Protein 7B4O (pdb70)

Secondary structure (P-SEA, 3-state):
ccccbbbbbbbbcccccccbbbbbbbccccbbbbbbbccccccbbbbbbcccccccccccccccccccccccccccccccccccccccbbbbccccbbbbbbbbcccccccccccccbbbbbbccccccccccccccccccbbbbbbbcc/ccccbbbbbbbbcccccccbbbbbbbccccbbbbbbbccccccbbbbbccccccccccccccccccccccccccccccccccccccccbbbbccccbbbbbbbbcccccccccccccbbbbbbccccccccccccccccccbbbbbbbcc/ccccbbbbbbbbcccccccbbbbbbbccccbbbbbbbccccccbbbbbccccccccccccccccccccccccccccccccccccccccbbbbccccbbbbbbbbcccccccccccccbbbbbbccccccccccccccccccbbbbbbbcc/ccccbbbbbbbbcccccccbbbbbbbccccbbbbbbbccccccbbbbbbcccccccccccccccccccccccccccccccccccccccbbbbccccbbbbbbbbcccccccccccccbbbbbbccccccccccccccccccbbbbbbbcc

Structure (mmCIF, N/CA/C/O backbone):
data_7B4O
#
_entry.id   7B4O
#
_cell.length_a   96.469
_cell.length_b   96.637
_cell.length_c   136.118
_cell.angle_alpha   90.000
_cell.angle_beta   90.000
_cell.angle_gamma   90.000
#
_symmetry.space_group_name_H-M   'C 2 2 21'
#
loop_
_entity.id
_entity.type
_entity.pdbx_description
1 polymer 'Superoxide dismutase [Cu-Zn]'
2 non-polymer 'ZINC ION'
3 water water
#
loop_
_atom_site.group_PDB
_atom_site.id
_atom_site.type_symbol
_atom_site.label_atom_id
_atom_site.label_alt_id
_atom_site.label_comp_id
_atom_site.label_asym_id
_atom_site.label_entity_id
_atom_site.label_seq_id
_atom_site.pdbx_PDB_ins_code
_atom_site.Cartn_x
_atom_site.Cartn_y
_atom_site.Cartn_z
_atom_site.occupancy
_atom_site.B_iso_or_equiv
_atom_site.auth_seq_id
_atom_site.auth_comp_id
_atom_site.auth_asym_id
_atom_site.auth_atom_id
_atom_site.pdbx_PDB_model_num
ATOM 1 N N . GLY A 1 4 ? 4.539 26.932 17.891 1.000 49.676 4 GLY AAA N 1
ATOM 2 C CA . GLY A 1 4 ? 4.108 28.289 17.448 1.000 45.037 4 GLY AAA CA 1
ATOM 3 C C . GLY A 1 4 ? 3.915 28.346 15.943 1.000 45.208 4 GLY AAA C 1
ATOM 4 O O . GLY A 1 4 ? 4.624 27.606 15.229 1.000 54.349 4 GLY AAA O 1
ATOM 8 N N . LYS A 1 5 ? 2.995 29.194 15.472 1.000 33.875 5 LYS AAA N 1
ATOM 9 C CA . LYS A 1 5 ? 2.678 29.351 14.028 1.000 32.122 5 LYS AAA CA 1
ATOM 10 C C . LYS A 1 5 ? 3.848 30.039 13.318 1.000 28.054 5 LYS AAA C 1
ATOM 11 O O . LYS A 1 5 ? 4.393 31.008 13.851 1.000 30.408 5 LYS AAA O 1
ATOM 30 N N . THR A 1 6 ? 4.204 29.544 12.146 1.000 23.140 6 THR AAA N 1
ATOM 31 C CA . THR A 1 6 ? 5.241 30.154 11.273 1.000 21.744 6 THR AAA CA 1
ATOM 32 C C . THR A 1 6 ? 4.850 31.607 10.971 1.000 21.786 6 THR AAA C 1
ATOM 33 O O . THR A 1 6 ? 3.713 31.827 10.489 1.000 23.098 6 THR AAA O 1
ATOM 44 N N . GLN A 1 7 ? 5.742 32.554 11.276 1.000 22.831 7 GLN AAA N 1
ATOM 45 C CA . GLN A 1 7 ? 5.560 34.011 11.055 1.000 24.042 7 GLN AAA CA 1
ATOM 46 C C . GLN A 1 7 ? 6.487 34.490 9.939 1.000 20.466 7 GLN AAA C 1
ATOM 47 O O . GLN A 1 7 ? 6.309 35.621 9.466 1.000 19.143 7 GLN AAA O 1
ATOM 61 N N . LYS A 1 8 ? 7.476 33.679 9.567 1.000 18.230 8 LYS AAA N 1
ATOM 62 C CA . LYS A 1 8 ? 8.541 34.100 8.634 1.000 15.943 8 LYS AAA CA 1
ATOM 63 C C . LYS A 1 8 ? 8.961 32.905 7.785 1.000 14.713 8 LYS AAA C 1
ATOM 64 O O . LYS A 1 8 ? 9.101 31.791 8.317 1.000 16.709 8 LYS AAA O 1
ATOM 83 N N . ALA A 1 9 ? 9.163 33.146 6.496 1.000 13.555 9 ALA AAA N 1
ATOM 84 C CA . ALA A 1 9 ? 9.737 32.147 5.578 1.000 11.612 9 ALA AAA CA 1
ATOM 85 C C . ALA A 1 9 ? 10.931 32.785 4.889 1.000 10.881 9 ALA AAA C 1
ATOM 86 O O . ALA A 1 9 ? 10.948 34.010 4.708 1.000 11.238 9 ALA AAA O 1
ATOM 93 N N . VAL A 1 10 ? 11.903 31.953 4.557 1.000 10.792 10 VAL AAA N 1
ATOM 94 C CA . VAL A 1 10 ? 13.177 32.420 3.966 1.000 10.940 10 VAL AAA CA 1
ATOM 95 C C . VAL A 1 10 ? 13.469 31.547 2.755 1.000 10.717 10 VAL AAA C 1
ATOM 96 O O . VAL A 1 10 ? 13.321 30.328 2.838 1.000 11.533 10 VAL AAA O 1
ATOM 109 N N . CYS A 1 11 ? 13.953 32.171 1.692 1.000 10.520 11 CYS AAA N 1
ATOM 110 C CA . CYS A 1 11 ? 14.341 31.462 0.458 1.000 10.822 11 CYS AAA CA 1
ATOM 111 C C . CYS A 1 11 ? 15.663 32.025 -0.034 1.000 10.322 11 CYS AAA C 1
ATOM 112 O O . CYS A 1 11 ? 15.730 33.227 -0.363 1.000 11.783 11 CYS AAA O 1
ATOM 120 N N . VAL A 1 12 ? 16.678 31.176 -0.048 1.000 9.962 12 VAL AAA N 1
ATOM 121 C CA . VAL A 1 12 ? 17.979 31.531 -0.666 1.000 10.325 12 VAL AAA CA 1
ATOM 122 C C . VAL A 1 12 ? 17.944 30.990 -2.087 1.000 10.521 12 VAL AAA C 1
ATOM 123 O O . VAL A 1 12 ? 17.666 29.788 -2.274 1.000 12.348 12 VAL AAA O 1
ATOM 136 N N . ILE A 1 13 ? 18.164 31.861 -3.062 1.000 11.426 13 ILE AAA N 1
ATOM 137 C CA . ILE A 1 13 ? 18.125 31.383 -4.470 1.000 12.464 13 ILE AAA CA 1
ATOM 138 C C . ILE A 1 13 ? 19.542 31.218 -4.990 1.000 12.108 13 ILE AAA C 1
ATOM 139 O O . ILE A 1 13 ? 20.473 31.974 -4.601 1.000 12.962 13 ILE AAA O 1
ATOM 155 N N . TYR A 1 14 ? 19.672 30.188 -5.809 1.000 11.175 14 TYR AAA N 1
ATOM 156 C CA . TYR A 1 14 ? 20.940 29.781 -6.443 1.000 11.701 14 TYR AAA CA 1
ATOM 157 C C . TYR A 1 14 ? 20.707 29.750 -7.936 1.000 11.729 14 TYR AAA C 1
ATOM 158 O O . TYR A 1 14 ? 19.612 29.467 -8.417 1.000 12.371 14 TYR AAA O 1
ATOM 176 N N . PRO A 1 15 ? 21.747 30.039 -8.730 1.000 11.332 15 PRO AAA N 1
ATOM 177 C CA . PRO A 1 15 ? 21.566 30.104 -10.162 1.000 11.469 15 PRO AAA CA 1
ATOM 178 C C . PRO A 1 15 ? 21.295 28.714 -10.754 1.000 10.926 15 PRO AAA C 1
ATOM 179 O O . PRO A 1 15 ? 21.827 27.707 -10.278 1.000 12.499 15 PRO AAA O 1
ATOM 190 N N . THR A 1 16 ? 20.536 28.684 -11.840 1.000 11.158 16 THR AAA N 1
ATOM 191 C CA . THR A 1 16 ? 20.554 27.526 -12.761 1.000 11.250 16 THR AAA CA 1
ATOM 192 C C . THR A 1 16 ? 21.883 27.554 -13.533 1.000 12.642 16 THR AAA C 1
ATOM 193 O O . THR A 1 16 ? 22.624 28.564 -13.440 1.000 13.106 16 THR AAA O 1
ATOM 204 N N . GLN A 1 17 ? 22.200 26.474 -14.224 1.000 13.146 17 GLN AAA N 1
ATOM 205 C CA . GLN A 1 17 ? 23.611 26.210 -14.619 1.000 17.610 17 GLN AAA CA 1
ATOM 206 C C . GLN A 1 17 ? 24.252 27.351 -15.408 1.000 21.391 17 GLN AAA C 1
ATOM 207 O O . GLN A 1 17 ? 25.455 27.562 -15.189 1.000 30.414 17 GLN AAA O 1
ATOM 221 N N . ASP A 1 18 ? 23.535 28.023 -16.305 1.000 19.565 18 ASP AAA N 1
ATOM 222 C CA . ASP A 1 18 ? 24.172 28.973 -17.257 1.000 18.023 18 ASP AAA CA 1
ATOM 223 C C . ASP A 1 18 ? 24.171 30.404 -16.707 1.000 15.947 18 ASP AAA C 1
ATOM 224 O O . ASP A 1 18 ? 24.427 31.350 -17.491 1.000 17.538 18 ASP AAA O 1
ATOM 233 N N . TYR A 1 19 ? 23.779 30.600 -15.442 1.000 13.749 19 TYR AAA N 1
ATOM 234 C CA . TYR A 1 19 ? 23.540 31.941 -14.865 1.000 13.615 19 TYR AAA CA 1
ATOM 235 C C . TYR A 1 19 ? 24.344 32.119 -13.573 1.000 13.854 19 TYR AAA C 1
ATOM 236 O O . TYR A 1 19 ? 24.963 31.159 -13.106 1.000 14.230 19 TYR AAA O 1
ATOM 254 N N . LYS A 1 20 ? 24.305 33.329 -13.009 1.000 14.276 20 LYS AAA N 1
ATOM 255 C CA . LYS A 1 20 ? 25.076 33.709 -11.794 1.000 14.328 20 LYS AAA CA 1
ATOM 256 C C . LYS A 1 20 ? 24.159 34.395 -10.776 1.000 14.350 20 LYS AAA C 1
ATOM 257 O O . LYS A 1 20 ? 24.661 34.996 -9.825 1.000 18.009 20 LYS AAA O 1
ATOM 276 N N . VAL A 1 21 ? 22.846 34.304 -10.970 1.000 13.334 21 VAL AAA N 1
ATOM 277 C CA . VAL A 1 21 ? 21.843 35.010 -10.119 1.000 12.244 21 VAL AAA CA 1
ATOM 278 C C . VAL A 1 21 ? 21.821 34.370 -8.726 1.000 11.417 21 VAL AAA C 1
ATOM 279 O O . VAL A 1 21 ? 21.674 33.156 -8.630 1.000 12.129 21 VAL AAA O 1
ATOM 292 N N . THR A 1 22 ? 21.938 35.199 -7.688 1.000 11.851 22 THR AAA N 1
ATOM 293 C CA . THR A 1 22 ? 21.924 34.781 -6.272 1.000 12.727 22 THR AAA CA 1
ATOM 294 C C . THR A 1 22 ? 21.051 35.751 -5.476 1.000 12.333 22 THR AAA C 1
ATOM 295 O O . THR A 1 22 ? 20.737 36.841 -5.983 1.000 14.420 22 THR AAA O 1
ATOM 306 N N . GLY A 1 23 ? 20.679 35.378 -4.258 1.000 12.109 23 GLY AAA N 1
ATOM 307 C CA . GLY A 1 23 ? 20.036 36.341 -3.363 1.000 12.782 23 GLY AAA CA 1
ATOM 308 C C . GLY A 1 23 ? 19.182 35.675 -2.323 1.000 11.500 23 GLY AAA C 1
ATOM 309 O O . GLY A 1 23 ? 19.171 34.423 -2.228 1.000 12.465 23 GLY AAA O 1
ATOM 313 N N . VAL A 1 24 ? 18.498 36.512 -1.569 1.000 10.031 24 VAL AAA N 1
ATOM 314 C CA . VAL A 1 24 ? 17.658 36.071 -0.428 1.000 11.447 24 VAL AAA CA 1
ATOM 315 C C . VAL A 1 24 ? 16.300 36.747 -0.555 1.000 11.021 24 VAL AAA C 1
ATOM 316 O O . VAL A 1 24 ? 16.236 37.969 -0.826 1.000 12.228 24 VAL AAA O 1
ATOM 329 N N . ILE A 1 25 ? 15.264 35.952 -0.334 1.000 12.071 25 ILE AAA N 1
ATOM 330 C CA . ILE A 1 25 ? 13.860 36.424 -0.290 1.000 11.950 25 ILE AAA CA 1
ATOM 331 C C . ILE A 1 25 ? 13.303 36.062 1.084 1.000 11.344 25 ILE AAA C 1
ATOM 332 O O . ILE A 1 25 ? 13.484 34.920 1.508 1.000 11.875 25 ILE AAA O 1
ATOM 348 N N . THR A 1 26 ? 12.682 37.021 1.749 1.000 12.670 26 THR AAA N 1
ATOM 349 C CA . THR A 1 26 ? 11.990 36.772 3.029 1.000 13.057 26 THR AAA CA 1
ATOM 350 C C . THR A 1 26 ? 10.511 37.092 2.867 1.000 12.988 26 THR AAA C 1
ATOM 351 O O . THR A 1 26 ? 10.145 38.004 2.103 1.000 14.368 26 THR AAA O 1
ATOM 362 N N . PHE A 1 27 ? 9.713 36.342 3.609 1.000 12.477 27 PHE AAA N 1
ATOM 363 C CA . PHE A 1 27 ? 8.249 36.491 3.692 1.000 13.031 27 PHE AAA CA 1
ATOM 364 C C . PHE A 1 27 ? 7.933 36.668 5.169 1.000 12.341 27 PHE AAA C 1
ATOM 365 O O . PHE A 1 27 ? 8.240 35.749 5.930 1.000 14.362 27 PHE AAA O 1
ATOM 382 N N . THR A 1 28 ? 7.339 37.793 5.555 1.000 13.233 28 THR AAA N 1
ATOM 383 C CA . THR A 1 28 ? 7.056 38.086 6.981 1.000 14.247 28 THR AAA CA 1
ATOM 384 C C . THR A 1 28 ? 5.568 38.415 7.122 1.000 14.987 28 THR AAA C 1
ATOM 385 O O . THR A 1 28 ? 5.089 39.292 6.384 1.000 15.324 28 THR AAA O 1
ATOM 396 N N . LYS A 1 29 ? 4.879 37.728 8.032 1.000 18.261 29 LYS AAA N 1
ATOM 397 C CA . LYS A 1 29 ? 3.468 38.043 8.344 1.000 22.275 29 LYS AAA CA 1
ATOM 398 C C . LYS A 1 29 ? 3.424 39.499 8.804 1.000 23.550 29 LYS AAA C 1
ATOM 399 O O . LYS A 1 29 ? 4.257 39.869 9.635 1.000 28.499 29 LYS AAA O 1
ATOM 418 N N . SER A 1 30 ? 2.512 40.291 8.233 1.000 26.837 30 SER AAA N 1
ATOM 419 C CA . SER A 1 30 ? 2.197 41.681 8.653 1.000 30.538 30 SER AAA CA 1
ATOM 420 C C . SER A 1 30 ? 0.699 41.767 8.945 1.000 35.620 30 SER AAA C 1
ATOM 421 O O . SER A 1 30 ? -0.025 40.800 8.631 1.000 32.721 30 SER AAA O 1
ATOM 429 N N . ASP A 1 31 ? 0.256 42.893 9.510 1.000 40.549 31 ASP AAA N 1
ATOM 430 C CA . ASP A 1 31 ? -1.178 43.157 9.810 1.000 43.372 31 ASP AAA CA 1
ATOM 431 C C . ASP A 1 31 ? -1.991 43.014 8.519 1.000 40.994 31 ASP AAA C 1
ATOM 432 O O . ASP A 1 31 ? -3.097 42.457 8.579 1.000 45.340 31 ASP AAA O 1
ATOM 441 N N . ASP A 1 32 ? -1.443 43.489 7.400 1.000 35.842 32 ASP AAA N 1
ATOM 442 C CA . ASP A 1 32 ? -2.152 43.676 6.106 1.000 36.517 32 ASP AAA CA 1
ATOM 443 C C . ASP A 1 32 ? -1.889 42.508 5.144 1.000 29.287 32 ASP AAA C 1
ATOM 444 O O . ASP A 1 32 ? -2.409 42.575 4.016 1.000 34.332 32 ASP AAA O 1
ATOM 453 N N . GLY A 1 33 ? -1.119 41.490 5.543 1.000 23.871 33 GLY AAA N 1
ATOM 454 C CA . GLY A 1 33 ? -0.841 40.313 4.694 1.000 22.333 33 GLY AAA CA 1
ATOM 455 C C . GLY A 1 33 ? 0.545 39.750 4.944 1.000 19.155 33 GLY AAA C 1
ATOM 456 O O . GLY A 1 33 ? 0.915 39.572 6.104 1.000 24.110 33 GLY AAA O 1
ATOM 460 N N . VAL A 1 34 ? 1.290 39.473 3.881 1.000 16.009 34 VAL AAA N 1
ATOM 461 C CA . VAL A 1 34 ? 2.685 38.958 3.979 1.000 14.509 34 VAL AAA CA 1
ATOM 462 C C . VAL A 1 34 ? 3.606 39.924 3.233 1.000 13.733 34 VAL AAA C 1
ATOM 463 O O . VAL A 1 34 ? 3.384 40.172 2.044 1.000 14.672 34 VAL AAA O 1
ATOM 476 N N . LYS A 1 35 ? 4.590 40.462 3.941 1.000 12.818 35 LYS AAA N 1
ATOM 477 C CA . LYS A 1 35 ? 5.614 41.343 3.345 1.000 13.748 35 LYS AAA CA 1
ATOM 478 C C . LYS A 1 35 ? 6.649 40.471 2.635 1.000 13.417 35 LYS AAA C 1
ATOM 479 O O . LYS A 1 35 ? 7.327 39.649 3.303 1.000 13.399 35 LYS AAA O 1
ATOM 498 N N . VAL A 1 36 ? 6.761 40.661 1.331 1.000 13.373 36 VAL AAA N 1
ATOM 499 C CA . VAL A 1 36 ? 7.775 39.982 0.477 1.000 13.183 36 VAL AAA CA 1
ATOM 500 C C . VAL A 1 36 ? 8.930 40.956 0.308 1.000 12.666 36 VAL AAA C 1
ATOM 501 O O . VAL A 1 36 ? 8.678 42.089 -0.120 1.000 14.158 36 VAL AAA O 1
ATOM 514 N N . VAL A 1 37 ? 10.131 40.535 0.690 1.000 12.976 37 VAL AAA N 1
ATOM 515 C CA . VAL A 1 37 ? 11.364 41.344 0.507 1.000 12.433 37 VAL AAA CA 1
ATOM 516 C C . VAL A 1 37 ? 12.382 40.483 -0.228 1.000 12.116 37 VAL AAA C 1
ATOM 517 O O . VAL A 1 37 ? 12.778 39.438 0.305 1.000 14.633 37 VAL AAA O 1
ATOM 530 N N . ALA A 1 38 ? 12.818 40.937 -1.395 1.000 11.787 38 ALA AAA N 1
ATOM 531 C CA . ALA A 1 38 ? 13.797 40.216 -2.228 1.000 11.526 38 ALA AAA CA 1
ATOM 532 C C . ALA A 1 38 ? 15.005 41.116 -2.436 1.000 11.302 38 ALA AAA C 1
ATOM 533 O O . ALA A 1 38 ? 14.837 42.306 -2.749 1.000 12.817 38 ALA AAA O 1
ATOM 540 N N . ASP A 1 39 ? 16.189 40.533 -2.261 1.000 12.761 39 ASP AAA N 1
ATOM 541 C CA . ASP A 1 39 ? 17.478 41.205 -2.527 1.000 11.665 39 ASP AAA CA 1
ATOM 542 C C . ASP A 1 39 ? 18.323 40.234 -3.336 1.000 11.406 39 ASP AAA C 1
ATOM 543 O O . ASP A 1 39 ? 18.834 39.262 -2.744 1.000 12.415 39 ASP AAA O 1
ATOM 552 N N . LEU A 1 40 ? 18.414 40.474 -4.644 1.000 11.389 40 LEU AAA N 1
ATOM 553 C CA . LEU A 1 40 ? 19.115 39.568 -5.585 1.000 11.149 40 LEU AAA CA 1
ATOM 554 C C . LEU A 1 40 ? 20.256 40.320 -6.263 1.000 11.654 40 LEU AAA C 1
ATOM 555 O O . LEU A 1 40 ? 20.252 41.564 -6.308 1.000 12.776 40 LEU AAA O 1
ATOM 571 N N . ASN A 1 41 ? 21.203 39.557 -6.786 1.000 13.077 41 ASN AAA N 1
ATOM 572 C CA . ASN A 1 41 ? 22.342 40.089 -7.566 1.000 13.843 41 ASN AAA CA 1
ATOM 573 C C . ASN A 1 41 ? 22.589 39.189 -8.776 1.000 12.872 41 ASN AAA C 1
ATOM 574 O O . ASN A 1 41 ? 22.083 38.056 -8.817 1.000 13.692 41 ASN AAA O 1
ATOM 585 N N . GLY A 1 42 ? 23.360 39.696 -9.731 1.000 13.860 42 GLY AAA N 1
ATOM 586 C CA . GLY A 1 42 ? 23.810 38.916 -10.896 1.000 14.120 42 GLY AAA CA 1
ATOM 587 C C . GLY A 1 42 ? 22.765 38.842 -11.993 1.000 14.043 42 GLY AAA C 1
ATOM 588 O O . GLY A 1 42 ? 22.951 38.026 -12.911 1.000 16.186 42 GLY AAA O 1
ATOM 592 N N . LEU A 1 43 ? 21.716 39.668 -11.928 1.000 13.174 43 LEU AAA N 1
ATOM 593 C CA . LEU A 1 43 ? 20.640 39.685 -12.950 1.000 14.291 43 LEU AAA CA 1
ATOM 594 C C . LEU A 1 43 ? 20.996 40.624 -14.100 1.000 14.426 43 LEU AAA C 1
ATOM 595 O O . LEU A 1 43 ? 21.590 41.670 -13.865 1.000 17.974 43 LEU AAA O 1
ATOM 611 N N . SER A 1 44 ? 20.559 40.280 -15.307 1.000 15.764 44 SER AAA N 1
ATOM 612 C CA . SER A 1 44 ? 20.595 41.231 -16.441 1.000 17.466 44 SER AAA CA 1
ATOM 613 C C . SER A 1 44 ? 19.705 42.410 -16.066 1.000 15.996 44 SER AAA C 1
ATOM 614 O O . SER A 1 44 ? 18.645 42.236 -15.456 1.000 15.705 44 SER AAA O 1
ATOM 622 N N . PRO A 1 45 ? 20.110 43.660 -16.357 1.000 16.792 45 PRO AAA N 1
ATOM 623 C CA . PRO A 1 45 ? 19.270 44.812 -16.047 1.000 16.354 45 PRO AAA CA 1
ATOM 624 C C . PRO A 1 45 ? 17.880 44.669 -16.680 1.000 17.274 45 PRO AAA C 1
ATOM 625 O O . PRO A 1 45 ? 17.778 44.165 -17.789 1.000 18.569 45 PRO AAA O 1
ATOM 636 N N . GLY A 1 46 ? 16.860 45.111 -15.951 1.000 16.931 46 GLY AAA N 1
ATOM 637 C CA . GLY A 1 46 ? 15.460 45.131 -16.410 1.000 16.855 46 GLY AAA CA 1
ATOM 638 C C . GLY A 1 46 ? 14.578 44.186 -15.611 1.000 14.519 46 GLY AAA C 1
ATOM 639 O O . GLY A 1 46 ? 14.968 43.770 -14.491 1.000 14.175 46 GLY AAA O 1
ATOM 643 N N . LYS A 1 47 ? 13.417 43.861 -16.163 1.000 14.349 47 LYS AAA N 1
ATOM 644 C CA . LYS A 1 47 ? 12.344 43.166 -15.415 1.000 16.111 47 LYS AAA CA 1
ATOM 645 C C . LYS A 1 47 ? 12.468 41.656 -15.607 1.000 14.023 47 LYS AAA C 1
ATOM 646 O O . LYS A 1 47 ? 12.642 41.195 -16.744 1.000 14.861 47 LYS AAA O 1
ATOM 665 N N . HIS A 1 48 ? 12.308 40.920 -14.520 1.000 12.263 48 HIS AAA N 1
ATOM 666 C CA . HIS A 1 48 ? 12.407 39.444 -14.479 1.000 11.232 48 HIS AAA CA 1
ATOM 667 C C . HIS A 1 48 ? 11.186 38.863 -13.781 1.000 11.605 48 HIS AAA C 1
ATOM 668 O O . HIS A 1 48 ? 10.905 39.272 -12.645 1.000 11.947 48 HIS AAA O 1
ATOM 683 N N . GLY A 1 49 ? 10.511 37.922 -14.441 1.000 11.635 49 GLY AAA N 1
ATOM 684 C CA . GLY A 1 49 ? 9.467 37.121 -13.794 1.000 11.521 49 GLY AAA CA 1
ATOM 685 C C . GLY A 1 49 ? 9.938 36.573 -12.465 1.000 11.258 49 GLY AAA C 1
ATOM 686 O O . GLY A 1 49 ? 11.070 36.079 -12.359 1.000 11.989 49 GLY AAA O 1
ATOM 690 N N . PHE A 1 50 ? 9.057 36.634 -11.476 1.000 11.574 50 PHE AAA N 1
ATOM 691 C CA . PHE A 1 50 ? 9.375 36.361 -10.056 1.000 11.905 50 PHE AAA CA 1
ATOM 692 C C . PHE A 1 50 ? 8.211 35.547 -9.499 1.000 11.109 50 PHE AAA C 1
ATOM 693 O O . PHE A 1 50 ? 7.144 36.134 -9.238 1.000 12.687 50 PHE AAA O 1
ATOM 710 N N . HIS A 1 51 ? 8.372 34.234 -9.382 1.000 10.872 51 HIS AAA N 1
ATOM 711 C CA . HIS A 1 51 ? 7.229 33.321 -9.148 1.000 11.182 51 HIS AAA CA 1
ATOM 712 C C . HIS A 1 51 ? 7.516 32.285 -8.079 1.000 10.826 51 HIS AAA C 1
ATOM 713 O O . HIS A 1 51 ? 8.666 31.829 -7.945 1.000 12.203 51 HIS AAA O 1
ATOM 728 N N . ILE A 1 52 ? 6.450 31.866 -7.401 1.000 10.675 52 ILE AAA N 1
ATOM 729 C CA . ILE A 1 52 ? 6.475 30.629 -6.590 1.000 10.606 52 ILE AAA CA 1
ATOM 730 C C . ILE A 1 52 ? 6.036 29.502 -7.507 1.000 9.783 52 ILE AAA C 1
ATOM 731 O O . ILE A 1 52 ? 4.905 29.591 -8.095 1.000 11.077 52 ILE AAA O 1
ATOM 747 N N . HIS A 1 53 ? 6.879 28.493 -7.674 1.000 10.863 53 HIS AAA N 1
ATOM 748 C CA . HIS A 1 53 ? 6.561 27.294 -8.472 1.000 10.491 53 HIS AAA CA 1
ATOM 749 C C . HIS A 1 53 ? 6.180 26.149 -7.531 1.000 11.233 53 HIS AAA C 1
ATOM 750 O O . HIS A 1 53 ? 6.427 26.241 -6.317 1.000 11.990 53 HIS AAA O 1
ATOM 765 N N . GLU A 1 54 ? 5.555 25.114 -8.080 1.000 11.296 54 GLU AAA N 1
ATOM 766 C CA . GLU A 1 54 ? 4.768 24.143 -7.284 1.000 11.991 54 GLU AAA CA 1
ATOM 767 C C . GLU A 1 54 ? 5.682 23.131 -6.575 1.000 12.574 54 GLU AAA C 1
ATOM 768 O O . GLU A 1 54 ? 5.250 22.586 -5.564 1.000 14.165 54 GLU AAA O 1
ATOM 780 N N . CYS A 1 55 ? 6.866 22.826 -7.103 1.000 12.652 55 CYS AAA N 1
ATOM 781 C CA . CYS A 1 55 ? 7.774 21.838 -6.472 1.000 12.213 55 CYS AAA CA 1
ATOM 782 C C . CYS A 1 55 ? 8.999 22.538 -5.879 1.000 11.829 55 CYS AAA C 1
ATOM 783 O O . CYS A 1 55 ? 9.647 23.320 -6.600 1.000 13.256 55 CYS AAA O 1
ATOM 791 N N . GLY A 1 56 ? 9.314 22.239 -4.630 1.000 11.700 56 GLY AAA N 1
ATOM 792 C CA . GLY A 1 56 ? 10.560 22.691 -3.994 1.000 12.172 56 GLY AAA CA 1
ATOM 793 C C . GLY A 1 56 ? 11.711 21.791 -4.399 1.000 12.333 56 GLY AAA C 1
ATOM 794 O O . GLY A 1 56 ? 12.347 21.175 -3.521 1.000 12.786 56 GLY AAA O 1
ATOM 798 N N . ASP A 1 57 ? 11.965 21.704 -5.696 1.000 13.119 57 ASP AAA N 1
ATOM 799 C CA . ASP A 1 57 ? 12.944 20.764 -6.288 1.000 12.128 57 ASP AAA CA 1
ATOM 800 C C . ASP A 1 57 ? 13.813 21.571 -7.250 1.000 11.543 57 ASP AAA C 1
ATOM 801 O O . ASP A 1 57 ? 13.371 21.837 -8.387 1.000 12.260 57 ASP AAA O 1
ATOM 810 N N . CYS A 1 58 ? 14.994 21.978 -6.787 1.000 12.557 58 CYS AAA N 1
ATOM 811 C CA . CYS A 1 58 ? 15.948 22.788 -7.580 1.000 12.959 58 CYS AAA CA 1
ATOM 812 C C . CYS A 1 58 ? 17.069 21.898 -8.128 1.000 12.810 58 CYS AAA C 1
ATOM 813 O O . CYS A 1 58 ? 18.133 22.441 -8.475 1.000 15.220 58 CYS AAA O 1
ATOM 820 N N . SER A 1 59 ? 16.831 20.592 -8.267 1.000 12.463 59 SER AAA N 1
ATOM 821 C CA . SER A 1 59 ? 17.875 19.622 -8.685 1.000 13.240 59 SER AAA CA 1
ATOM 822 C C . SER A 1 59 ? 18.197 19.734 -10.185 1.000 13.082 59 SER AAA C 1
ATOM 823 O O . SER A 1 59 ? 19.310 19.386 -10.559 1.000 16.086 59 SER AAA O 1
ATOM 831 N N . ALA A 1 60 ? 17.265 20.161 -11.036 1.000 13.565 60 ALA AAA N 1
ATOM 832 C CA . ALA A 1 60 ? 17.498 20.178 -12.503 1.000 13.674 60 ALA AAA CA 1
ATOM 833 C C . ALA A 1 60 ? 18.481 21.285 -12.892 1.000 13.270 60 ALA AAA C 1
ATOM 834 O O . ALA A 1 60 ? 18.418 22.381 -12.308 1.000 16.200 60 ALA AAA O 1
ATOM 841 N N . SER A 1 61 ? 19.312 21.010 -13.908 1.000 14.073 61 SER AAA N 1
ATOM 842 C CA . SER A 1 61 ? 20.297 21.961 -14.479 1.000 14.155 61 SER AAA CA 1
ATOM 843 C C . SER A 1 61 ? 19.632 23.286 -14.889 1.000 14.095 61 SER AAA C 1
ATOM 844 O O . SER A 1 61 ? 20.283 24.342 -14.845 1.000 15.059 61 SER AAA O 1
ATOM 852 N N . ASP A 1 62 ? 18.370 23.223 -15.318 1.000 13.157 62 ASP AAA N 1
ATOM 853 C CA . ASP A 1 62 ? 17.650 24.365 -15.944 1.000 13.928 62 ASP AAA CA 1
ATOM 854 C C . ASP A 1 62 ? 16.451 24.788 -15.090 1.000 12.607 62 ASP AAA C 1
ATOM 855 O O . ASP A 1 62 ? 15.608 25.545 -15.612 1.000 13.487 62 ASP AAA O 1
ATOM 864 N N . GLY A 1 63 ? 16.324 24.270 -13.872 1.000 11.829 63 GLY AAA N 1
ATOM 865 C CA . GLY A 1 63 ? 15.238 24.633 -12.935 1.000 12.172 63 GLY AAA CA 1
ATOM 866 C C . GLY A 1 63 ? 13.886 24.042 -13.309 1.000 11.550 63 GLY AAA C 1
ATOM 867 O O . GLY A 1 63 ? 12.905 24.367 -12.641 1.000 12.268 63 GLY AAA O 1
ATOM 871 N N . THR A 1 64 ? 13.811 23.159 -14.299 1.000 12.047 64 THR AAA N 1
ATOM 872 C CA . THR A 1 64 ? 12.513 22.603 -14.760 1.000 13.586 64 THR AAA CA 1
ATOM 873 C C . THR A 1 64 ? 11.918 21.677 -13.691 1.000 12.845 64 THR AAA C 1
ATOM 874 O O . THR A 1 64 ? 10.701 21.477 -13.704 1.000 15.240 64 THR AAA O 1
ATOM 885 N N . SER A 1 65 ? 12.736 21.134 -12.791 1.000 12.449 65 SER AAA N 1
ATOM 886 C CA . SER A 1 65 ? 12.292 20.282 -11.659 1.000 12.818 65 SER AAA CA 1
ATOM 887 C C . SER A 1 65 ? 11.316 21.039 -10.743 1.000 12.212 65 SER AAA C 1
ATOM 888 O O . SER A 1 65 ? 10.602 20.376 -9.975 1.000 13.405 65 SER AAA O 1
ATOM 896 N N . ALA A 1 66 ? 11.306 22.370 -10.773 1.000 11.264 66 ALA AAA N 1
ATOM 897 C CA . ALA A 1 66 ? 10.432 23.189 -9.906 1.000 12.407 66 ALA AAA CA 1
ATOM 898 C C . ALA A 1 66 ? 8.981 23.095 -10.399 1.000 11.241 66 ALA AAA C 1
ATOM 899 O O . ALA A 1 66 ? 8.066 23.527 -9.659 1.000 12.338 66 ALA AAA O 1
ATOM 906 N N . GLY A 1 67 ? 8.745 22.549 -11.589 1.000 12.234 67 GLY AAA N 1
ATOM 907 C CA . GLY A 1 67 ? 7.391 22.403 -12.150 1.000 12.591 67 GLY AAA CA 1
ATOM 908 C C . GLY A 1 67 ? 6.785 23.744 -12.524 1.000 12.903 67 GLY AAA C 1
ATOM 909 O O . GLY A 1 67 ? 7.529 24.698 -12.774 1.000 12.850 67 GLY AAA O 1
ATOM 913 N N . GLY A 1 68 ? 5.458 23.797 -12.617 1.000 13.899 68 GLY AAA N 1
ATOM 914 C CA . GLY A 1 68 ? 4.723 24.991 -13.053 1.000 13.631 68 GLY AAA CA 1
ATOM 915 C C . GLY A 1 68 ? 4.438 25.930 -11.903 1.000 11.318 68 GLY AAA C 1
ATOM 916 O O . GLY A 1 68 ? 5.009 25.740 -10.810 1.000 13.095 68 GLY AAA O 1
ATOM 920 N N . HIS A 1 69 ? 3.601 26.933 -12.132 1.000 12.439 69 HIS AAA N 1
ATOM 921 C CA . HIS A 1 69 ? 3.268 27.943 -11.102 1.000 11.909 69 HIS AAA CA 1
ATOM 922 C C . HIS A 1 69 ? 2.527 27.270 -9.948 1.000 12.201 69 HIS AAA C 1
ATOM 923 O O . HIS A 1 69 ? 1.704 26.365 -10.193 1.000 13.903 69 HIS AAA O 1
ATOM 938 N N . PHE A 1 70 ? 2.815 27.698 -8.729 1.000 12.735 70 PHE AAA N 1
ATOM 939 C CA . PHE A 1 70 ? 2.054 27.227 -7.556 1.000 11.880 70 PHE AAA CA 1
ATOM 940 C C . PHE A 1 70 ? 0.621 27.766 -7.696 1.000 13.454 70 PHE AAA C 1
ATOM 941 O O . PHE A 1 70 ? 0.393 29.001 -7.663 1.000 13.882 70 PHE AAA O 1
ATOM 958 N N . ASN A 1 71 ? -0.324 26.847 -7.887 1.000 13.344 71 ASN AAA N 1
ATOM 959 C CA . ASN A 1 71 ? -1.692 27.197 -8.329 1.000 13.840 71 ASN AAA CA 1
ATOM 960 C C . ASN A 1 71 ? -2.697 26.268 -7.659 1.000 14.397 71 ASN AAA C 1
ATOM 961 O O . ASN A 1 71 ? -3.481 25.603 -8.333 1.000 16.534 71 ASN AAA O 1
ATOM 972 N N . PRO A 1 72 ? -2.748 26.241 -6.314 1.000 15.410 72 PRO AAA N 1
ATOM 973 C CA . PRO A 1 72 ? -3.660 25.331 -5.621 1.000 16.007 72 PRO AAA CA 1
ATOM 974 C C . PRO A 1 72 ? -5.138 25.673 -5.868 1.000 17.910 72 PRO AAA C 1
ATOM 975 O O . PRO A 1 72 ? -5.966 24.787 -5.707 1.000 21.366 72 PRO AAA O 1
ATOM 986 N N . GLU A 1 73 ? -5.449 26.916 -6.268 1.000 17.033 73 GLU AAA N 1
ATOM 987 C CA . GLU A 1 73 ? -6.856 27.334 -6.542 1.000 19.233 73 GLU AAA CA 1
ATOM 988 C C . GLU A 1 73 ? -7.252 27.014 -7.989 1.000 18.035 73 GLU AAA C 1
ATOM 989 O O . GLU A 1 73 ? -8.416 27.201 -8.309 1.000 21.529 73 GLU AAA O 1
ATOM 1001 N N . GLU A 1 74 ? -6.313 26.555 -8.831 1.000 17.563 74 GLU AAA N 1
ATOM 1002 C CA . GLU A 1 74 ? -6.588 26.180 -10.248 1.000 17.856 74 GLU AAA CA 1
ATOM 1003 C C . GLU A 1 74 ? -7.158 27.399 -10.978 1.000 16.524 74 GLU AAA C 1
ATOM 1004 O O . GLU A 1 74 ? -8.202 27.283 -11.666 1.000 20.335 74 GLU AAA O 1
ATOM 1016 N N . LYS A 1 75 ? -6.503 28.544 -10.815 1.000 17.314 75 LYS AAA N 1
ATOM 1017 C CA . LYS A 1 75 ? -6.882 29.833 -11.426 1.000 17.161 75 LYS AAA CA 1
ATOM 1018 C C . LYS A 1 75 ? -5.924 30.149 -12.578 1.000 15.129 75 LYS AAA C 1
ATOM 1019 O O . LYS A 1 75 ? -4.996 29.359 -12.839 1.000 17.410 75 LYS AAA O 1
ATOM 1038 N N . SER A 1 76 ? -6.214 31.236 -13.283 1.000 16.460 76 SER AAA N 1
ATOM 1039 C CA . SER A 1 76 ? -5.434 31.728 -14.443 1.000 16.861 76 SER AAA CA 1
ATOM 1040 C C . SER A 1 76 ? -4.215 32.496 -13.945 1.000 14.498 76 SER AAA C 1
ATOM 1041 O O . SER A 1 76 ? -4.226 32.966 -12.818 1.000 14.885 76 SER AAA O 1
ATOM 1049 N N . HIS A 1 77 ? -3.210 32.637 -14.802 1.000 14.156 77 HIS AAA N 1
ATOM 1050 C CA . HIS A 1 77 ? -1.999 33.444 -14.527 1.000 13.412 77 HIS AAA CA 1
ATOM 1051 C C . HIS A 1 77 ? -2.371 34.926 -14.551 1.000 13.477 77 HIS AAA C 1
ATOM 1052 O O . HIS A 1 77 ? -3.112 35.345 -15.464 1.000 15.005 77 HIS AAA O 1
ATOM 1067 N N . GLY A 1 78 ? -1.829 35.716 -13.632 1.000 13.063 78 GLY AAA N 1
ATOM 1068 C CA . GLY A 1 78 ? -2.016 37.174 -13.656 1.000 13.238 78 GLY AAA CA 1
ATOM 1069 C C . GLY A 1 78 ? -0.964 37.907 -12.862 1.000 13.737 78 GLY AAA C 1
ATOM 1070 O O . GLY A 1 78 ? 0.099 37.315 -12.575 1.000 15.780 78 GLY AAA O 1
ATOM 1074 N N . ALA A 1 79 ? -1.264 39.158 -12.534 1.000 13.897 79 ALA AAA N 1
ATOM 1075 C CA . ALA A 1 79 ? -0.410 40.066 -11.742 1.000 14.430 79 ALA AAA CA 1
ATOM 1076 C C . ALA A 1 79 ? -0.723 39.885 -10.265 1.000 14.472 79 ALA AAA C 1
ATOM 1077 O O . ALA A 1 79 ? -1.823 39.470 -9.905 1.000 16.187 79 ALA AAA O 1
ATOM 1084 N N . PRO A 1 80 ? 0.218 40.227 -9.362 1.000 15.711 80 PRO AAA N 1
ATOM 1085 C CA . PRO A 1 80 ? -0.022 40.139 -7.923 1.000 15.735 80 PRO AAA CA 1
ATOM 1086 C C . PRO A 1 80 ? -1.327 40.816 -7.468 1.000 16.480 80 PRO AAA C 1
ATOM 1087 O O . PRO A 1 80 ? -1.986 40.292 -6.573 1.000 16.796 80 PRO AAA O 1
ATOM 1098 N N A MET A 1 81 ? -1.682 41.945 -8.097 0.500 17.494 81 MET AAA N 1
ATOM 1099 N N B MET A 1 81 ? -1.691 41.943 -8.085 0.500 17.093 81 MET AAA N 1
ATOM 1100 C CA A MET A 1 81 ? -2.849 42.799 -7.742 0.500 19.056 81 MET AAA CA 1
ATOM 1101 C CA B MET A 1 81 ? -2.873 42.748 -7.662 0.500 18.416 81 MET AAA CA 1
ATOM 1102 C C A MET A 1 81 ? -4.147 42.221 -8.324 0.500 18.576 81 MET AAA C 1
ATOM 1103 C C B MET A 1 81 ? -4.154 42.224 -8.326 0.500 18.436 81 MET AAA C 1
ATOM 1104 O O A MET A 1 81 ? -5.220 42.734 -7.954 0.500 21.158 81 MET AAA O 1
ATOM 1105 O O B MET A 1 81 ? -5.230 42.748 -7.983 0.500 20.691 81 MET AAA O 1
ATOM 1132 N N . ASP A 1 82 ? -4.066 41.226 -9.213 1.000 17.091 82 ASP AAA N 1
ATOM 1133 C CA . ASP A 1 82 ? -5.261 40.653 -9.895 1.000 15.964 82 ASP AAA CA 1
ATOM 1134 C C . ASP A 1 82 ? -5.939 39.642 -8.966 1.000 16.535 82 ASP AAA C 1
ATOM 1135 O O . ASP A 1 82 ? -5.240 38.940 -8.217 1.000 17.553 82 ASP AAA O 1
ATOM 1144 N N . MET A 1 83 ? -7.264 39.567 -9.024 1.000 18.008 83 MET AAA N 1
ATOM 1145 C CA . MET A 1 83 ? -8.032 38.481 -8.367 1.000 18.020 83 MET AAA CA 1
ATOM 1146 C C . MET A 1 83 ? -7.801 37.187 -9.148 1.000 17.374 83 MET AAA C 1
ATOM 1147 O O . MET A 1 83 ? -7.667 36.131 -8.532 1.000 18.049 83 MET AAA O 1
ATOM 1161 N N . SER A 1 84 ? -7.731 37.285 -10.478 1.000 17.420 84 SER AAA N 1
ATOM 1162 C CA A SER A 1 84 ? -7.437 36.144 -11.376 0.500 16.932 84 SER AAA CA 1
ATOM 1163 C CA B SER A 1 84 ? -7.436 36.138 -11.375 0.500 17.157 84 SER AAA CA 1
ATOM 1164 C C . SER A 1 84 ? -5.916 35.961 -11.454 1.000 16.370 84 SER AAA C 1
ATOM 1165 O O . SER A 1 84 ? -5.292 36.506 -12.389 1.000 15.730 84 SER AAA O 1
ATOM 1179 N N . ARG A 1 85 ? -5.354 35.255 -10.475 1.000 15.267 85 ARG AAA N 1
ATOM 1180 C CA . ARG A 1 85 ? -3.902 34.981 -10.391 1.000 13.800 85 ARG AAA CA 1
ATOM 1181 C C . ARG A 1 85 ? -3.670 33.624 -9.734 1.000 14.061 85 ARG AAA C 1
ATOM 1182 O O . ARG A 1 85 ? -4.533 33.136 -8.994 1.000 15.009 85 ARG AAA O 1
ATOM 1203 N N . HIS A 1 86 ? -2.501 33.057 -9.999 1.000 13.256 86 HIS AAA N 1
ATOM 1204 C CA . HIS A 1 86 ? -1.942 31.919 -9.245 1.000 12.376 86 HIS AAA CA 1
ATOM 1205 C C . HIS A 1 86 ? -1.451 32.451 -7.898 1.000 12.254 86 HIS AAA C 1
ATOM 1206 O O . HIS A 1 86 ? -1.011 33.613 -7.845 1.000 12.622 86 HIS AAA O 1
ATOM 1221 N N . ILE A 1 87 ? -1.523 31.639 -6.850 1.000 13.051 87 ILE AAA N 1
ATOM 1222 C CA . ILE A 1 87 ? -0.883 32.004 -5.558 1.000 12.969 87 ILE AAA CA 1
ATOM 1223 C C . ILE A 1 87 ? 0.571 32.405 -5.849 1.000 12.888 87 ILE AAA C 1
ATOM 1224 O O . ILE A 1 87 ? 1.050 33.390 -5.267 1.000 13.267 87 ILE AAA O 1
ATOM 1240 N N . GLY A 1 88 ? 1.231 31.702 -6.765 1.000 12.495 88 GLY AAA N 1
ATOM 1241 C CA . GLY A 1 88 ? 2.666 31.936 -7.032 1.000 12.839 88 GLY AAA CA 1
ATOM 1242 C C . GLY A 1 88 ? 2.963 33.165 -7.879 1.000 12.488 88 GLY AAA C 1
ATOM 1243 O O . GLY A 1 88 ? 4.152 33.374 -8.203 1.000 13.921 88 GLY AAA O 1
ATOM 1247 N N . ASP A 1 89 ? 1.969 33.949 -8.295 1.000 12.048 89 ASP AAA N 1
ATOM 1248 C CA . ASP A 1 89 ? 2.183 35.082 -9.230 1.000 12.038 89 ASP AAA CA 1
ATOM 1249 C C . ASP A 1 89 ? 2.636 36.327 -8.476 1.000 13.213 89 ASP AAA C 1
ATOM 1250 O O . ASP A 1 89 ? 1.800 37.164 -8.120 1.000 14.967 89 ASP AAA O 1
ATOM 1259 N N . LEU A 1 90 ? 3.951 36.444 -8.237 1.000 12.020 90 LEU AAA N 1
ATOM 1260 C CA . LEU A 1 90 ? 4.526 37.584 -7.486 1.000 11.704 90 LEU AAA CA 1
ATOM 1261 C C . LEU A 1 90 ? 5.082 38.634 -8.463 1.000 12.606 90 LEU AAA C 1
ATOM 1262 O O . LEU A 1 90 ? 5.765 39.537 -7.995 1.000 14.276 90 LEU AAA O 1
ATOM 1278 N N . GLY A 1 91 ? 4.719 38.561 -9.748 1.000 12.917 91 GLY AAA N 1
ATOM 1279 C CA . GLY A 1 91 ? 4.973 39.620 -10.739 1.000 12.994 91 GLY AAA CA 1
ATOM 1280 C C . GLY A 1 91 ? 6.410 39.624 -11.237 1.000 13.060 91 GLY AAA C 1
ATOM 1281 O O . GLY A 1 91 ? 6.897 38.563 -11.670 1.000 13.738 91 GLY AAA O 1
ATOM 1285 N N . ASN A 1 92 ? 7.043 40.792 -11.201 1.000 12.733 92 ASN AAA N 1
ATOM 1286 C CA . ASN A 1 92 ? 8.412 40.996 -11.729 1.000 12.129 92 ASN AAA CA 1
ATOM 1287 C C . ASN A 1 92 ? 9.286 41.602 -10.640 1.000 12.707 92 ASN AAA C 1
ATOM 1288 O O . ASN A 1 92 ? 8.787 42.393 -9.811 1.000 14.357 92 ASN AAA O 1
ATOM 1299 N N . ILE A 1 93 ? 10.569 41.282 -10.714 1.000 12.856 93 ILE AAA N 1
ATOM 1300 C CA . ILE A 1 93 ? 11.611 42.013 -9.959 1.000 12.191 93 ILE AAA CA 1
ATOM 1301 C C . ILE A 1 93 ? 12.481 42.746 -10.985 1.000 12.299 93 ILE AAA C 1
ATOM 1302 O O . ILE A 1 93 ? 12.763 42.182 -12.051 1.000 15.048 93 ILE AAA O 1
ATOM 1318 N N . THR A 1 94 ? 12.851 43.977 -10.669 1.000 13.049 94 THR AAA N 1
ATOM 1319 C CA . THR A 1 94 ? 13.633 44.849 -11.567 1.000 13.962 94 THR AAA CA 1
ATOM 1320 C C . THR A 1 94 ? 15.078 44.890 -11.073 1.000 13.468 94 THR AAA C 1
ATOM 1321 O O . THR A 1 94 ? 15.305 45.252 -9.909 1.000 14.355 94 THR AAA O 1
ATOM 1332 N N . ALA A 1 95 ? 16.009 44.542 -11.958 1.000 13.895 95 ALA AAA N 1
ATOM 1333 C CA . ALA A 1 95 ? 17.461 44.669 -11.714 1.000 14.536 95 ALA AAA CA 1
ATOM 1334 C C . ALA A 1 95 ? 17.951 46.010 -12.269 1.000 13.905 95 ALA AAA C 1
ATOM 1335 O O . ALA A 1 95 ? 17.557 46.382 -13.381 1.000 16.972 95 ALA AAA O 1
ATOM 1342 N N . ASP A 1 96 ? 18.810 46.688 -11.499 1.000 14.648 96 ASP AAA N 1
ATOM 1343 C CA . ASP A 1 96 ? 19.452 47.964 -11.900 1.000 16.874 96 ASP AAA CA 1
ATOM 1344 C C . ASP A 1 96 ? 20.618 47.678 -12.860 1.000 17.475 96 ASP AAA C 1
ATOM 1345 O O . ASP A 1 96 ? 20.844 46.502 -13.237 1.000 16.736 96 ASP AAA O 1
ATOM 1354 N N . GLU A 1 97 ? 21.341 48.724 -13.242 1.000 19.228 97 GLU AAA N 1
ATOM 1355 C CA . GLU A 1 97 ? 22.411 48.627 -14.272 1.000 20.894 97 GLU AAA CA 1
ATOM 1356 C C . GLU A 1 97 ? 23.562 47.735 -13.774 1.000 20.266 97 GLU AAA C 1
ATOM 1357 O O . GLU A 1 97 ? 24.338 47.262 -14.620 1.000 22.843 97 GLU AAA O 1
ATOM 1369 N N . ASN A 1 98 ? 23.659 47.499 -12.469 1.000 18.168 98 ASN AAA N 1
ATOM 1370 C CA . ASN A 1 98 ? 24.725 46.672 -11.838 1.000 18.725 98 ASN AAA CA 1
ATOM 1371 C C . ASN A 1 98 ? 24.241 45.237 -11.590 1.000 16.825 98 ASN AAA C 1
ATOM 1372 O O . ASN A 1 98 ? 25.037 44.432 -11.084 1.000 20.091 98 ASN AAA O 1
ATOM 1383 N N . GLY A 1 99 ? 22.993 44.913 -11.953 1.000 15.908 99 GLY AAA N 1
ATOM 1384 C CA . GLY A 1 99 ? 22.423 43.566 -11.774 1.000 14.478 99 GLY AAA CA 1
ATOM 1385 C C . GLY A 1 99 ? 21.839 43.354 -10.385 1.000 13.866 99 GLY AAA C 1
ATOM 1386 O O . GLY A 1 99 ? 21.460 42.217 -10.082 1.000 15.045 99 GLY AAA O 1
ATOM 1390 N N . LYS A 1 100 ? 21.777 44.407 -9.568 1.000 13.368 100 LYS AAA N 1
ATOM 1391 C CA . LYS A 1 100 ? 21.195 44.347 -8.207 1.000 13.552 100 LYS AAA CA 1
ATOM 1392 C C . LYS A 1 100 ? 19.685 44.576 -8.315 1.000 12.826 100 LYS AAA C 1
ATOM 1393 O O . LYS A 1 100 ? 19.261 45.511 -9.003 1.000 14.460 100 LYS AAA O 1
ATOM 1412 N N . ALA A 1 101 ? 18.921 43.751 -7.621 1.000 12.902 101 ALA AAA N 1
ATOM 1413 C CA . ALA A 1 101 ? 17.450 43.773 -7.685 1.000 13.352 101 ALA AAA CA 1
ATOM 1414 C C . ALA A 1 101 ? 16.893 43.759 -6.266 1.000 13.714 101 ALA AAA C 1
ATOM 1415 O O . ALA A 1 101 ? 17.227 42.851 -5.489 1.000 14.969 101 ALA AAA O 1
ATOM 1422 N N . HIS A 1 102 ? 16.047 44.740 -5.976 1.000 13.602 102 HIS AAA N 1
ATOM 1423 C CA . HIS A 1 102 ? 15.311 44.865 -4.702 1.000 13.708 102 HIS AAA CA 1
ATOM 1424 C C . HIS A 1 102 ? 13.821 44.892 -5.018 1.000 13.175 102 HIS AAA C 1
ATOM 1425 O O . HIS A 1 102 ? 13.402 45.638 -5.928 1.000 13.835 102 HIS AAA O 1
ATOM 1440 N N . LEU A 1 103 ? 13.050 44.130 -4.265 1.000 13.199 103 LEU AAA N 1
ATOM 1441 C CA . LEU A 1 103 ? 11.570 44.178 -4.350 1.000 13.617 103 LEU AAA CA 1
ATOM 1442 C C . LEU A 1 103 ? 11.010 44.090 -2.940 1.000 13.031 103 LEU AAA C 1
ATOM 1443 O O . LEU A 1 103 ? 11.520 43.297 -2.141 1.000 13.741 103 LEU AAA O 1
ATOM 1459 N N . GLU A 1 104 ? 10.017 44.926 -2.661 1.000 13.607 104 GLU AAA N 1
ATOM 1460 C CA . GLU A 1 104 ? 9.238 44.897 -1.406 1.000 14.430 104 GLU AAA CA 1
ATOM 1461 C C . GLU A 1 104 ? 7.782 45.156 -1.767 1.000 13.992 104 GLU AAA C 1
ATOM 1462 O O . GLU A 1 104 ? 7.504 46.166 -2.410 1.000 16.234 104 GLU AAA O 1
ATOM 1474 N N . TYR A 1 105 ? 6.884 44.273 -1.360 1.000 13.810 105 TYR AAA N 1
ATOM 1475 C CA . TYR A 1 105 ? 5.431 44.537 -1.503 1.000 15.126 105 TYR AAA CA 1
ATOM 1476 C C . TYR A 1 105 ? 4.694 43.634 -0.518 1.000 14.737 105 TYR AAA C 1
ATOM 1477 O O . TYR A 1 105 ? 5.279 42.668 0.012 1.000 15.677 105 TYR AAA O 1
ATOM 1495 N N . ILE A 1 106 ? 3.431 43.971 -0.291 1.000 14.848 106 ILE AAA N 1
ATOM 1496 C CA . ILE A 1 106 ? 2.520 43.225 0.611 1.000 15.315 106 ILE AAA CA 1
ATOM 1497 C C . ILE A 1 106 ? 1.617 42.345 -0.251 1.000 14.589 106 ILE AAA C 1
ATOM 1498 O O . ILE A 1 106 ? 0.823 42.888 -1.059 1.000 16.924 106 ILE AAA O 1
ATOM 1514 N N . ASP A 1 107 ? 1.733 41.040 -0.063 1.000 14.587 107 ASP AAA N 1
ATOM 1515 C CA . ASP A 1 107 ? 0.911 40.028 -0.756 1.000 14.598 107 ASP AAA CA 1
ATOM 1516 C C . ASP A 1 107 ? -0.209 39.597 0.189 1.000 15.361 107 ASP AAA C 1
ATOM 1517 O O . ASP A 1 107 ? 0.064 39.275 1.340 1.000 16.192 107 ASP AAA O 1
ATOM 1526 N N . LYS A 1 108 ? -1.450 39.605 -0.299 1.000 14.922 108 LYS AAA N 1
ATOM 1527 C CA . LYS A 1 108 ? -2.652 39.306 0.521 1.000 15.715 108 LYS AAA CA 1
ATOM 1528 C C . LYS A 1 108 ? -3.109 37.859 0.306 1.000 16.022 108 LYS AAA C 1
ATOM 1529 O O . LYS A 1 108 ? -4.120 37.480 0.907 1.000 19.223 108 LYS AAA O 1
ATOM 1548 N N . MET A 1 109 ? -2.396 37.069 -0.495 1.000 15.774 109 MET AAA N 1
ATOM 1549 C CA . MET A 1 109 ? -2.818 35.692 -0.862 1.000 17.868 109 MET AAA CA 1
ATOM 1550 C C . MET A 1 109 ? -1.888 34.630 -0.260 1.000 16.824 109 MET AAA C 1
ATOM 1551 O O . MET A 1 109 ? -2.374 33.542 0.068 1.000 19.814 109 MET AAA O 1
ATOM 1565 N N . ILE A 1 110 ? -0.589 34.903 -0.136 1.000 17.709 110 ILE AAA N 1
ATOM 1566 C CA . ILE A 1 110 ? 0.366 33.849 0.309 1.000 19.798 110 ILE AAA CA 1
ATOM 1567 C C . ILE A 1 110 ? 0.227 33.641 1.828 1.000 17.606 110 ILE AAA C 1
ATOM 1568 O O . ILE A 1 110 ? 0.055 34.628 2.579 1.000 20.709 110 ILE AAA O 1
ATOM 1584 N N . VAL A 1 111 ? 0.257 32.379 2.255 1.000 16.726 111 VAL AAA N 1
ATOM 1585 C CA . VAL A 1 111 ? 0.178 31.976 3.692 1.000 18.090 111 VAL AAA CA 1
ATOM 1586 C C . VAL A 1 111 ? 1.240 30.909 3.971 1.000 17.068 111 VAL AAA C 1
ATOM 1587 O O . VAL A 1 111 ? 1.850 30.407 3.003 1.000 15.335 111 VAL AAA O 1
ATOM 1600 N N . PHE A 1 112 ? 1.441 30.570 5.246 1.000 17.459 112 PHE AAA N 1
ATOM 1601 C CA . PHE A 1 112 ? 2.491 29.626 5.706 1.000 18.445 112 PHE AAA CA 1
ATOM 1602 C C . PHE A 1 112 ? 1.886 28.334 6.262 1.000 18.453 112 PHE AAA C 1
ATOM 1603 O O . PHE A 1 112 ? 2.650 27.513 6.799 1.000 22.176 112 PHE AAA O 1
ATOM 1620 N N . GLU A 1 113 ? 0.571 28.146 6.160 1.000 20.734 113 GLU AAA N 1
ATOM 1621 C CA . GLU A 1 113 ? -0.093 26.925 6.696 1.000 24.171 113 GLU AAA CA 1
ATOM 1622 C C . GLU A 1 113 ? -1.258 26.551 5.780 1.000 23.643 113 GLU AAA C 1
ATOM 1623 O O . GLU A 1 113 ? -1.745 27.445 5.079 1.000 26.162 113 GLU AAA O 1
ATOM 1635 N N . GLY A 1 114 ? -1.643 25.271 5.783 1.000 29.171 114 GLY AAA N 1
ATOM 1636 C CA . GLY A 1 114 ? -2.783 24.741 5.019 1.000 32.153 114 GLY AAA CA 1
ATOM 1637 C C . GLY A 1 114 ? -2.455 24.550 3.548 1.000 35.170 114 GLY AAA C 1
ATOM 1638 O O . GLY A 1 114 ? -1.256 24.562 3.198 1.000 37.829 114 GLY AAA O 1
ATOM 1642 N N . GLU A 1 115 ? -3.498 24.410 2.720 1.000 38.627 115 GLU AAA N 1
ATOM 1643 C CA . GLU A 1 115 ? -3.422 24.012 1.284 1.000 42.071 115 GLU AAA CA 1
ATOM 1644 C C . GLU A 1 115 ? -2.671 25.061 0.454 1.000 38.085 115 GLU AAA C 1
ATOM 1645 O O . GLU A 1 115 ? -2.009 24.668 -0.520 1.000 39.127 115 GLU AAA O 1
ATOM 1657 N N . HIS A 1 116 ? -2.803 26.342 0.799 1.000 32.897 116 HIS AAA N 1
ATOM 1658 C CA . HIS A 1 116 ? -2.164 27.477 0.083 1.000 31.218 116 HIS AAA CA 1
ATOM 1659 C C . HIS A 1 116 ? -0.741 27.721 0.606 1.000 26.213 116 HIS AAA C 1
ATOM 1660 O O . HIS A 1 116 ? -0.133 28.709 0.141 1.000 29.734 116 HIS AAA O 1
ATOM 1675 N N . SER A 1 117 ? -0.243 26.929 1.570 1.000 20.447 117 SER AAA N 1
ATOM 1676 C CA . SER A 1 117 ? 1.060 27.217 2.226 1.000 16.733 117 SER AAA CA 1
ATOM 1677 C C . SER A 1 117 ? 2.152 27.239 1.165 1.000 14.248 117 SER AAA C 1
ATOM 1678 O O . SER A 1 117 ? 2.223 26.308 0.355 1.000 16.605 117 SER AAA O 1
ATOM 1686 N N . ILE A 1 118 ? 3.015 28.247 1.223 1.000 13.261 118 ILE AAA N 1
ATOM 1687 C CA . ILE A 1 118 ? 4.178 28.365 0.299 1.000 11.999 118 ILE AAA CA 1
ATOM 1688 C C . ILE A 1 118 ? 5.378 27.623 0.871 1.000 11.882 118 ILE AAA C 1
ATOM 1689 O O . ILE A 1 118 ? 6.403 27.541 0.164 1.000 11.861 118 ILE AAA O 1
ATOM 1705 N N . ILE A 1 119 ? 5.296 27.098 2.087 1.000 11.258 119 ILE AAA N 1
ATOM 1706 C CA . ILE A 1 119 ? 6.459 26.398 2.703 1.000 11.313 119 ILE AAA CA 1
ATOM 1707 C C . ILE A 1 119 ? 6.754 25.137 1.890 1.000 11.248 119 ILE AAA C 1
ATOM 1708 O O . ILE A 1 119 ? 5.849 24.331 1.647 1.000 12.414 119 ILE AAA O 1
ATOM 1724 N N . GLY A 1 120 ? 8.013 24.972 1.492 1.000 11.630 120 GLY AAA N 1
ATOM 1725 C CA . GLY A 1 120 ? 8.477 23.805 0.721 1.000 12.110 120 GLY AAA CA 1
ATOM 1726 C C . GLY A 1 120 ? 8.213 23.954 -0.766 1.000 11.101 120 GLY AAA C 1
ATOM 1727 O O . GLY A 1 120 ? 8.526 23.014 -1.512 1.000 10.980 120 GLY AAA O 1
ATOM 1731 N N . ARG A 1 121 ? 7.677 25.089 -1.201 1.000 11.406 121 ARG AAA N 1
ATOM 1732 C CA . ARG A 1 121 ? 7.556 25.389 -2.641 1.000 11.476 121 ARG AAA CA 1
ATOM 1733 C C . ARG A 1 121 ? 8.865 26.049 -3.084 1.000 10.833 121 ARG AAA C 1
ATOM 1734 O O . ARG A 1 121 ? 9.751 26.268 -2.238 1.000 11.157 121 ARG AAA O 1
ATOM 1755 N N . SER A 1 122 ? 8.997 26.363 -4.358 1.000 11.211 122 SER AAA N 1
ATOM 1756 C CA . SER A 1 122 ? 10.212 26.997 -4.901 1.000 11.115 122 SER AAA CA 1
ATOM 1757 C C . SER A 1 122 ? 9.939 28.444 -5.296 1.000 11.296 122 SER AAA C 1
ATOM 1758 O O . SER A 1 122 ? 8.836 28.779 -5.704 1.000 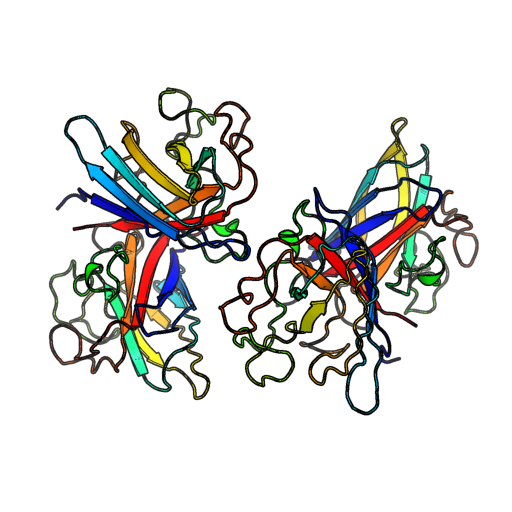11.248 122 SER AAA O 1
ATOM 1766 N N . MET A 1 123 ? 10.982 29.258 -5.237 1.000 11.433 123 MET AAA N 1
ATOM 1767 C CA . MET A 1 123 ? 11.044 30.539 -5.962 1.000 11.257 123 MET AAA CA 1
ATOM 1768 C C . MET A 1 123 ? 11.800 30.279 -7.256 1.000 10.495 123 MET AAA C 1
ATOM 1769 O O . MET A 1 123 ? 12.858 29.609 -7.220 1.000 12.583 123 MET AAA O 1
ATOM 1783 N N . ILE A 1 124 ? 11.265 30.780 -8.356 1.000 10.993 124 ILE AAA N 1
ATOM 1784 C CA . ILE A 1 124 ? 11.938 30.787 -9.676 1.000 10.608 124 ILE AAA CA 1
ATOM 1785 C C . ILE A 1 124 ? 12.031 32.237 -10.124 1.000 11.394 124 ILE AAA C 1
ATOM 1786 O O . ILE A 1 124 ? 11.036 32.950 -10.093 1.000 11.509 124 ILE AAA O 1
ATOM 1802 N N . VAL A 1 125 ? 13.234 32.643 -10.532 1.000 11.491 125 VAL AAA N 1
ATOM 1803 C CA . VAL A 1 125 ? 13.442 33.936 -11.222 1.000 10.781 125 VAL AAA CA 1
ATOM 1804 C C . VAL A 1 125 ? 13.657 33.612 -12.694 1.000 10.041 125 VAL AAA C 1
ATOM 1805 O O . VAL A 1 125 ? 14.373 32.660 -13.008 1.000 11.051 125 VAL AAA O 1
ATOM 1818 N N . HIS A 1 126 ? 13.011 34.373 -13.561 1.000 10.869 126 HIS AAA N 1
ATOM 1819 C CA . HIS A 1 126 ? 13.020 34.135 -15.020 1.000 11.721 126 HIS AAA CA 1
ATOM 1820 C C . HIS A 1 126 ? 13.964 35.095 -15.741 1.000 12.321 126 HIS AAA C 1
ATOM 1821 O O . HIS A 1 126 ? 14.296 36.164 -15.225 1.000 11.479 126 HIS AAA O 1
ATOM 1836 N N . LYS A 1 127 ? 14.364 34.690 -16.938 1.000 11.894 127 LYS AAA N 1
ATOM 1837 C CA . LYS A 1 127 ? 15.266 35.475 -17.809 1.000 13.429 127 LYS AAA CA 1
ATOM 1838 C C . LYS A 1 127 ? 14.556 36.746 -18.273 1.000 13.089 127 LYS AAA C 1
ATOM 1839 O O . LYS A 1 127 ? 15.192 37.801 -18.305 1.000 14.489 127 LYS AAA O 1
ATOM 1858 N N . ASN A 1 128 ? 13.275 36.637 -18.630 1.000 13.047 128 ASN AAA N 1
ATOM 1859 C CA . ASN A 1 128 ? 12.516 37.757 -19.227 1.000 13.830 128 ASN AAA CA 1
ATOM 1860 C C . ASN A 1 128 ? 11.386 38.196 -18.290 1.000 13.599 128 ASN AAA C 1
ATOM 1861 O O . ASN A 1 128 ? 11.143 37.571 -17.248 1.000 12.309 128 ASN AAA O 1
ATOM 1872 N N . GLU A 1 129 ? 10.750 39.285 -18.673 1.000 13.203 129 GLU AAA N 1
ATOM 1873 C CA . GLU A 1 129 ? 9.635 39.908 -17.947 1.000 14.630 129 GLU AAA CA 1
ATOM 1874 C C . GLU A 1 129 ? 8.414 38.983 -18.032 1.000 14.335 129 GLU AAA C 1
ATOM 1875 O O . GLU A 1 129 ? 8.145 38.383 -19.093 1.000 14.986 129 GLU AAA O 1
ATOM 1887 N N . ASP A 1 130 ? 7.698 38.863 -16.923 1.000 12.576 130 ASP AAA N 1
ATOM 1888 C CA . ASP A 1 130 ? 6.348 38.264 -16.885 1.000 13.228 130 ASP AAA CA 1
ATOM 1889 C C . ASP A 1 130 ? 5.387 39.310 -17.447 1.000 13.005 130 ASP AAA C 1
ATOM 1890 O O . ASP A 1 130 ? 5.298 40.393 -16.843 1.000 12.952 130 ASP AAA O 1
ATOM 1899 N N . ASP A 1 131 ? 4.699 39.004 -18.553 1.000 13.439 131 ASP AAA N 1
ATOM 1900 C CA . ASP A 1 131 ? 3.804 40.001 -19.205 1.000 14.839 131 ASP AAA CA 1
ATOM 1901 C C . ASP A 1 131 ? 2.470 40.100 -18.450 1.000 14.780 131 ASP AAA C 1
ATOM 1902 O O . ASP A 1 131 ? 1.666 40.953 -18.837 1.000 16.815 131 ASP AAA O 1
ATOM 1911 N N . LEU A 1 132 ? 2.263 39.267 -17.421 1.000 13.158 132 LEU AAA N 1
ATOM 1912 C CA . LEU A 1 132 ? 1.103 39.319 -16.484 1.000 14.330 132 LEU AAA CA 1
ATOM 1913 C C . LEU A 1 132 ? -0.210 38.930 -17.183 1.000 14.831 132 LEU AAA C 1
ATOM 1914 O O . LEU A 1 132 ? -1.267 39.058 -16.538 1.000 17.096 132 LEU AAA O 1
ATOM 1930 N N . LYS A 1 133 ? -0.161 38.425 -18.415 1.000 16.383 133 LYS AAA N 1
ATOM 1931 C CA . LYS A 1 133 ? -1.379 38.215 -19.241 1.000 17.575 133 LYS AAA CA 1
ATOM 1932 C C . LYS A 1 133 ? -1.347 36.887 -19.982 1.000 17.863 133 LYS AAA C 1
ATOM 1933 O O . LYS A 1 133 ? -2.413 36.238 -20.036 1.000 18.190 133 LYS AAA O 1
ATOM 1952 N N . THR A 1 134 ? -0.221 36.518 -20.592 1.000 17.521 134 THR AAA N 1
ATOM 1953 C CA . THR A 1 134 ? -0.125 35.295 -21.426 1.000 19.359 134 THR AAA CA 1
ATOM 1954 C C . THR A 1 134 ? -0.309 34.073 -20.521 1.000 18.372 134 THR AAA C 1
ATOM 1955 O O . THR A 1 134 ? 0.363 34.007 -19.471 1.000 20.921 134 THR AAA O 1
ATOM 1966 N N . GLN A 1 135 ? -1.189 33.154 -20.921 1.000 19.674 135 GLN AAA N 1
ATOM 1967 C CA . GLN A 1 135 ? -1.466 31.914 -20.170 1.000 19.217 135 GLN AAA CA 1
ATOM 1968 C C . GLN A 1 135 ? -0.538 30.824 -20.683 1.000 21.375 135 GLN AAA C 1
ATOM 1969 O O . GLN A 1 135 ? -0.251 30.782 -21.879 1.000 26.683 135 GLN AAA O 1
ATOM 1983 N N . PRO A 1 136 ? -0.073 29.893 -19.820 1.000 22.297 136 PRO AAA N 1
ATOM 1984 C CA . PRO A 1 136 ? -0.317 29.927 -18.375 1.000 20.661 136 PRO AAA CA 1
ATOM 1985 C C . PRO A 1 136 ? 0.808 30.492 -17.485 1.000 19.921 136 PRO AAA C 1
ATOM 1986 O O . PRO A 1 136 ? 0.687 30.399 -16.271 1.000 20.911 136 PRO AAA O 1
ATOM 1997 N N . THR A 1 137 ? 1.863 31.056 -18.074 1.000 19.050 137 THR AAA N 1
ATOM 1998 C CA . THR A 1 137 ? 3.103 31.430 -17.332 1.000 21.337 137 THR AAA CA 1
ATOM 1999 C C . THR A 1 137 ? 3.512 32.901 -17.485 1.000 15.267 137 THR AAA C 1
ATOM 2000 O O . THR A 1 137 ? 4.483 33.249 -16.810 1.000 20.368 137 THR AAA O 1
ATOM 2011 N N . GLY A 1 138 ? 2.850 33.725 -18.308 1.000 16.367 138 GLY AAA N 1
ATOM 2012 C CA . GLY A 1 138 ? 3.297 35.118 -18.535 1.000 14.581 138 GLY AAA CA 1
ATOM 2013 C C . GLY A 1 138 ? 4.485 35.237 -19.484 1.000 14.529 138 GLY AAA C 1
ATOM 2014 O O . GLY A 1 138 ? 5.018 36.361 -19.619 1.000 15.773 138 GLY AAA O 1
ATOM 2018 N N . ASN A 1 139 ? 4.889 34.139 -20.123 1.000 15.539 139 ASN AAA N 1
ATOM 2019 C CA . ASN A 1 139 ? 5.917 34.122 -21.193 1.000 17.301 139 ASN AAA CA 1
ATOM 2020 C C . ASN A 1 139 ? 7.240 34.727 -20.694 1.000 15.373 139 ASN AAA C 1
ATOM 2021 O O . ASN A 1 139 ? 7.887 35.474 -21.450 1.000 16.323 139 ASN AAA O 1
ATOM 2032 N N . ALA A 1 140 ? 7.664 34.369 -19.489 1.000 14.977 140 ALA AAA N 1
ATOM 2033 C CA . ALA A 1 140 ? 8.863 34.941 -18.845 1.000 13.645 140 ALA AAA CA 1
ATOM 2034 C C . ALA A 1 140 ? 10.124 34.181 -19.271 1.000 13.424 140 ALA AAA C 1
ATOM 2035 O O . ALA A 1 140 ? 11.221 34.569 -18.842 1.000 14.969 140 ALA AAA O 1
ATOM 2042 N N . GLY A 1 141 ? 9.995 33.129 -20.067 1.000 15.369 141 GLY AAA N 1
ATOM 2043 C CA . GLY A 1 141 ? 11.152 32.429 -20.640 1.000 15.085 141 GLY AAA CA 1
ATOM 2044 C C . GLY A 1 141 ? 11.907 31.615 -19.603 1.000 14.778 141 GLY AAA C 1
ATOM 2045 O O . GLY A 1 141 ? 11.289 31.110 -18.643 1.000 15.860 141 GLY AAA O 1
ATOM 2049 N N . ALA A 1 142 ? 13.217 31.491 -19.802 1.000 14.592 142 ALA AAA N 1
ATOM 2050 C CA . ALA A 1 142 ? 14.059 30.508 -19.091 1.000 15.273 142 ALA AAA CA 1
ATOM 2051 C C . ALA A 1 142 ? 14.115 30.829 -17.593 1.000 13.698 142 ALA AAA C 1
ATOM 2052 O O . ALA A 1 142 ? 13.811 31.976 -17.165 1.000 14.391 142 ALA AAA O 1
ATOM 2059 N N . ARG A 1 143 ? 14.511 29.827 -16.822 1.000 11.295 143 ARG AAA N 1
ATOM 2060 C CA . ARG A 1 143 ? 14.654 29.929 -15.354 1.000 11.119 143 ARG AAA CA 1
ATOM 2061 C C . ARG A 1 143 ? 16.124 30.208 -15.057 1.000 10.269 143 ARG AAA C 1
ATOM 2062 O O . ARG A 1 143 ? 16.968 29.380 -15.455 1.000 13.480 143 ARG AAA O 1
ATOM 2083 N N . VAL A 1 144 ? 16.409 31.337 -14.424 1.000 11.043 144 VAL AAA N 1
ATOM 2084 C CA . VAL A 1 144 ? 17.811 31.767 -14.172 1.000 11.281 144 VAL AAA CA 1
ATOM 2085 C C . VAL A 1 144 ? 18.212 31.433 -12.745 1.000 11.466 144 VAL AAA C 1
ATOM 2086 O O . VAL A 1 144 ? 19.419 31.444 -12.452 1.000 13.205 144 VAL AAA O 1
ATOM 2099 N N . ALA A 1 145 ? 17.258 31.180 -11.852 1.000 11.692 145 ALA AAA N 1
ATOM 2100 C CA . ALA A 1 145 ? 17.583 30.888 -10.440 1.000 11.798 145 ALA AAA CA 1
ATOM 2101 C C . ALA A 1 145 ? 16.434 30.140 -9.786 1.000 10.638 145 ALA AAA C 1
ATOM 2102 O O . ALA A 1 145 ? 15.284 30.289 -10.238 1.000 11.529 145 ALA AAA O 1
ATOM 2109 N N . CYS A 1 146 ? 16.745 29.345 -8.777 1.000 10.273 146 CYS AAA N 1
ATOM 2110 C CA . CYS A 1 146 ? 15.779 28.465 -8.087 1.000 11.185 146 CYS AAA CA 1
ATOM 2111 C C . CYS A 1 146 ? 16.160 28.453 -6.610 1.000 11.412 146 CYS AAA C 1
ATOM 2112 O O . CYS A 1 146 ? 17.364 28.369 -6.281 1.000 13.499 146 CYS AAA O 1
ATOM 2119 N N . GLY A 1 147 ? 15.167 28.478 -5.731 1.000 10.724 147 GLY AAA N 1
ATOM 2120 C CA . GLY A 1 147 ? 15.409 28.179 -4.318 1.000 11.186 147 GLY AAA CA 1
ATOM 2121 C C . GLY A 1 147 ? 14.171 27.614 -3.675 1.000 10.709 147 GLY AAA C 1
ATOM 2122 O O . GLY A 1 147 ? 13.100 27.752 -4.261 1.000 13.015 147 GLY AAA O 1
ATOM 2126 N N . VAL A 1 148 ? 14.326 27.001 -2.522 1.000 10.948 148 VAL AAA N 1
ATOM 2127 C CA . VAL A 1 148 ? 13.206 26.390 -1.771 1.000 10.635 148 VAL AAA CA 1
ATOM 2128 C C . VAL A 1 148 ? 12.862 27.283 -0.585 1.000 11.085 148 VAL AAA C 1
ATOM 2129 O O . VAL A 1 148 ? 13.750 27.779 0.102 1.000 11.940 148 VAL AAA O 1
ATOM 2142 N N . ILE A 1 149 ? 11.575 27.488 -0.370 1.000 10.585 149 ILE AAA N 1
ATOM 2143 C CA . ILE A 1 149 ? 11.049 28.361 0.709 1.000 11.040 149 ILE AAA CA 1
ATOM 2144 C C . ILE A 1 149 ? 10.987 27.563 2.010 1.000 11.240 149 ILE AAA C 1
ATOM 2145 O O . ILE A 1 149 ? 10.270 26.542 2.076 1.000 12.155 149 ILE AAA O 1
ATOM 2161 N N . GLY A 1 150 ? 11.731 28.023 3.013 1.000 10.959 150 GLY AAA N 1
ATOM 2162 C CA . GLY A 1 150 ? 11.825 27.344 4.307 1.000 11.076 150 GLY AAA CA 1
ATOM 2163 C C . GLY A 1 150 ? 11.214 28.140 5.440 1.000 11.923 150 GLY AAA C 1
ATOM 2164 O O . GLY A 1 150 ? 10.962 29.351 5.289 1.000 11.886 150 GLY AAA O 1
ATOM 2168 N N . ILE A 1 151 ? 11.057 27.461 6.572 1.000 12.665 151 ILE AAA N 1
ATOM 2169 C CA . ILE A 1 151 ? 10.514 28.055 7.822 1.000 12.574 151 ILE AAA CA 1
ATOM 2170 C C . ILE A 1 151 ? 11.617 28.874 8.493 1.000 12.844 151 ILE AAA C 1
ATOM 2171 O O . ILE A 1 151 ? 12.683 28.304 8.779 1.000 13.505 151 ILE AAA O 1
ATOM 2187 N N . GLY A 1 152 ? 11.349 30.153 8.754 1.000 13.846 152 GLY AAA N 1
ATOM 2188 C CA . GLY A 1 152 ? 12.252 31.047 9.503 1.000 16.651 152 GLY AAA CA 1
ATOM 2189 C C . GLY A 1 152 ? 11.870 31.162 10.961 1.000 19.010 152 GLY AAA C 1
ATOM 2190 O O . GLY A 1 152 ? 10.745 30.793 11.312 1.000 20.542 152 GLY AAA O 1
ATOM 2194 N N . LYS A 1 153 ? 12.818 31.631 11.771 1.000 23.367 153 LYS AAA N 1
ATOM 2195 C CA . LYS A 1 153 ? 12.653 31.857 13.228 1.000 29.961 153 LYS AAA CA 1
ATOM 2196 C C . LYS A 1 153 ? 11.929 33.192 13.401 1.000 37.670 153 LYS AAA C 1
ATOM 2197 O O . LYS A 1 153 ? 10.958 33.241 14.144 1.000 48.791 153 LYS AAA O 1
ATOM 2217 N N . GLY B 1 4 ? -2.496 15.999 -3.748 1.000 52.514 4 GLY BBB N 1
ATOM 2218 C CA . GLY B 1 4 ? -2.745 15.020 -2.652 1.000 49.834 4 GLY BBB CA 1
ATOM 2219 C C . GLY B 1 4 ? -1.648 15.068 -1.608 1.000 47.081 4 GLY BBB C 1
ATOM 2220 O O . GLY B 1 4 ? -1.002 16.128 -1.484 1.000 54.216 4 GLY BBB O 1
ATOM 2224 N N . LYS B 1 5 ? -1.438 13.969 -0.878 1.000 39.771 5 LYS BBB N 1
ATOM 2225 C CA . LYS B 1 5 ? -0.413 13.880 0.194 1.000 36.815 5 LYS BBB CA 1
ATOM 2226 C C . LYS B 1 5 ? 0.985 13.877 -0.435 1.000 32.957 5 LYS BBB C 1
ATOM 2227 O O . LYS B 1 5 ? 1.208 13.160 -1.424 1.000 33.839 5 LYS BBB O 1
ATOM 2246 N N . THR B 1 6 ? 1.896 14.660 0.128 1.000 26.952 6 THR BBB N 1
ATOM 2247 C CA . THR B 1 6 ? 3.319 14.680 -0.290 1.000 25.133 6 THR BBB CA 1
ATOM 2248 C C . THR B 1 6 ? 3.895 13.269 -0.141 1.000 24.690 6 THR BBB C 1
ATOM 2249 O O . THR B 1 6 ? 3.764 12.695 0.958 1.000 24.880 6 THR BBB O 1
ATOM 2260 N N . GLN B 1 7 ? 4.477 12.732 -1.217 1.000 23.710 7 GLN BBB N 1
ATOM 2261 C CA . GLN B 1 7 ? 5.093 11.375 -1.261 1.000 27.840 7 GLN BBB CA 1
ATOM 2262 C C . GLN B 1 7 ? 6.612 11.492 -1.350 1.000 21.700 7 GLN BBB C 1
ATOM 2263 O O . GLN B 1 7 ? 7.284 10.483 -1.159 1.000 21.106 7 GLN BBB O 1
ATOM 2277 N N . LYS B 1 8 ? 7.114 12.674 -1.700 1.000 20.298 8 LYS BBB N 1
ATOM 2278 C CA . LYS B 1 8 ? 8.534 12.882 -2.037 1.000 19.255 8 LYS BBB CA 1
ATOM 2279 C C . LYS B 1 8 ? 8.947 14.275 -1.573 1.000 17.731 8 LYS BBB C 1
ATOM 2280 O O . LYS B 1 8 ? 8.177 15.245 -1.767 1.000 17.767 8 LYS BBB O 1
ATOM 2299 N N . ALA B 1 9 ? 10.132 14.374 -0.992 1.000 14.938 9 ALA BBB N 1
ATOM 2300 C CA . ALA B 1 9 ? 10.773 15.662 -0.667 1.000 14.376 9 ALA BBB CA 1
ATOM 2301 C C . ALA B 1 9 ? 12.169 15.657 -1.277 1.000 12.962 9 ALA BBB C 1
ATOM 2302 O O . ALA B 1 9 ? 12.766 14.573 -1.423 1.000 13.257 9 ALA BBB O 1
ATOM 2309 N N . VAL B 1 10 ? 12.649 16.840 -1.627 1.000 11.856 10 VAL BBB N 1
ATOM 2310 C CA . VAL B 1 10 ? 13.963 17.009 -2.289 1.000 12.340 10 VAL BBB CA 1
ATOM 2311 C C . VAL B 1 10 ? 14.697 18.131 -1.574 1.000 11.855 10 VAL BBB C 1
ATOM 2312 O O . VAL B 1 10 ? 14.092 19.171 -1.273 1.000 12.325 10 VAL BBB O 1
ATOM 2325 N N . CYS B 1 11 ? 15.994 17.928 -1.347 1.000 12.243 11 CYS BBB N 1
ATOM 2326 C CA . CYS B 1 11 ? 16.845 18.951 -0.721 1.000 12.386 11 CYS BBB CA 1
ATOM 2327 C C . CYS B 1 11 ? 18.150 19.022 -1.492 1.000 11.595 11 CYS BBB C 1
ATOM 2328 O O . CYS B 1 11 ? 18.873 18.017 -1.530 1.000 13.291 11 CYS BBB O 1
ATOM 2336 N N . VAL B 1 12 ? 18.392 20.168 -2.106 1.000 11.589 12 VAL BBB N 1
ATOM 2337 C CA . VAL B 1 12 ? 19.693 20.468 -2.733 1.000 11.731 12 VAL BBB CA 1
ATOM 2338 C C . VAL B 1 12 ? 20.508 21.222 -1.694 1.000 11.991 12 VAL BBB C 1
ATOM 2339 O O . VAL B 1 12 ? 20.021 22.242 -1.165 1.000 13.545 12 VAL BBB O 1
ATOM 2352 N N . ILE B 1 13 ? 21.689 20.713 -1.373 1.000 13.482 13 ILE BBB N 1
ATOM 2353 C CA . ILE B 1 13 ? 22.536 21.405 -0.371 1.000 12.999 13 ILE BBB CA 1
ATOM 2354 C C . ILE B 1 13 ? 23.626 22.191 -1.096 1.000 12.530 13 ILE BBB C 1
ATOM 2355 O O . ILE B 1 13 ? 24.124 21.780 -2.163 1.000 14.611 13 ILE BBB O 1
ATOM 2371 N N . TYR B 1 14 ? 23.956 23.317 -0.492 1.000 12.404 14 TYR BBB N 1
ATOM 2372 C CA . TYR B 1 14 ? 24.931 24.305 -1.002 1.000 12.496 14 TYR BBB CA 1
ATOM 2373 C C . TYR B 1 14 ? 25.949 24.568 0.091 1.000 12.379 14 TYR BBB C 1
ATOM 2374 O O . TYR B 1 14 ? 25.614 24.546 1.278 1.000 13.089 14 TYR BBB O 1
ATOM 2392 N N . PRO B 1 15 ? 27.215 24.778 -0.293 1.000 12.769 15 PRO BBB N 1
ATOM 2393 C CA . PRO B 1 15 ? 28.283 24.897 0.686 1.000 12.572 15 PRO BBB CA 1
ATOM 2394 C C . PRO B 1 15 ? 28.169 26.177 1.503 1.000 13.406 15 PRO BBB C 1
ATOM 2395 O O . PRO B 1 15 ? 27.777 27.218 1.003 1.000 14.204 15 PRO BBB O 1
ATOM 2406 N N . THR B 1 16 ? 28.583 26.076 2.757 1.000 13.181 16 THR BBB N 1
ATOM 2407 C CA . THR B 1 16 ? 28.841 27.281 3.572 1.000 14.236 16 THR BBB CA 1
ATOM 2408 C C . THR B 1 16 ? 30.180 27.881 3.144 1.000 14.767 16 THR BBB C 1
ATOM 2409 O O . THR B 1 16 ? 30.910 27.284 2.337 1.000 15.718 16 THR BBB O 1
ATOM 2420 N N . GLN B 1 17 ? 30.468 29.073 3.651 1.000 15.648 17 GLN BBB N 1
ATOM 2421 C CA . GLN B 1 17 ? 31.688 29.825 3.303 1.000 18.805 17 GLN BBB CA 1
ATOM 2422 C C . GLN B 1 17 ? 32.912 28.969 3.656 1.000 20.360 17 GLN BBB C 1
ATOM 2423 O O . GLN B 1 17 ? 32.976 28.399 4.776 1.000 21.592 17 GLN BBB O 1
ATOM 2437 N N . ASP B 1 18 ? 33.835 28.851 2.710 1.000 24.129 18 ASP BBB N 1
ATOM 2438 C CA . ASP B 1 18 ? 35.121 28.116 2.871 1.000 29.156 18 ASP BBB CA 1
ATOM 2439 C C . ASP B 1 18 ? 34.946 26.607 2.640 1.000 24.469 18 ASP BBB C 1
ATOM 2440 O O . ASP B 1 18 ? 35.951 25.897 2.799 1.000 27.197 18 ASP BBB O 1
ATOM 2449 N N . TYR B 1 19 ? 33.764 26.147 2.219 1.000 19.014 19 TYR BBB N 1
ATOM 2450 C CA . TYR B 1 19 ? 33.569 24.729 1.821 1.000 19.490 19 TYR BBB CA 1
ATOM 2451 C C . TYR B 1 19 ? 33.071 24.648 0.376 1.000 20.619 19 TYR BBB C 1
ATOM 2452 O O . TYR B 1 19 ? 32.706 25.677 -0.232 1.000 20.909 19 TYR BBB O 1
ATOM 2470 N N . LYS B 1 20 ? 33.095 23.431 -0.158 1.000 21.070 20 LYS BBB N 1
ATOM 2471 C CA . LYS B 1 20 ? 32.738 23.127 -1.567 1.000 23.085 20 LYS BBB CA 1
ATOM 2472 C C . LYS B 1 20 ? 31.717 21.988 -1.609 1.000 18.799 20 LYS BBB C 1
ATOM 2473 O O . LYS B 1 20 ? 31.464 21.465 -2.706 1.000 23.514 20 LYS BBB O 1
ATOM 2492 N N . VAL B 1 21 ? 31.134 21.636 -0.466 1.000 17.099 21 VAL BBB N 1
ATOM 2493 C CA . VAL B 1 21 ? 30.191 20.492 -0.344 1.000 15.009 21 VAL BBB CA 1
ATOM 2494 C C . VAL B 1 21 ? 28.896 20.825 -1.091 1.000 15.206 21 VAL BBB C 1
ATOM 2495 O O . VAL B 1 21 ? 28.306 21.891 -0.833 1.000 15.915 21 VAL BBB O 1
ATOM 2508 N N . THR B 1 22 ? 28.476 19.919 -1.971 1.000 15.170 22 THR BBB N 1
ATOM 2509 C CA . THR B 1 22 ? 27.230 20.051 -2.755 1.000 17.118 22 THR BBB CA 1
ATOM 2510 C C . THR B 1 22 ? 26.543 18.689 -2.762 1.000 15.877 22 THR BBB C 1
ATOM 2511 O O . THR B 1 22 ? 27.180 17.662 -2.448 1.000 15.885 22 THR BBB O 1
ATOM 2522 N N . GLY B 1 23 ? 25.280 18.663 -3.167 1.000 15.703 23 GLY BBB N 1
ATOM 2523 C CA . GLY B 1 23 ? 24.640 17.384 -3.466 1.000 15.402 23 GLY BBB CA 1
ATOM 2524 C C . GLY B 1 23 ? 23.150 17.476 -3.324 1.000 13.920 23 GLY BBB C 1
ATOM 2525 O O . GLY B 1 23 ? 22.608 18.585 -3.093 1.000 14.343 23 GLY BBB O 1
ATOM 2529 N N . VAL B 1 24 ? 22.526 16.319 -3.461 1.000 13.842 24 VAL BBB N 1
ATOM 2530 C CA . VAL B 1 24 ? 21.051 16.198 -3.458 1.000 13.443 24 VAL BBB CA 1
ATOM 2531 C C . VAL B 1 24 ? 20.673 15.087 -2.492 1.000 13.473 24 VAL BBB C 1
ATOM 2532 O O . VAL B 1 24 ? 21.307 14.019 -2.506 1.000 13.935 24 VAL BBB O 1
ATOM 2545 N N . ILE B 1 25 ? 19.638 15.360 -1.710 1.000 13.496 25 ILE BBB N 1
ATOM 2546 C CA . ILE B 1 25 ? 19.019 14.380 -0.788 1.000 14.235 25 ILE BBB CA 1
ATOM 2547 C C . ILE B 1 25 ? 17.553 14.264 -1.183 1.000 14.546 25 ILE BBB C 1
ATOM 2548 O O . ILE B 1 25 ? 16.893 15.300 -1.363 1.000 15.040 25 ILE BBB O 1
ATOM 2564 N N . THR B 1 26 ? 17.083 13.041 -1.354 1.000 15.163 26 THR BBB N 1
ATOM 2565 C CA . THR B 1 26 ? 15.660 12.784 -1.653 1.000 14.856 26 THR BBB CA 1
ATOM 2566 C C . THR B 1 26 ? 15.086 11.941 -0.521 1.000 15.724 26 THR BBB C 1
ATOM 2567 O O . THR B 1 26 ? 15.800 11.103 0.057 1.000 18.073 26 THR BBB O 1
ATOM 2578 N N . PHE B 1 27 ? 13.822 12.190 -0.237 1.000 15.183 27 PHE BBB N 1
ATOM 2579 C CA . PHE B 1 27 ? 13.028 11.495 0.797 1.000 15.503 27 PHE BBB CA 1
ATOM 2580 C C . PHE B 1 27 ? 11.794 10.953 0.089 1.000 15.927 27 PHE BBB C 1
ATOM 2581 O O . PHE B 1 27 ? 11.063 11.750 -0.501 1.000 19.342 27 PHE BBB O 1
ATOM 2598 N N . THR B 1 28 ? 11.591 9.644 0.113 1.000 16.090 28 THR BBB N 1
ATOM 2599 C CA A THR B 1 28 ? 10.481 8.990 -0.619 0.500 18.390 28 THR BBB CA 1
ATOM 2600 C CA B THR B 1 28 ? 10.471 8.999 -0.615 0.500 18.450 28 THR BBB CA 1
ATOM 2601 C C . THR B 1 28 ? 9.707 8.115 0.368 1.000 18.907 28 THR BBB C 1
ATOM 2602 O O . THR B 1 28 ? 10.346 7.327 1.069 1.000 20.257 28 THR BBB O 1
ATOM 2622 N N . LYS B 1 29 ? 8.380 8.277 0.419 1.000 20.759 29 LYS BBB N 1
ATOM 2623 C CA . LYS B 1 29 ? 7.524 7.393 1.241 1.000 24.982 29 LYS BBB CA 1
ATOM 2624 C C . LYS B 1 29 ? 7.767 5.952 0.778 1.000 27.844 29 LYS BBB C 1
ATOM 2625 O O . LYS B 1 29 ? 7.779 5.729 -0.446 1.000 29.597 29 LYS BBB O 1
ATOM 2644 N N . SER B 1 30 ? 8.021 5.040 1.720 1.000 29.678 30 SER BBB N 1
ATOM 2645 C CA . SER B 1 30 ? 8.110 3.573 1.500 1.000 36.051 30 SER BBB CA 1
ATOM 2646 C C . SER B 1 30 ? 7.105 2.875 2.426 1.000 41.159 30 SER BBB C 1
ATOM 2647 O O . SER B 1 30 ? 6.526 3.570 3.295 1.000 43.586 30 SER BBB O 1
ATOM 2655 N N . ASP B 1 31 ? 6.923 1.564 2.256 1.000 44.570 31 ASP BBB N 1
ATOM 2656 C CA . ASP B 1 31 ? 6.019 0.731 3.091 1.000 50.706 31 ASP BBB CA 1
ATOM 2657 C C . ASP B 1 31 ? 6.401 0.907 4.567 1.000 47.707 31 ASP BBB C 1
ATOM 2658 O O . ASP B 1 31 ? 5.483 1.017 5.405 1.000 52.678 31 ASP BBB O 1
ATOM 2667 N N . ASP B 1 32 ? 7.704 0.936 4.862 1.000 45.969 32 ASP BBB N 1
ATOM 2668 C CA . ASP B 1 32 ? 8.260 0.835 6.240 1.000 50.054 32 ASP BBB CA 1
ATOM 2669 C C . ASP B 1 32 ? 8.625 2.215 6.800 1.000 45.359 32 ASP BBB C 1
ATOM 2670 O O . ASP B 1 32 ? 9.094 2.246 7.949 1.000 50.619 32 ASP BBB O 1
ATOM 2679 N N . GLY B 1 33 ? 8.378 3.308 6.067 1.000 35.937 33 GLY BBB N 1
ATOM 2680 C CA . GLY B 1 33 ? 8.708 4.669 6.535 1.000 31.587 33 GLY BBB CA 1
ATOM 2681 C C . GLY B 1 33 ? 9.140 5.560 5.386 1.000 26.206 33 GLY BBB C 1
ATOM 2682 O O . GLY B 1 33 ? 8.402 5.613 4.386 1.000 27.328 33 GLY BBB O 1
ATOM 2686 N N . VAL B 1 34 ? 10.281 6.245 5.517 1.000 20.898 34 VAL BBB N 1
ATOM 2687 C CA . VAL B 1 34 ? 10.758 7.188 4.469 1.000 19.697 34 VAL BBB CA 1
ATOM 2688 C C . VAL B 1 34 ? 12.167 6.775 4.056 1.000 20.360 34 VAL BBB C 1
ATOM 2689 O O . VAL B 1 34 ? 13.058 6.709 4.927 1.000 20.507 34 VAL BBB O 1
ATOM 2702 N N . LYS B 1 35 ? 12.348 6.507 2.769 1.000 20.054 35 LYS BBB N 1
ATOM 2703 C CA . LYS B 1 35 ? 13.667 6.181 2.184 1.000 20.086 35 LYS BBB CA 1
ATOM 2704 C C . LYS B 1 35 ? 14.431 7.490 1.985 1.000 17.320 35 LYS BBB C 1
ATOM 2705 O O . LYS B 1 35 ? 13.970 8.370 1.228 1.000 17.716 35 LYS BBB O 1
ATOM 2724 N N . VAL B 1 36 ? 15.561 7.607 2.671 1.000 17.248 36 VAL BBB N 1
ATOM 2725 C CA . VAL B 1 36 ? 16.495 8.755 2.539 1.000 17.163 36 VAL BBB CA 1
ATOM 2726 C C . VAL B 1 36 ? 17.594 8.317 1.583 1.000 17.360 36 VAL BBB C 1
ATOM 2727 O O . VAL B 1 36 ? 18.235 7.295 1.867 1.000 18.885 36 VAL BBB O 1
ATOM 2740 N N . VAL B 1 37 ? 17.786 9.056 0.497 1.000 16.363 37 VAL BBB N 1
ATOM 2741 C CA . VAL B 1 37 ? 18.899 8.819 -0.465 1.000 16.336 37 VAL BBB CA 1
ATOM 2742 C C . VAL B 1 37 ? 19.688 10.112 -0.606 1.000 15.416 37 VAL BBB C 1
ATOM 2743 O O . VAL B 1 37 ? 19.122 11.130 -1.039 1.000 17.142 37 VAL BBB O 1
ATOM 2756 N N . ALA B 1 38 ? 20.967 10.062 -0.243 1.000 14.879 38 ALA BBB N 1
ATOM 2757 C CA . ALA B 1 38 ? 21.857 11.233 -0.308 1.000 14.227 38 ALA BBB CA 1
ATOM 2758 C C . ALA B 1 38 ? 23.008 10.927 -1.258 1.000 14.592 38 ALA BBB C 1
ATOM 2759 O O . ALA B 1 38 ? 23.598 9.836 -1.191 1.000 16.238 38 ALA BBB O 1
ATOM 2766 N N A ASP B 1 39 ? 23.320 11.901 -2.102 0.800 13.497 39 ASP BBB N 1
ATOM 2767 N N B ASP B 1 39 ? 23.315 11.894 -2.117 0.200 14.522 39 ASP BBB N 1
ATOM 2768 C CA A ASP B 1 39 ? 24.440 11.838 -3.066 0.800 14.544 39 ASP BBB CA 1
ATOM 2769 C CA B ASP B 1 39 ? 24.451 11.844 -3.066 0.200 14.723 39 ASP BBB CA 1
ATOM 2770 C C A ASP B 1 39 ? 25.162 13.181 -2.981 0.800 14.422 39 ASP BBB C 1
ATOM 2771 C C B ASP B 1 39 ? 25.165 13.187 -2.984 0.200 14.600 39 ASP BBB C 1
ATOM 2772 O O A ASP B 1 39 ? 24.634 14.168 -3.556 0.800 14.894 39 ASP BBB O 1
ATOM 2773 O O B ASP B 1 39 ? 24.647 14.169 -3.566 0.200 14.895 39 ASP BBB O 1
ATOM 2790 N N . LEU B 1 40 ? 26.271 13.230 -2.238 1.000 14.080 40 LEU BBB N 1
ATOM 2791 C CA . LEU B 1 40 ? 27.012 14.485 -1.981 1.000 14.187 40 LEU BBB CA 1
ATOM 2792 C C . LEU B 1 40 ? 28.436 14.368 -2.507 1.000 13.819 40 LEU BBB C 1
ATOM 2793 O O . LEU B 1 40 ? 28.946 13.245 -2.702 1.000 14.535 40 LEU BBB O 1
ATOM 2809 N N A ASN B 1 41 ? 29.058 15.518 -2.730 0.700 15.421 41 ASN BBB N 1
ATOM 2810 N N B ASN B 1 41 ? 29.068 15.516 -2.727 0.300 14.362 41 ASN BBB N 1
ATOM 2811 C CA A ASN B 1 41 ? 30.466 15.607 -3.186 0.700 16.943 41 ASN BBB CA 1
ATOM 2812 C CA B ASN B 1 41 ? 30.487 15.580 -3.156 0.300 14.438 41 ASN BBB CA 1
ATOM 2813 C C A ASN B 1 41 ? 31.174 16.738 -2.438 0.700 17.515 41 ASN BBB C 1
ATOM 2814 C C B ASN B 1 41 ? 31.177 16.736 -2.437 0.300 15.563 41 ASN BBB C 1
ATOM 2815 O O A ASN B 1 41 ? 30.493 17.550 -1.803 0.700 17.887 41 ASN BBB O 1
ATOM 2816 O O B ASN B 1 41 ? 30.487 17.546 -1.807 0.300 15.542 41 ASN BBB O 1
ATOM 2837 N N . GLY B 1 42 ? 32.504 16.773 -2.534 1.000 15.956 42 GLY BBB N 1
ATOM 2838 C CA . GLY B 1 42 ? 33.329 17.861 -1.987 1.000 18.637 42 GLY BBB CA 1
ATOM 2839 C C . GLY B 1 42 ? 33.574 17.724 -0.496 1.000 15.881 42 GLY BBB C 1
ATOM 2840 O O . GLY B 1 42 ? 34.048 18.700 0.092 1.000 18.738 42 GLY BBB O 1
ATOM 2844 N N . LEU B 1 43 ? 33.297 16.563 0.097 1.000 15.864 43 LEU BBB N 1
ATOM 2845 C CA . LEU B 1 43 ? 33.471 16.321 1.555 1.000 16.909 43 LEU BBB CA 1
ATOM 2846 C C . LEU B 1 43 ? 34.882 15.819 1.856 1.000 17.493 43 LEU BBB C 1
ATOM 2847 O O . LEU B 1 43 ? 35.440 15.046 1.052 1.000 18.934 43 LEU BBB O 1
ATOM 2863 N N . SER B 1 44 ? 35.433 16.191 3.005 1.000 17.228 44 SER BBB N 1
ATOM 2864 C CA . SER B 1 44 ? 36.662 15.537 3.515 1.000 16.115 44 SER BBB CA 1
ATOM 2865 C C . SER B 1 44 ? 36.340 14.061 3.732 1.000 16.289 44 SER BBB C 1
ATOM 2866 O O . SER B 1 44 ? 35.246 13.709 4.169 1.000 16.895 44 SER BBB O 1
ATOM 2874 N N . PRO B 1 45 ? 37.245 13.129 3.381 1.000 15.598 45 PRO BBB N 1
ATOM 2875 C CA . PRO B 1 45 ? 36.974 11.708 3.580 1.000 16.366 45 PRO BBB CA 1
ATOM 2876 C C . PRO B 1 45 ? 36.638 11.415 5.047 1.000 15.339 45 PRO BBB C 1
ATOM 2877 O O . PRO B 1 45 ? 37.249 12.005 5.936 1.000 17.390 45 PRO BBB O 1
ATOM 2888 N N . GLY B 1 46 ? 35.699 10.498 5.256 1.000 16.283 46 GLY BBB N 1
ATOM 2889 C CA . GLY B 1 46 ? 35.273 10.024 6.584 1.000 15.931 46 GLY BBB CA 1
ATOM 2890 C C . GLY B 1 46 ? 33.838 10.412 6.903 1.000 15.031 46 GLY BBB C 1
ATOM 2891 O O . GLY B 1 46 ? 33.067 10.743 5.979 1.000 16.227 46 GLY BBB O 1
ATOM 2895 N N . LYS B 1 47 ? 33.486 10.359 8.177 1.000 16.298 47 LYS BBB N 1
ATOM 2896 C CA . LYS B 1 47 ? 32.076 10.469 8.618 1.000 15.498 47 LYS BBB CA 1
ATOM 2897 C C . LYS B 1 47 ? 31.735 11.925 8.923 1.000 14.410 47 LYS BBB C 1
ATOM 2898 O O . LYS B 1 47 ? 32.521 12.629 9.602 1.000 16.200 47 LYS BBB O 1
ATOM 2917 N N . HIS B 1 48 ? 30.557 12.339 8.469 1.000 13.555 48 HIS BBB N 1
ATOM 2918 C CA . HIS B 1 48 ? 30.028 13.708 8.657 1.000 13.683 48 HIS BBB CA 1
ATOM 2919 C C . HIS B 1 48 ? 28.626 13.628 9.243 1.000 13.470 48 HIS BBB C 1
ATOM 2920 O O . HIS B 1 48 ? 27.773 12.936 8.641 1.000 13.046 48 HIS BBB O 1
ATOM 2935 N N . GLY B 1 49 ? 28.392 14.369 10.321 1.000 12.891 49 GLY BBB N 1
ATOM 2936 C CA . GLY B 1 49 ? 27.037 14.554 10.853 1.000 12.904 49 GLY BBB CA 1
ATOM 2937 C C . GLY B 1 49 ? 26.082 14.984 9.753 1.000 12.323 49 GLY BBB C 1
ATOM 2938 O O . GLY B 1 49 ? 26.433 15.848 8.926 1.000 12.673 49 GLY BBB O 1
ATOM 2942 N N . PHE B 1 50 ? 24.905 14.380 9.740 1.000 11.599 50 PHE BBB N 1
ATOM 2943 C CA . PHE B 1 50 ? 23.907 14.483 8.654 1.000 12.901 50 PHE BBB CA 1
ATOM 2944 C C . PHE B 1 50 ? 22.543 14.676 9.318 1.000 12.804 50 PHE BBB C 1
ATOM 2945 O O . PHE B 1 50 ? 21.994 13.694 9.855 1.000 14.833 50 PHE BBB O 1
ATOM 2962 N N . HIS B 1 51 ? 22.052 15.910 9.354 1.000 11.555 51 HIS BBB N 1
ATOM 2963 C CA . HIS B 1 51 ? 20.928 16.272 10.249 1.000 11.935 51 HIS BBB CA 1
ATOM 2964 C C . HIS B 1 51 ? 19.883 17.148 9.581 1.000 11.687 51 HIS BBB C 1
ATOM 2965 O O . HIS B 1 51 ? 20.229 17.962 8.722 1.000 12.838 51 HIS BBB O 1
ATOM 2980 N N . ILE B 1 52 ? 18.654 17.030 10.065 1.000 11.901 52 ILE BBB N 1
ATOM 2981 C CA . ILE B 1 52 ? 17.589 18.022 9.782 1.000 12.325 52 ILE BBB CA 1
ATOM 2982 C C . ILE B 1 52 ? 17.626 19.044 10.913 1.000 10.707 52 ILE BBB C 1
ATOM 2983 O O . ILE B 1 52 ? 17.491 18.648 12.104 1.000 12.725 52 ILE BBB O 1
ATOM 2999 N N . HIS B 1 53 ? 17.825 20.303 10.569 1.000 10.994 53 HIS BBB N 1
ATOM 3000 C CA . HIS B 1 53 ? 17.821 21.421 11.539 1.000 11.644 53 HIS BBB CA 1
ATOM 3001 C C . HIS B 1 53 ? 16.468 22.145 11.472 1.000 11.631 53 HIS BBB C 1
ATOM 3002 O O . HIS B 1 53 ? 15.692 21.942 10.510 1.000 12.269 53 HIS BBB O 1
ATOM 3017 N N . GLU B 1 54 ? 16.192 22.961 12.479 1.000 12.240 54 GLU BBB N 1
ATOM 3018 C CA . GLU B 1 54 ? 14.812 23.390 12.800 1.000 12.592 54 GLU BBB CA 1
ATOM 3019 C C . GLU B 1 54 ? 14.356 24.528 11.893 1.000 13.537 54 GLU BBB C 1
ATOM 3020 O O . GLU B 1 54 ? 13.146 24.666 11.720 1.000 15.021 54 GLU BBB O 1
ATOM 3032 N N . CYS B 1 55 ? 15.255 25.345 11.357 1.000 13.141 55 CYS BBB N 1
ATOM 3033 C CA . CYS B 1 55 ? 14.874 26.467 10.462 1.000 13.261 55 CYS BBB CA 1
ATOM 3034 C C . CYS B 1 55 ? 15.319 26.167 9.036 1.000 12.264 55 CYS BBB C 1
ATOM 3035 O O . CYS B 1 55 ? 16.498 25.830 8.822 1.000 13.060 55 CYS BBB O 1
ATOM 3043 N N . GLY B 1 56 ? 14.404 26.309 8.078 1.000 12.467 56 GLY BBB N 1
ATOM 3044 C CA . GLY B 1 56 ? 14.756 26.276 6.647 1.000 12.245 56 GLY BBB CA 1
ATOM 3045 C C . GLY B 1 56 ? 15.314 27.615 6.219 1.000 12.414 56 GLY BBB C 1
ATOM 3046 O O . GLY B 1 56 ? 14.768 28.244 5.306 1.000 13.678 56 GLY BBB O 1
ATOM 3050 N N . ASP B 1 57 ? 16.392 28.039 6.881 1.000 13.056 57 ASP BBB N 1
ATOM 3051 C CA . ASP B 1 57 ? 17.017 29.365 6.684 1.000 13.102 57 ASP BBB CA 1
ATOM 3052 C C . ASP B 1 57 ? 18.510 29.142 6.454 1.000 12.840 57 ASP BBB C 1
ATOM 3053 O O . ASP B 1 57 ? 19.245 28.950 7.438 1.000 13.565 57 ASP BBB O 1
ATOM 3062 N N . CYS B 1 58 ? 18.923 29.121 5.192 1.000 13.037 58 CYS BBB N 1
ATOM 3063 C CA . CYS B 1 58 ? 20.344 28.911 4.807 1.000 13.188 58 CYS BBB CA 1
ATOM 3064 C C . CYS B 1 58 ? 20.980 30.255 4.434 1.000 12.574 58 CYS BBB C 1
ATOM 3065 O O . CYS B 1 58 ? 21.979 30.251 3.705 1.000 15.364 58 CYS BBB O 1
ATOM 3072 N N . SER B 1 59 ? 20.467 31.370 4.953 1.000 12.597 59 SER BBB N 1
ATOM 3073 C CA . SER B 1 59 ? 20.919 32.732 4.573 1.000 14.188 59 SER BBB CA 1
ATOM 3074 C C . SER B 1 59 ? 22.268 33.063 5.222 1.000 14.352 59 SER BBB C 1
ATOM 3075 O O . SER B 1 59 ? 23.012 33.856 4.620 1.000 15.744 59 SER BBB O 1
ATOM 3083 N N . ALA B 1 60 ? 22.600 32.497 6.387 1.000 15.050 60 ALA BBB N 1
ATOM 3084 C CA . ALA B 1 60 ? 23.883 32.791 7.069 1.000 14.933 60 ALA BBB CA 1
ATOM 3085 C C . ALA B 1 60 ? 25.038 32.159 6.287 1.000 15.542 60 ALA BBB C 1
ATOM 3086 O O . ALA B 1 60 ? 24.902 31.015 5.819 1.000 17.358 60 ALA BBB O 1
ATOM 3093 N N . SER B 1 61 ? 26.167 32.863 6.218 1.000 16.809 61 SER BBB N 1
ATOM 3094 C CA . SER B 1 61 ? 27.393 32.417 5.514 1.000 18.620 61 SER BBB CA 1
ATOM 3095 C C . SER B 1 61 ? 27.882 31.091 6.104 1.000 16.855 61 SER BBB C 1
ATOM 3096 O O . SER B 1 61 ? 28.517 30.323 5.354 1.000 20.461 61 SER BBB O 1
ATOM 3104 N N . ASP B 1 62 ? 27.604 30.819 7.386 1.000 15.410 62 ASP BBB N 1
ATOM 3105 C CA . ASP B 1 62 ? 28.155 29.642 8.104 1.000 15.522 62 ASP BBB CA 1
ATOM 3106 C C . ASP B 1 62 ? 27.053 28.644 8.483 1.000 14.319 62 ASP BBB C 1
ATOM 3107 O O . ASP B 1 62 ? 27.318 27.731 9.275 1.000 15.725 62 ASP BBB O 1
ATOM 3116 N N . GLY B 1 63 ? 25.841 28.822 7.945 1.000 14.408 63 GLY BBB N 1
ATOM 3117 C CA . GLY B 1 63 ? 24.716 27.897 8.156 1.000 15.444 63 GLY BBB CA 1
ATOM 3118 C C . GLY B 1 63 ? 24.091 28.034 9.536 1.000 14.885 63 GLY BBB C 1
ATOM 3119 O O . GLY B 1 63 ? 23.197 27.245 9.825 1.000 14.216 63 GLY BBB O 1
ATOM 3123 N N . THR B 1 64 ? 24.511 28.985 10.378 1.000 14.627 64 THR BBB N 1
ATOM 3124 C CA . THR B 1 64 ? 24.004 29.080 11.774 1.000 15.211 64 THR BBB CA 1
ATOM 3125 C C . THR B 1 64 ? 22.529 29.495 11.779 1.000 13.542 64 THR BBB C 1
ATOM 3126 O O . THR B 1 64 ? 21.847 29.207 12.775 1.000 14.154 64 THR BBB O 1
ATOM 3137 N N . SER B 1 65 ? 22.045 30.134 10.714 1.000 13.783 65 SER BBB N 1
ATOM 3138 C CA . SER B 1 65 ? 20.630 30.541 10.556 1.000 14.067 65 SER BBB CA 1
ATOM 3139 C C . SER B 1 65 ? 19.704 29.318 10.586 1.000 13.593 65 SER BBB C 1
ATOM 3140 O O . SER B 1 65 ? 18.490 29.510 10.820 1.000 14.514 65 SER BBB O 1
ATOM 3148 N N . ALA B 1 66 ? 20.211 28.112 10.331 1.000 13.027 66 ALA BBB N 1
ATOM 3149 C CA . ALA B 1 66 ? 19.398 26.874 10.310 1.000 13.525 66 ALA BBB CA 1
ATOM 3150 C C . ALA B 1 66 ? 18.983 26.501 11.740 1.000 13.226 66 ALA BBB C 1
ATOM 3151 O O . ALA B 1 66 ? 18.112 25.634 11.888 1.000 13.152 66 ALA BBB O 1
ATOM 3158 N N . GLY B 1 67 ? 19.602 27.111 12.759 1.000 13.561 67 GLY BBB N 1
ATOM 3159 C CA . GLY B 1 67 ? 19.270 26.840 14.166 1.000 13.571 67 GLY BBB CA 1
ATOM 3160 C C . GLY B 1 67 ? 19.741 25.467 14.597 1.000 13.359 67 GLY BBB C 1
ATOM 3161 O O . GLY B 1 67 ? 20.672 24.911 13.979 1.000 14.299 67 GLY BBB O 1
ATOM 3165 N N . GLY B 1 68 ? 19.135 24.942 15.657 1.000 14.259 68 GLY BBB N 1
ATOM 3166 C CA . GLY B 1 68 ? 19.487 23.650 16.261 1.000 15.044 68 GLY BBB CA 1
ATOM 3167 C C . GLY B 1 68 ? 18.822 22.501 15.539 1.000 14.532 68 GLY BBB C 1
ATOM 3168 O O . GLY B 1 68 ? 18.225 22.701 14.461 1.000 14.601 68 GLY BBB O 1
ATOM 3172 N N . HIS B 1 69 ? 18.910 21.311 16.110 1.000 14.666 69 HIS BBB N 1
ATOM 3173 C CA . HIS B 1 69 ? 18.310 20.105 15.496 1.000 15.728 69 HIS BBB CA 1
ATOM 3174 C C . HIS B 1 69 ? 16.792 20.222 15.507 1.000 14.019 69 HIS BBB C 1
ATOM 3175 O O . HIS B 1 69 ? 16.223 20.779 16.467 1.000 14.811 69 HIS BBB O 1
ATOM 3190 N N . PHE B 1 70 ? 16.165 19.719 14.458 1.000 12.540 70 PHE BBB N 1
ATOM 3191 C CA . PHE B 1 70 ? 14.691 19.652 14.391 1.000 13.062 70 PHE BBB CA 1
ATOM 3192 C C . PHE B 1 70 ? 14.232 18.684 15.473 1.000 13.198 70 PHE BBB C 1
ATOM 3193 O O . PHE B 1 70 ? 14.548 17.481 15.395 1.000 14.170 70 PHE BBB O 1
ATOM 3210 N N . ASN B 1 71 ? 13.528 19.210 16.474 1.000 14.355 71 ASN BBB N 1
ATOM 3211 C CA . ASN B 1 71 ? 13.272 18.469 17.731 1.000 16.069 71 ASN BBB CA 1
ATOM 3212 C C . ASN B 1 71 ? 11.879 18.781 18.247 1.000 16.680 71 ASN BBB C 1
ATOM 3213 O O . ASN B 1 71 ? 11.717 19.214 19.385 1.000 20.173 71 ASN BBB O 1
ATOM 3224 N N . PRO B 1 72 ? 10.820 18.529 17.450 1.000 19.146 72 PRO BBB N 1
ATOM 3225 C CA . PRO B 1 72 ? 9.462 18.849 17.888 1.000 19.804 72 PRO BBB CA 1
ATOM 3226 C C . PRO B 1 72 ? 9.005 17.988 19.081 1.000 22.928 72 PRO BBB C 1
ATOM 3227 O O . PRO B 1 72 ? 8.110 18.408 19.764 1.000 26.808 72 PRO BBB O 1
ATOM 3238 N N . GLU B 1 73 ? 9.636 16.832 19.316 1.000 23.336 73 GLU BBB N 1
ATOM 3239 C CA . GLU B 1 73 ? 9.274 15.927 20.442 1.000 25.404 73 GLU BBB CA 1
ATOM 3240 C C . GLU B 1 73 ? 10.057 16.322 21.703 1.000 23.923 73 GLU BBB C 1
ATOM 3241 O O . GLU B 1 73 ? 9.785 15.724 22.741 1.000 27.185 73 GLU BBB O 1
ATOM 3253 N N . GLU B 1 74 ? 10.989 17.285 21.623 1.000 24.444 74 GLU BBB N 1
ATOM 3254 C CA . GLU B 1 74 ? 11.730 17.817 22.801 1.000 26.038 74 GLU BBB CA 1
ATOM 3255 C C . GLU B 1 74 ? 12.501 16.663 23.454 1.000 26.557 74 GLU BBB C 1
ATOM 3256 O O . GLU B 1 74 ? 12.409 16.482 24.673 1.000 31.067 74 GLU BBB O 1
ATOM 3268 N N . LYS B 1 75 ? 13.216 15.889 22.649 1.000 24.185 75 LYS BBB N 1
ATOM 3269 C CA . LYS B 1 75 ? 14.028 14.741 23.106 1.000 26.660 75 LYS BBB CA 1
ATOM 3270 C C . LYS B 1 75 ? 15.513 15.115 23.063 1.000 25.654 75 LYS BBB C 1
ATOM 3271 O O . LYS B 1 75 ? 15.864 16.232 22.610 1.000 22.880 75 LYS BBB O 1
ATOM 3290 N N . SER B 1 76 ? 16.343 14.214 23.579 1.000 25.005 76 SER BBB N 1
ATOM 3291 C CA . SER B 1 76 ? 17.820 14.314 23.559 1.000 25.925 76 SER BBB CA 1
ATOM 3292 C C . SER B 1 76 ? 18.332 13.950 22.170 1.000 22.472 76 SER BBB C 1
ATOM 3293 O O . SER B 1 76 ? 17.615 13.262 21.409 1.000 21.858 76 SER BBB O 1
ATOM 3301 N N . HIS B 1 77 ? 19.559 14.363 21.879 1.000 21.496 77 HIS BBB N 1
ATOM 3302 C CA . HIS B 1 77 ? 20.282 13.982 20.645 1.000 20.427 77 HIS BBB CA 1
ATOM 3303 C C . HIS B 1 77 ? 20.646 12.498 20.728 1.000 21.722 77 HIS BBB C 1
ATOM 3304 O O . HIS B 1 77 ? 21.110 12.065 21.803 1.000 23.705 77 HIS BBB O 1
ATOM 3319 N N . GLY B 1 78 ? 20.492 11.768 19.624 1.000 21.588 78 GLY BBB N 1
ATOM 3320 C CA . GLY B 1 78 ? 20.889 10.356 19.560 1.000 23.541 78 GLY BBB CA 1
ATOM 3321 C C . GLY B 1 78 ? 21.107 9.892 18.139 1.000 22.089 78 GLY BBB C 1
ATOM 3322 O O . GLY B 1 78 ? 21.244 10.741 17.232 1.000 21.234 78 GLY BBB O 1
ATOM 3326 N N . ALA B 1 79 ? 21.144 8.577 17.966 1.000 23.506 79 ALA BBB N 1
ATOM 3327 C CA . ALA B 1 79 ? 21.350 7.886 16.676 1.000 25.214 79 ALA BBB CA 1
ATOM 3328 C C . ALA B 1 79 ? 19.992 7.657 16.029 1.000 23.851 79 ALA BBB C 1
ATOM 3329 O O . ALA B 1 79 ? 18.980 7.584 16.722 1.000 23.163 79 ALA BBB O 1
ATOM 3336 N N . PRO B 1 80 ? 19.936 7.508 14.690 1.000 24.607 80 PRO BBB N 1
ATOM 3337 C CA . PRO B 1 80 ? 18.689 7.208 13.993 1.000 26.341 80 PRO BBB CA 1
ATOM 3338 C C . PRO B 1 80 ? 17.895 6.043 14.609 1.000 26.857 80 PRO BBB C 1
ATOM 3339 O O . PRO B 1 80 ? 16.658 6.129 14.647 1.000 27.087 80 PRO BBB O 1
ATOM 3350 N N . MET B 1 81 ? 18.590 5.008 15.099 1.000 29.769 81 MET BBB N 1
ATOM 3351 C CA . MET B 1 81 ? 17.962 3.771 15.646 1.000 32.583 81 MET BBB CA 1
ATOM 3352 C C . MET B 1 81 ? 17.536 3.955 17.108 1.000 32.206 81 MET BBB C 1
ATOM 3353 O O . MET B 1 81 ? 16.883 3.037 17.642 1.000 35.413 81 MET BBB O 1
ATOM 3367 N N . ASP B 1 82 ? 17.884 5.073 17.747 1.000 30.699 82 ASP BBB N 1
ATOM 3368 C CA . ASP B 1 82 ? 17.536 5.330 19.173 1.000 34.185 82 ASP BBB CA 1
ATOM 3369 C C . ASP B 1 82 ? 16.093 5.837 19.263 1.000 36.842 82 ASP BBB C 1
ATOM 3370 O O . ASP B 1 82 ? 15.657 6.576 18.356 1.000 38.048 82 ASP BBB O 1
ATOM 3379 N N . MET B 1 83 ? 15.378 5.461 20.320 1.000 40.977 83 MET BBB N 1
ATOM 3380 C CA . MET B 1 83 ? 14.060 6.072 20.633 1.000 45.190 83 MET BBB CA 1
ATOM 3381 C C . MET B 1 83 ? 14.313 7.486 21.168 1.000 38.871 83 MET BBB C 1
ATOM 3382 O O . MET B 1 83 ? 13.544 8.397 20.802 1.000 39.750 83 MET BBB O 1
ATOM 3396 N N . SER B 1 84 ? 15.381 7.674 21.945 1.000 37.402 84 SER BBB N 1
ATOM 3397 C CA . SER B 1 84 ? 15.812 9.005 22.444 1.000 32.324 84 SER BBB CA 1
ATOM 3398 C C . SER B 1 84 ? 16.664 9.687 21.367 1.000 26.861 84 SER BBB C 1
ATOM 3399 O O . SER B 1 84 ? 17.908 9.605 21.416 1.000 29.265 84 SER BBB O 1
ATOM 3407 N N . ARG B 1 85 ? 15.994 10.332 20.413 1.000 24.380 85 ARG BBB N 1
ATOM 3408 C CA . ARG B 1 85 ? 16.636 11.073 19.310 1.000 24.043 85 ARG BBB CA 1
ATOM 3409 C C . ARG B 1 85 ? 15.772 12.279 18.956 1.000 22.029 85 ARG BBB C 1
ATOM 3410 O O . ARG B 1 85 ? 14.556 12.280 19.226 1.000 23.135 85 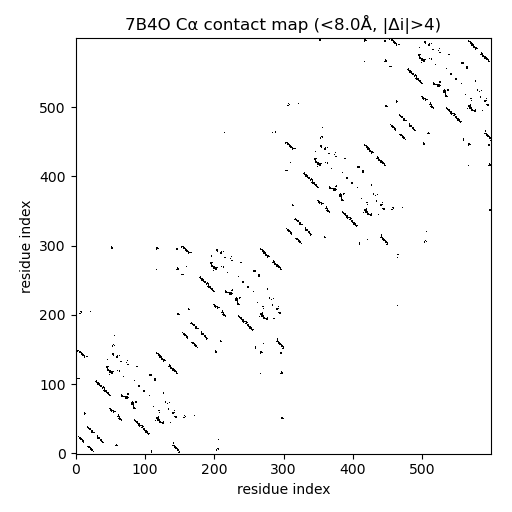ARG BBB O 1
ATOM 3431 N N . HIS B 1 86 ? 16.399 13.261 18.328 1.000 18.600 86 HIS BBB N 1
ATOM 3432 C CA . HIS B 1 86 ? 15.704 14.345 17.602 1.000 17.514 86 HIS BBB CA 1
ATOM 3433 C C . HIS B 1 86 ? 15.105 13.753 16.325 1.000 17.175 86 HIS BBB C 1
ATOM 3434 O O . HIS B 1 86 ? 15.728 12.838 15.748 1.000 17.265 86 HIS BBB O 1
ATOM 3449 N N . ILE B 1 87 ? 13.961 14.256 15.865 1.000 16.881 87 ILE BBB N 1
ATOM 3450 C CA . ILE B 1 87 ? 13.448 13.879 14.517 1.000 17.422 87 ILE BBB CA 1
ATOM 3451 C C . ILE B 1 87 ? 14.578 14.103 13.511 1.000 14.676 87 ILE BBB C 1
ATOM 3452 O O . ILE B 1 87 ? 14.742 13.269 12.615 1.000 15.337 87 ILE BBB O 1
ATOM 3468 N N . GLY B 1 88 ? 15.358 15.170 13.681 1.000 14.751 88 GLY BBB N 1
ATOM 3469 C CA . GLY B 1 88 ? 16.418 15.520 12.726 1.000 14.694 88 GLY BBB CA 1
ATOM 3470 C C . GLY B 1 88 ? 17.676 14.665 12.813 1.000 15.373 88 GLY BBB C 1
ATOM 3471 O O . GLY B 1 88 ? 18.602 14.961 12.052 1.000 15.017 88 GLY BBB O 1
ATOM 3475 N N . ASP B 1 89 ? 17.754 13.666 13.690 1.000 15.401 89 ASP BBB N 1
ATOM 3476 C CA . ASP B 1 89 ? 19.009 12.897 13.909 1.000 17.107 89 ASP BBB CA 1
ATOM 3477 C C . ASP B 1 89 ? 19.122 11.779 12.871 1.000 17.216 89 ASP BBB C 1
ATOM 3478 O O . ASP B 1 89 ? 18.742 10.637 13.178 1.000 18.126 89 ASP BBB O 1
ATOM 3487 N N . LEU B 1 90 ? 19.686 12.088 11.702 1.000 15.850 90 LEU BBB N 1
ATOM 3488 C CA . LEU B 1 90 ? 19.824 11.102 10.596 1.000 16.075 90 LEU BBB CA 1
ATOM 3489 C C . LEU B 1 90 ? 21.242 10.509 10.597 1.000 16.753 90 LEU BBB C 1
ATOM 3490 O O . LEU B 1 90 ? 21.582 9.838 9.635 1.000 18.764 90 LEU BBB O 1
ATOM 3506 N N . GLY B 1 91 ? 22.007 10.704 11.676 1.000 18.153 91 GLY BBB N 1
ATOM 3507 C CA . GLY B 1 91 ? 23.291 10.025 11.923 1.000 17.812 91 GLY BBB CA 1
ATOM 3508 C C . GLY B 1 91 ? 24.421 10.653 11.125 1.000 16.258 91 GLY BBB C 1
ATOM 3509 O O . GLY B 1 91 ? 24.607 11.880 11.192 1.000 14.985 91 GLY BBB O 1
ATOM 3513 N N . ASN B 1 92 ? 25.174 9.825 10.401 1.000 17.066 92 ASN BBB N 1
ATOM 3514 C CA . ASN B 1 92 ? 26.371 10.260 9.650 1.000 17.159 92 ASN BBB CA 1
ATOM 3515 C C . ASN B 1 92 ? 26.255 9.835 8.195 1.000 17.671 92 ASN BBB C 1
ATOM 3516 O O . ASN B 1 92 ? 25.605 8.808 7.899 1.000 19.509 92 ASN BBB O 1
ATOM 3527 N N . ILE B 1 93 ? 26.896 10.612 7.332 1.000 15.814 93 ILE BBB N 1
ATOM 3528 C CA . ILE B 1 93 ? 27.167 10.199 5.936 1.000 15.313 93 ILE BBB CA 1
ATOM 3529 C C . ILE B 1 93 ? 28.676 10.053 5.792 1.000 15.950 93 ILE BBB C 1
ATOM 3530 O O . ILE B 1 93 ? 29.423 10.886 6.355 1.000 16.006 93 ILE BBB O 1
ATOM 3546 N N . THR B 1 94 ? 29.103 9.012 5.085 1.000 15.821 94 THR BBB N 1
ATOM 3547 C CA . THR B 1 94 ? 30.541 8.696 4.919 1.000 16.622 94 THR BBB CA 1
ATOM 3548 C C . THR B 1 94 ? 30.991 9.116 3.519 1.000 15.829 94 THR BBB C 1
ATOM 3549 O O . THR B 1 94 ? 30.385 8.661 2.536 1.000 16.601 94 THR BBB O 1
ATOM 3560 N N . ALA B 1 95 ? 32.014 9.960 3.452 1.000 15.181 95 ALA BBB N 1
ATOM 3561 C CA . ALA B 1 95 ? 32.684 10.360 2.193 1.000 14.915 95 ALA BBB CA 1
ATOM 3562 C C . ALA B 1 95 ? 33.882 9.439 1.933 1.000 16.149 95 ALA BBB C 1
ATOM 3563 O O . ALA B 1 95 ? 34.648 9.133 2.876 1.000 16.693 95 ALA BBB O 1
ATOM 3570 N N . ASP B 1 96 ? 34.035 9.019 0.681 1.000 16.965 96 ASP BBB N 1
ATOM 3571 C CA . ASP B 1 96 ? 35.162 8.175 0.213 1.000 19.138 96 ASP BBB CA 1
ATOM 3572 C C . ASP B 1 96 ? 36.400 9.055 -0.007 1.000 17.166 96 ASP BBB C 1
ATOM 3573 O O . ASP B 1 96 ? 36.364 10.264 0.288 1.000 18.203 96 ASP BBB O 1
ATOM 3582 N N . GLU B 1 97 ? 37.472 8.459 -0.514 1.000 19.467 97 GLU BBB N 1
ATOM 3583 C CA . GLU B 1 97 ? 38.792 9.126 -0.650 1.000 20.652 97 GLU BBB CA 1
ATOM 3584 C C . GLU B 1 97 ? 38.697 10.297 -1.642 1.000 19.776 97 GLU BBB C 1
ATOM 3585 O O . GLU B 1 97 ? 39.585 11.165 -1.596 1.000 21.137 97 GLU BBB O 1
ATOM 3597 N N . ASN B 1 98 ? 37.668 10.328 -2.504 1.000 17.897 98 ASN BBB N 1
ATOM 3598 C CA . ASN B 1 98 ? 37.475 11.390 -3.525 1.000 18.442 98 ASN BBB CA 1
ATOM 3599 C C . ASN B 1 98 ? 36.467 12.440 -3.044 1.000 17.698 98 ASN BBB C 1
ATOM 3600 O O . ASN B 1 98 ? 36.145 13.354 -3.843 1.000 20.675 98 ASN BBB O 1
ATOM 3611 N N . GLY B 1 99 ? 35.954 12.306 -1.820 1.000 17.618 99 GLY BBB N 1
ATOM 3612 C CA . GLY B 1 99 ? 35.003 13.264 -1.234 1.000 17.201 99 GLY BBB CA 1
ATOM 3613 C C . GLY B 1 99 ? 33.562 12.983 -1.635 1.000 15.873 99 GLY BBB C 1
ATOM 3614 O O . GLY B 1 99 ? 32.699 13.818 -1.343 1.000 17.324 99 GLY BBB O 1
ATOM 3618 N N . LYS B 1 100 ? 33.308 11.844 -2.277 1.000 17.326 100 LYS BBB N 1
ATOM 3619 C CA . LYS B 1 100 ? 31.952 11.441 -2.722 1.000 17.671 100 LYS BBB CA 1
ATOM 3620 C C . LYS B 1 100 ? 31.295 10.670 -1.589 1.000 16.647 100 LYS BBB C 1
ATOM 3621 O O . LYS B 1 100 ? 31.932 9.777 -1.014 1.000 17.072 100 LYS BBB O 1
ATOM 3640 N N . ALA B 1 101 ? 30.038 10.992 -1.302 1.000 15.848 101 ALA BBB N 1
ATOM 3641 C CA . ALA B 1 101 ? 29.286 10.406 -0.178 1.000 16.138 101 ALA BBB CA 1
ATOM 3642 C C . ALA B 1 101 ? 27.926 9.953 -0.689 1.000 15.745 101 ALA BBB C 1
ATOM 3643 O O . ALA B 1 101 ? 27.160 10.780 -1.246 1.000 17.355 101 ALA BBB O 1
ATOM 3650 N N A HIS B 1 102 ? 27.628 8.674 -0.479 0.500 15.761 102 HIS BBB N 1
ATOM 3651 N N B HIS B 1 102 ? 27.638 8.666 -0.508 0.500 17.408 102 HIS BBB N 1
ATOM 3652 C CA A HIS B 1 102 ? 26.326 8.058 -0.837 0.500 15.402 102 HIS BBB CA 1
ATOM 3653 C CA B HIS B 1 102 ? 26.325 8.062 -0.839 0.500 18.397 102 HIS BBB CA 1
ATOM 3654 C C A HIS B 1 102 ? 25.730 7.442 0.426 0.500 17.623 102 HIS BBB C 1
ATOM 3655 C C B HIS B 1 102 ? 25.734 7.453 0.433 0.500 19.261 102 HIS BBB C 1
ATOM 3656 O O A HIS B 1 102 ? 26.467 6.768 1.166 0.500 19.927 102 HIS BBB O 1
ATOM 3657 O O B HIS B 1 102 ? 26.477 6.792 1.180 0.500 21.528 102 HIS BBB O 1
ATOM 3686 N N . LEU B 1 103 ? 24.447 7.689 0.667 1.000 17.788 103 LEU BBB N 1
ATOM 3687 C CA . LEU B 1 103 ? 23.729 7.108 1.818 1.000 17.778 103 LEU BBB CA 1
ATOM 3688 C C . LEU B 1 103 ? 22.336 6.725 1.344 1.000 16.979 103 LEU BBB C 1
ATOM 3689 O O . LEU B 1 103 ? 21.709 7.514 0.621 1.000 19.028 103 LEU BBB O 1
ATOM 3705 N N A GLU B 1 104 ? 21.884 5.549 1.758 0.500 19.095 104 GLU BBB N 1
ATOM 3706 N N B GLU B 1 104 ? 21.886 5.539 1.740 0.500 18.698 104 GLU BBB N 1
ATOM 3707 C CA A GLU B 1 104 ? 20.484 5.099 1.590 0.500 20.210 104 GLU BBB CA 1
ATOM 3708 C CA B GLU B 1 104 ? 20.478 5.102 1.583 0.500 19.374 104 GLU BBB CA 1
ATOM 3709 C C A GLU B 1 104 ? 20.080 4.375 2.872 0.500 21.406 104 GLU BBB C 1
ATOM 3710 C C B GLU B 1 104 ? 20.076 4.370 2.863 0.500 20.746 104 GLU BBB C 1
ATOM 3711 O O A GLU B 1 104 ? 20.791 3.442 3.268 0.500 22.719 104 GLU BBB O 1
ATOM 3712 O O B GLU B 1 104 ? 20.786 3.432 3.250 0.500 22.120 104 GLU BBB O 1
ATOM 3735 N N . TYR B 1 105 ? 18.994 4.799 3.511 1.000 21.253 105 TYR BBB N 1
ATOM 3736 C CA . TYR B 1 105 ? 18.432 4.061 4.659 1.000 21.257 105 TYR BBB CA 1
ATOM 3737 C C . TYR B 1 105 ? 16.962 4.441 4.791 1.000 19.552 105 TYR BBB C 1
ATOM 3738 O O . TYR B 1 105 ? 16.522 5.457 4.202 1.000 20.430 105 TYR BBB O 1
ATOM 3756 N N . ILE B 1 106 ? 16.239 3.635 5.557 1.000 20.943 106 ILE BBB N 1
ATOM 3757 C CA . ILE B 1 106 ? 14.794 3.834 5.837 1.000 23.309 106 ILE BBB CA 1
ATOM 3758 C C . ILE B 1 106 ? 14.673 4.445 7.228 1.000 20.001 106 ILE BBB C 1
ATOM 3759 O O . ILE B 1 106 ? 15.072 3.784 8.206 1.000 23.700 106 ILE BBB O 1
ATOM 3775 N N . ASP B 1 107 ? 14.131 5.657 7.296 1.000 19.451 107 ASP BBB N 1
ATOM 3776 C CA . ASP B 1 107 ? 13.861 6.366 8.566 1.000 20.680 107 ASP BBB CA 1
ATOM 3777 C C . ASP B 1 107 ? 12.390 6.155 8.932 1.000 21.194 107 ASP BBB C 1
ATOM 3778 O O . ASP B 1 107 ? 11.511 6.376 8.061 1.000 22.771 107 ASP BBB O 1
ATOM 3787 N N . LYS B 1 108 ? 12.150 5.757 10.181 1.000 24.225 108 LYS BBB N 1
ATOM 3788 C CA . LYS B 1 108 ? 10.814 5.367 10.683 1.000 29.374 108 LYS BBB CA 1
ATOM 3789 C C . LYS B 1 108 ? 10.170 6.539 11.436 1.000 29.683 108 LYS BBB C 1
ATOM 3790 O O . LYS B 1 108 ? 9.033 6.357 11.909 1.000 37.695 108 LYS BBB O 1
ATOM 3809 N N . MET B 1 109 ? 10.830 7.700 11.525 1.000 27.165 109 MET BBB N 1
ATOM 3810 C CA A MET B 1 109 ? 10.317 8.850 12.319 0.500 28.143 109 MET BBB CA 1
ATOM 3811 C CA B MET B 1 109 ? 10.317 8.850 12.319 0.500 27.423 109 MET BBB CA 1
ATOM 3812 C C . MET B 1 109 ? 9.934 10.030 11.420 1.000 24.361 109 MET BBB C 1
ATOM 3813 O O . MET B 1 109 ? 9.002 10.753 11.785 1.000 29.711 109 MET BBB O 1
ATOM 3839 N N . ILE B 1 110 ? 10.637 10.247 10.310 1.000 22.533 110 ILE BBB N 1
ATOM 3840 C CA . ILE B 1 110 ? 10.401 11.484 9.508 1.000 24.018 110 ILE BBB CA 1
ATOM 3841 C C . ILE B 1 110 ? 9.105 11.335 8.694 1.000 24.682 110 ILE BBB C 1
ATOM 3842 O O . ILE B 1 110 ? 8.816 10.235 8.181 1.000 23.676 110 ILE BBB O 1
ATOM 3858 N N . VAL B 1 111 ? 8.315 12.407 8.647 1.000 20.220 111 VAL BBB N 1
ATOM 3859 C CA . VAL B 1 111 ? 7.033 12.481 7.895 1.000 20.699 111 VAL BBB CA 1
ATOM 3860 C C . VAL B 1 111 ? 6.990 13.796 7.114 1.000 17.671 111 VAL BBB C 1
ATOM 3861 O O . VAL B 1 111 ? 7.818 14.680 7.377 1.000 18.010 111 VAL BBB O 1
ATOM 3874 N N . PHE B 1 112 ? 6.003 13.921 6.220 1.000 18.841 112 PHE BBB N 1
ATOM 3875 C CA . PHE B 1 112 ? 5.848 15.089 5.318 1.000 19.036 112 PHE BBB CA 1
ATOM 3876 C C . PHE B 1 112 ? 4.603 15.911 5.658 1.000 20.215 112 PHE BBB C 1
ATOM 3877 O O . PHE B 1 112 ? 4.283 16.840 4.891 1.000 23.897 112 PHE BBB O 1
ATOM 3894 N N . GLU B 1 113 ? 3.914 15.599 6.752 1.000 23.954 113 GLU BBB N 1
ATOM 3895 C CA A GLU B 1 113 ? 2.666 16.309 7.136 0.500 26.563 113 GLU BBB CA 1
ATOM 3896 C CA B GLU B 1 113 ? 2.662 16.302 7.134 0.500 26.919 113 GLU BBB CA 1
ATOM 3897 C C . GLU B 1 113 ? 2.587 16.389 8.663 1.000 26.290 113 GLU BBB C 1
ATOM 3898 O O . GLU B 1 113 ? 3.211 15.553 9.324 1.000 25.200 113 GLU BBB O 1
ATOM 3920 N N . GLY B 1 114 ? 1.868 17.386 9.173 1.000 32.205 114 GLY BBB N 1
ATOM 3921 C CA . GLY B 1 114 ? 1.642 17.596 10.616 1.000 34.570 114 GLY BBB CA 1
ATOM 3922 C C . GLY B 1 114 ? 2.833 18.249 11.296 1.000 37.941 114 GLY BBB C 1
ATOM 3923 O O . GLY B 1 114 ? 3.729 18.757 10.590 1.000 40.171 114 GLY BBB O 1
ATOM 3927 N N . GLU B 1 115 ? 2.847 18.202 12.631 1.000 43.031 115 GLU BBB N 1
ATOM 3928 C CA . GLU B 1 115 ? 3.808 18.908 13.527 1.000 48.087 115 GLU BBB CA 1
ATOM 3929 C C . GLU B 1 115 ? 5.244 18.416 13.301 1.000 42.625 115 GLU BBB C 1
ATOM 3930 O O . GLU B 1 115 ? 6.176 19.211 13.484 1.000 48.567 115 GLU BBB O 1
ATOM 3942 N N . HIS B 1 116 ? 5.420 17.131 12.990 1.000 38.069 116 HIS BBB N 1
ATOM 3943 C CA . HIS B 1 116 ? 6.743 16.488 12.770 1.000 37.493 116 HIS BBB CA 1
ATOM 3944 C C . HIS B 1 116 ? 7.202 16.670 11.319 1.000 29.739 116 HIS BBB C 1
ATOM 3945 O O . HIS B 1 116 ? 8.261 16.102 10.989 1.000 30.376 116 HIS BBB O 1
ATOM 3960 N N . SER B 1 117 ? 6.432 17.361 10.460 1.000 23.477 117 SER BBB N 1
ATOM 3961 C CA . SER B 1 117 ? 6.745 17.438 9.009 1.000 18.637 117 SER BBB CA 1
ATOM 3962 C C . SER B 1 117 ? 8.147 18.039 8.844 1.000 16.128 117 SER BBB C 1
ATOM 3963 O O . SER B 1 117 ? 8.453 19.082 9.464 1.000 15.826 117 SER BBB O 1
ATOM 3971 N N . ILE B 1 118 ? 8.952 17.432 7.990 1.000 15.005 118 ILE BBB N 1
ATOM 3972 C CA . ILE B 1 118 ? 10.318 17.936 7.679 1.000 14.133 118 ILE BBB CA 1
ATOM 3973 C C . ILE B 1 118 ? 10.261 18.952 6.536 1.000 12.709 118 ILE BBB C 1
ATOM 3974 O O . ILE B 1 118 ? 11.283 19.544 6.239 1.000 13.556 118 ILE BBB O 1
ATOM 3990 N N . ILE B 1 119 ? 9.105 19.148 5.906 1.000 12.930 119 ILE BBB N 1
ATOM 3991 C CA . ILE B 1 119 ? 8.991 20.103 4.772 1.000 12.188 119 ILE BBB CA 1
ATOM 3992 C C . ILE B 1 119 ? 9.279 21.518 5.286 1.000 11.496 119 ILE BBB C 1
ATOM 3993 O O . ILE B 1 119 ? 8.649 21.958 6.269 1.000 13.234 119 ILE BBB O 1
ATOM 4009 N N . GLY B 1 120 ? 10.180 22.224 4.608 1.000 11.212 120 GLY BBB N 1
ATOM 4010 C CA . GLY B 1 120 ? 10.554 23.602 4.960 1.000 11.205 120 GLY BBB CA 1
ATOM 4011 C C . GLY B 1 120 ? 11.592 23.651 6.073 1.000 11.038 120 GLY BBB C 1
ATOM 4012 O O . GLY B 1 120 ? 11.937 24.753 6.480 1.000 11.790 120 GLY BBB O 1
ATOM 4016 N N . ARG B 1 121 ? 12.052 22.506 6.569 1.000 11.514 121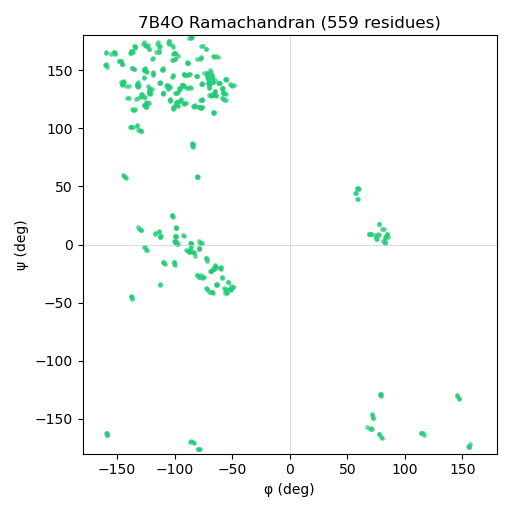 ARG BBB N 1
ATOM 4017 C CA . ARG B 1 121 ? 13.197 22.460 7.503 1.000 11.835 121 ARG BBB CA 1
ATOM 4018 C C . ARG B 1 121 ? 14.477 22.425 6.665 1.000 11.875 121 ARG BBB C 1
ATOM 4019 O O . ARG B 1 121 ? 14.403 22.411 5.442 1.000 12.585 121 ARG BBB O 1
ATOM 4040 N N . SER B 1 122 ? 15.633 22.416 7.317 1.000 10.724 122 SER BBB N 1
ATOM 4041 C CA . SER B 1 122 ? 16.932 22.415 6.610 1.000 11.210 122 SER BBB CA 1
ATOM 4042 C C . SER B 1 122 ? 17.640 21.073 6.784 1.000 11.155 122 SER BBB C 1
ATOM 4043 O O . SER B 1 122 ? 17.491 20.424 7.822 1.000 11.722 122 SER BBB O 1
ATOM 4051 N N . MET B 1 123 ? 18.428 20.704 5.786 1.000 11.261 123 MET BBB N 1
ATOM 4052 C CA . MET B 1 123 ? 19.491 19.692 5.956 1.000 12.406 123 MET BBB CA 1
ATOM 4053 C C . MET B 1 123 ? 20.794 20.457 6.222 1.000 11.310 123 MET BBB C 1
ATOM 4054 O O . MET B 1 123 ? 21.078 21.471 5.544 1.000 12.681 123 MET BBB O 1
ATOM 4068 N N . ILE B 1 124 ? 21.530 19.994 7.209 1.000 10.859 124 ILE BBB N 1
ATOM 4069 C CA . ILE B 1 124 ? 22.898 20.481 7.510 1.000 11.795 124 ILE BBB CA 1
ATOM 4070 C C . ILE B 1 124 ? 23.822 19.274 7.442 1.000 11.520 124 ILE BBB C 1
ATOM 4071 O O . ILE B 1 124 ? 23.510 18.227 8.040 1.000 12.269 124 ILE BBB O 1
ATOM 4087 N N . VAL B 1 125 ? 24.935 19.433 6.732 1.000 10.890 125 VAL BBB N 1
ATOM 4088 C CA . VAL B 1 125 ? 26.054 18.461 6.794 1.000 11.732 125 VAL BBB CA 1
ATOM 4089 C C . VAL B 1 125 ? 27.150 19.124 7.615 1.000 10.485 125 VAL BBB C 1
ATOM 4090 O O . VAL B 1 125 ? 27.436 20.322 7.409 1.000 11.988 125 VAL BBB O 1
ATOM 4103 N N . HIS B 1 126 ? 27.707 18.366 8.541 1.000 11.264 126 HIS BBB N 1
ATOM 4104 C CA . HIS B 1 126 ? 28.700 18.875 9.507 1.000 11.698 126 HIS BBB CA 1
ATOM 4105 C C . HIS B 1 126 ? 30.122 18.521 9.070 1.000 12.490 126 HIS BBB C 1
ATOM 4106 O O . HIS B 1 126 ? 30.333 17.551 8.311 1.000 13.080 126 HIS BBB O 1
ATOM 4121 N N . LYS B 1 127 ? 31.058 19.278 9.618 1.000 13.353 127 LYS BBB N 1
ATOM 4122 C CA . LYS B 1 127 ? 32.500 19.095 9.362 1.000 14.397 127 LYS BBB CA 1
ATOM 4123 C C . LYS B 1 127 ? 32.964 17.772 9.974 1.000 14.751 127 LYS BBB C 1
ATOM 4124 O O . LYS B 1 127 ? 33.761 17.080 9.330 1.000 17.155 127 LYS BBB O 1
ATOM 4143 N N . ASN B 1 128 ? 32.484 17.441 11.174 1.000 15.203 128 ASN BBB N 1
ATOM 4144 C CA . ASN B 1 128 ? 32.961 16.265 11.932 1.000 15.359 128 ASN BBB CA 1
ATOM 4145 C C . ASN B 1 128 ? 31.856 15.226 12.055 1.000 14.409 128 ASN BBB C 1
ATOM 4146 O O . ASN B 1 128 ? 30.690 15.500 11.703 1.000 15.552 128 ASN BBB O 1
ATOM 4157 N N . GLU B 1 129 ? 32.249 14.062 12.548 1.000 16.117 129 GLU BBB N 1
ATOM 4158 C CA . GLU B 1 129 ? 31.355 12.918 12.821 1.000 17.207 129 GLU BBB CA 1
ATOM 4159 C C . GLU B 1 129 ? 30.402 13.304 13.951 1.000 16.920 129 GLU BBB C 1
ATOM 4160 O O . GLU B 1 129 ? 30.826 13.943 14.926 1.000 19.148 129 GLU BBB O 1
ATOM 4172 N N . ASP B 1 130 ? 29.153 12.906 13.817 1.000 17.179 130 ASP BBB N 1
ATOM 4173 C CA . ASP B 1 130 ? 28.194 12.907 14.942 1.000 17.203 130 ASP BBB CA 1
ATOM 4174 C C . ASP B 1 130 ? 28.521 11.689 15.808 1.000 20.574 130 ASP BBB C 1
ATOM 4175 O O . ASP B 1 130 ? 28.411 10.568 15.289 1.000 20.033 130 ASP BBB O 1
ATOM 4184 N N . ASP B 1 131 ? 28.915 11.884 17.069 1.000 22.542 131 ASP BBB N 1
ATOM 4185 C CA . ASP B 1 131 ? 29.292 10.758 17.962 1.000 23.204 131 ASP BBB CA 1
ATOM 4186 C C . ASP B 1 131 ? 28.033 10.072 18.518 1.000 24.002 131 ASP BBB C 1
ATOM 4187 O O . ASP B 1 131 ? 28.189 9.077 19.265 1.000 26.543 131 ASP BBB O 1
ATOM 4196 N N . LEU B 1 132 ? 26.842 10.590 18.198 1.000 24.804 132 LEU BBB N 1
ATOM 4197 C CA . LEU B 1 132 ? 25.516 9.976 18.500 1.000 26.378 132 LEU BBB CA 1
ATOM 4198 C C . LEU B 1 132 ? 25.205 10.022 20.007 1.000 27.267 132 LEU BBB C 1
ATOM 4199 O O . LEU B 1 132 ? 24.189 9.425 20.408 1.000 28.172 132 LEU BBB O 1
ATOM 4215 N N . LYS B 1 133 ? 26.000 10.732 20.812 1.000 28.643 133 LYS BBB N 1
ATOM 4216 C CA . LYS B 1 133 ? 25.878 10.690 22.296 1.000 30.471 133 LYS BBB CA 1
ATOM 4217 C C . LYS B 1 133 ? 25.996 12.086 22.916 1.000 29.777 133 LYS BBB C 1
ATOM 4218 O O . LYS B 1 133 ? 25.219 12.381 23.845 1.000 32.685 133 LYS BBB O 1
ATOM 4237 N N . THR B 1 134 ? 26.967 12.892 22.488 1.000 29.968 134 THR BBB N 1
ATOM 4238 C CA . THR B 1 134 ? 27.234 14.230 23.078 1.000 32.804 134 THR BBB CA 1
ATOM 4239 C C . THR B 1 134 ? 26.031 15.140 22.807 1.000 30.979 134 THR BBB C 1
ATOM 4240 O O . THR B 1 134 ? 25.557 15.195 21.662 1.000 32.140 134 THR BBB O 1
ATOM 4251 N N . GLN B 1 135 ? 25.550 15.836 23.827 1.000 30.792 135 GLN BBB N 1
ATOM 4252 C CA . GLN B 1 135 ? 24.399 16.772 23.708 1.000 31.763 135 GLN BBB CA 1
ATOM 4253 C C . GLN B 1 135 ? 24.945 18.165 23.408 1.000 34.043 135 GLN BBB C 1
ATOM 4254 O O . GLN B 1 135 ? 26.019 18.524 23.894 1.000 31.711 135 GLN BBB O 1
ATOM 4268 N N . PRO B 1 136 ? 24.230 19.009 22.630 1.000 33.610 136 PRO BBB N 1
ATOM 4269 C CA . PRO B 1 136 ? 22.980 18.632 21.958 1.000 32.930 136 PRO BBB CA 1
ATOM 4270 C C . PRO B 1 136 ? 23.074 18.255 20.469 1.000 28.567 136 PRO BBB C 1
ATOM 4271 O O . PRO B 1 136 ? 22.025 18.087 19.844 1.000 26.580 136 PRO BBB O 1
ATOM 4282 N N . THR B 1 137 ? 24.283 18.150 19.908 1.000 28.114 137 THR BBB N 1
ATOM 4283 C CA . THR B 1 137 ? 24.509 18.008 18.445 1.000 26.108 137 THR BBB CA 1
ATOM 4284 C C . THR B 1 137 ? 25.377 16.791 18.103 1.000 25.965 137 THR BBB C 1
ATOM 4285 O O . THR B 1 137 ? 25.622 16.567 16.919 1.000 30.227 137 THR BBB O 1
ATOM 4296 N N . GLY B 1 138 ? 25.870 16.034 19.079 1.000 23.718 138 GLY BBB N 1
ATOM 4297 C CA . GLY B 1 138 ? 26.788 14.906 18.836 1.000 23.551 138 GLY BBB CA 1
ATOM 4298 C C . GLY B 1 138 ? 28.204 15.387 18.562 1.000 24.482 138 GLY BBB C 1
ATOM 4299 O O . GLY B 1 138 ? 28.995 14.598 17.991 1.000 23.643 138 GLY BBB O 1
ATOM 4303 N N . ASN B 1 139 ? 28.519 16.638 18.925 1.000 24.260 139 ASN BBB N 1
ATOM 4304 C CA . ASN B 1 139 ? 29.879 17.227 18.779 1.000 25.714 139 ASN BBB CA 1
ATOM 4305 C C . ASN B 1 139 ? 30.290 17.189 17.302 1.000 19.548 139 ASN BBB C 1
ATOM 4306 O O . ASN B 1 139 ? 31.470 16.940 17.019 1.000 19.065 139 ASN BBB O 1
ATOM 4317 N N . ALA B 1 140 ? 29.365 17.448 16.372 1.000 17.130 140 ALA BBB N 1
ATOM 4318 C CA . ALA B 1 140 ? 29.651 17.310 14.920 1.000 17.554 140 ALA BBB CA 1
ATOM 4319 C C . ALA B 1 140 ? 30.294 18.597 14.384 1.000 15.286 140 ALA BBB C 1
ATOM 4320 O O . ALA B 1 140 ? 30.738 18.581 13.238 1.000 15.683 140 ALA BBB O 1
ATOM 4327 N N . GLY B 1 141 ? 30.376 19.653 15.194 1.000 15.268 141 GLY BBB N 1
ATOM 4328 C CA . GLY B 1 141 ? 31.144 20.861 14.852 1.000 16.623 141 GLY BBB CA 1
ATOM 4329 C C . GLY B 1 141 ? 30.506 21.684 13.755 1.000 15.007 141 GLY BBB C 1
ATOM 4330 O O . GLY B 1 141 ? 29.269 21.724 13.682 1.000 16.272 141 GLY BBB O 1
ATOM 4334 N N . ALA B 1 142 ? 31.323 22.315 12.916 1.000 16.044 142 ALA BBB N 1
ATOM 4335 C CA . ALA B 1 142 ? 30.912 23.351 11.950 1.000 15.275 142 ALA BBB CA 1
ATOM 4336 C C . ALA B 1 142 ? 29.956 22.773 10.903 1.000 13.347 142 ALA BBB C 1
ATOM 4337 O O . ALA B 1 142 ? 29.879 21.551 10.703 1.000 14.880 142 ALA BBB O 1
ATOM 4344 N N . ARG B 1 143 ? 29.253 23.669 10.235 1.000 12.606 143 ARG BBB N 1
ATOM 4345 C CA . ARG B 1 143 ? 28.286 23.347 9.162 1.000 12.761 143 ARG BBB CA 1
ATOM 4346 C C . ARG B 1 143 ? 28.992 23.580 7.837 1.000 12.261 143 ARG BBB C 1
ATOM 4347 O O . ARG B 1 143 ? 29.428 24.713 7.601 1.000 15.709 143 ARG BBB O 1
ATOM 4368 N N . VAL B 1 144 ? 29.100 22.543 7.018 1.000 12.228 144 VAL BBB N 1
ATOM 4369 C CA . VAL B 1 144 ? 29.837 22.647 5.723 1.000 12.352 144 VAL BBB CA 1
ATOM 4370 C C . VAL B 1 144 ? 28.850 22.823 4.566 1.000 12.478 144 VAL BBB C 1
ATOM 4371 O O . VAL B 1 144 ? 29.283 23.222 3.480 1.000 13.720 144 VAL BBB O 1
ATOM 4384 N N . ALA B 1 145 ? 27.563 22.563 4.782 1.000 12.031 145 ALA BBB N 1
ATOM 4385 C CA . ALA B 1 145 ? 26.544 22.743 3.729 1.000 11.252 145 ALA BBB CA 1
ATOM 4386 C C . ALA B 1 145 ? 25.156 22.849 4.361 1.000 11.661 145 ALA BBB C 1
ATOM 4387 O O . ALA B 1 145 ? 24.931 22.304 5.430 1.000 12.779 145 ALA BBB O 1
ATOM 4394 N N . CYS B 1 146 ? 24.252 23.508 3.649 1.000 12.069 146 CYS BBB N 1
ATOM 4395 C CA . CYS B 1 146 ? 22.882 23.810 4.127 1.000 11.950 14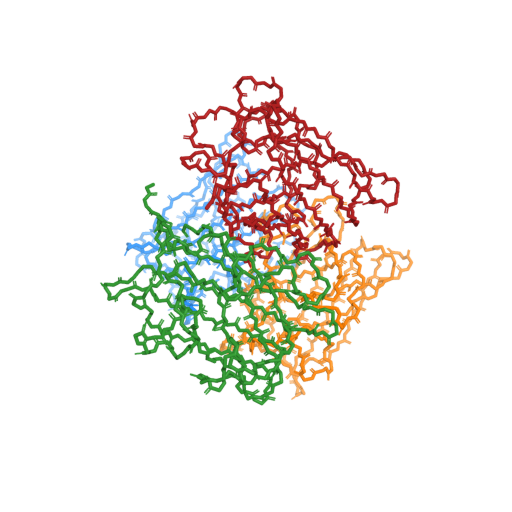6 CYS BBB CA 1
ATOM 4396 C C . CYS B 1 146 ? 21.951 23.723 2.925 1.000 11.592 146 CYS BBB C 1
ATOM 4397 O O . CYS B 1 146 ? 22.321 24.206 1.843 1.000 12.932 146 CYS BBB O 1
ATOM 4404 N N . GLY B 1 147 ? 20.766 23.154 3.122 1.000 11.503 147 GLY BBB N 1
ATOM 4405 C CA . GLY B 1 147 ? 19.713 23.251 2.113 1.000 10.921 147 GLY BBB CA 1
ATOM 4406 C C . GLY B 1 147 ? 18.358 23.171 2.758 1.000 11.529 147 GLY BBB C 1
ATOM 4407 O O . GLY B 1 147 ? 18.268 22.714 3.886 1.000 13.193 147 GLY BBB O 1
ATOM 4411 N N . VAL B 1 148 ? 17.332 23.557 2.019 1.000 11.325 148 VAL BBB N 1
ATOM 4412 C CA . VAL B 1 148 ? 15.937 23.544 2.524 1.000 12.151 148 VAL BBB CA 1
ATOM 4413 C C . VAL B 1 148 ? 15.199 22.383 1.860 1.000 11.799 148 VAL BBB C 1
ATOM 4414 O O . VAL B 1 148 ? 15.367 22.152 0.648 1.000 12.304 148 VAL BBB O 1
ATOM 4427 N N . ILE B 1 149 ? 14.422 21.661 2.656 1.000 10.748 149 ILE BBB N 1
ATOM 4428 C CA . ILE B 1 149 ? 13.675 20.462 2.203 1.000 11.555 149 ILE BBB CA 1
ATOM 4429 C C . ILE B 1 149 ? 12.374 20.927 1.548 1.000 11.463 149 ILE BBB C 1
ATOM 4430 O O . ILE B 1 149 ? 11.530 21.554 2.236 1.000 12.520 149 ILE BBB O 1
ATOM 4446 N N . GLY B 1 150 ? 12.219 20.609 0.268 1.000 11.583 150 GLY BBB N 1
ATOM 4447 C CA . GLY B 1 150 ? 11.056 21.040 -0.514 1.000 11.549 150 GLY BBB CA 1
ATOM 4448 C C . GLY B 1 150 ? 10.191 19.876 -0.930 1.000 12.067 150 GLY BBB C 1
ATOM 4449 O O . GLY B 1 150 ? 10.621 18.702 -0.855 1.000 13.474 150 GLY BBB O 1
ATOM 4453 N N . ILE B 1 151 ? 8.987 20.213 -1.368 1.000 11.786 151 ILE BBB N 1
ATOM 4454 C CA . ILE B 1 151 ? 7.978 19.248 -1.870 1.000 13.328 151 ILE BBB CA 1
ATOM 4455 C C . ILE B 1 151 ? 8.374 18.799 -3.278 1.000 13.565 151 ILE BBB C 1
ATOM 4456 O O . ILE B 1 151 ? 8.545 19.666 -4.162 1.000 13.973 151 ILE BBB O 1
ATOM 4472 N N . GLY B 1 152 ? 8.490 17.490 -3.473 1.000 14.191 152 GLY BBB N 1
ATOM 4473 C CA . GLY B 1 152 ? 8.789 16.882 -4.780 1.000 16.385 152 GLY BBB CA 1
ATOM 4474 C C . GLY B 1 152 ? 7.542 16.311 -5.421 1.000 19.393 152 GLY BBB C 1
ATOM 4475 O O . GLY B 1 152 ? 6.479 16.219 -4.733 1.000 21.650 152 GLY BBB O 1
ATOM 4479 N N . LYS B 1 153 ? 7.662 15.883 -6.673 1.000 23.374 153 LYS BBB N 1
ATOM 4480 C CA . LYS B 1 153 ? 6.588 15.140 -7.386 1.000 33.103 153 LYS BBB CA 1
ATOM 4481 C C . LYS B 1 153 ? 7.208 13.952 -8.122 1.000 39.073 153 LYS BBB C 1
ATOM 4482 O O . LYS B 1 153 ? 8.418 13.914 -8.344 1.000 44.965 153 LYS BBB O 1
ATOM 4502 N N . GLY C 1 4 ? 15.940 50.855 30.332 1.000 50.753 4 GLY CCC N 1
ATOM 4503 C CA . GLY C 1 4 ? 15.023 51.105 31.481 1.000 46.824 4 GLY CCC CA 1
ATOM 4504 C C . GLY C 1 4 ? 15.068 49.971 32.488 1.000 44.099 4 GLY CCC C 1
ATOM 4505 O O . GLY C 1 4 ? 16.109 49.311 32.578 1.000 52.711 4 GLY CCC O 1
ATOM 4509 N N . LYS C 1 5 ? 13.978 49.757 33.227 1.000 39.611 5 LYS CCC N 1
ATOM 4510 C CA . LYS C 1 5 ? 13.876 48.716 34.282 1.000 38.457 5 LYS CCC CA 1
ATOM 4511 C C . LYS C 1 5 ? 13.858 47.329 33.628 1.000 31.589 5 LYS CCC C 1
ATOM 4512 O O . LYS C 1 5 ? 13.137 47.124 32.633 1.000 34.083 5 LYS CCC O 1
ATOM 4531 N N . THR C 1 6 ? 14.629 46.400 34.182 1.000 26.613 6 THR CCC N 1
ATOM 4532 C CA . THR C 1 6 ? 14.642 44.983 33.746 1.000 23.967 6 THR CCC CA 1
ATOM 4533 C C . THR C 1 6 ? 13.229 44.415 33.890 1.000 23.424 6 THR CCC C 1
ATOM 4534 O O . THR C 1 6 ? 12.652 44.540 34.986 1.000 26.561 6 THR CCC O 1
ATOM 4545 N N . GLN C 1 7 ? 12.694 43.841 32.809 1.000 24.575 7 GLN CCC N 1
ATOM 4546 C CA . GLN C 1 7 ? 11.339 43.215 32.765 1.000 27.495 7 GLN CCC CA 1
ATOM 4547 C C . GLN C 1 7 ? 11.467 41.694 32.680 1.000 21.836 7 GLN CCC C 1
ATOM 4548 O O . GLN C 1 7 ? 10.474 41.010 32.867 1.000 23.195 7 GLN CCC O 1
ATOM 4562 N N . LYS C 1 8 ? 12.650 41.200 32.316 1.000 18.939 8 LYS CCC N 1
ATOM 4563 C CA . LYS C 1 8 ? 12.860 39.774 31.995 1.000 18.431 8 LYS CCC CA 1
ATOM 4564 C C . LYS C 1 8 ? 14.247 39.352 32.468 1.000 16.996 8 LYS CCC C 1
ATOM 4565 O O . LYS C 1 8 ? 15.218 40.115 32.267 1.000 18.334 8 LYS CCC O 1
ATOM 4584 N N . ALA C 1 9 ? 14.344 38.169 33.047 1.000 14.840 9 ALA CCC N 1
ATOM 4585 C CA . ALA C 1 9 ? 15.635 37.526 33.368 1.000 14.620 9 ALA CCC CA 1
ATOM 4586 C C . ALA C 1 9 ? 15.633 36.135 32.757 1.000 13.362 9 ALA CCC C 1
ATOM 4587 O O . ALA C 1 9 ? 14.547 35.532 32.597 1.000 14.157 9 ALA CCC O 1
ATOM 4594 N N . VAL C 1 10 ? 16.813 35.652 32.408 1.000 13.236 10 VAL CCC N 1
ATOM 4595 C CA . VAL C 1 10 ? 16.980 34.336 31.746 1.000 12.600 10 VAL CCC CA 1
ATOM 4596 C C . VAL C 1 10 ? 18.103 33.601 32.464 1.000 11.912 10 VAL CCC C 1
ATOM 4597 O O . VAL C 1 10 ? 19.149 34.217 32.754 1.000 12.800 10 VAL CCC O 1
ATOM 4610 N N . CYS C 1 11 ? 17.905 32.312 32.691 1.000 12.376 11 CYS CCC N 1
ATOM 4611 C CA . CYS C 1 11 ? 18.931 31.450 33.305 1.000 12.329 11 CYS CCC CA 1
ATOM 4612 C C . CYS C 1 11 ? 19.001 30.141 32.539 1.000 12.270 11 CYS CCC C 1
ATOM 4613 O O . CYS C 1 11 ? 17.995 29.397 32.506 1.000 13.322 11 CYS CCC O 1
ATOM 4621 N N . VAL C 1 12 ? 20.146 29.890 31.920 1.000 11.270 12 VAL CCC N 1
ATOM 4622 C CA . VAL C 1 12 ? 20.432 28.577 31.304 1.000 10.984 12 VAL CCC CA 1
ATOM 4623 C C . VAL C 1 12 ? 21.194 27.757 32.333 1.000 11.346 12 VAL CCC C 1
ATOM 4624 O O . VAL C 1 12 ? 22.205 28.248 32.867 1.000 14.742 12 VAL CCC O 1
ATOM 4637 N N . ILE C 1 13 ? 20.689 26.572 32.650 1.000 12.940 13 ILE CCC N 1
ATOM 4638 C CA . ILE C 1 13 ? 21.377 25.720 33.650 1.000 13.629 13 ILE CCC CA 1
ATOM 4639 C C . ILE C 1 13 ? 22.162 24.629 32.926 1.000 13.519 13 ILE CCC C 1
ATOM 4640 O O . ILE C 1 13 ? 21.751 24.128 31.859 1.000 14.861 13 ILE CCC O 1
ATOM 4656 N N . TYR C 1 14 ? 23.297 24.305 33.525 1.000 12.257 14 TYR CCC N 1
ATOM 4657 C CA . TYR C 1 14 ? 24.272 23.324 33.018 1.000 13.455 14 TYR CCC CA 1
ATOM 4658 C C . TYR C 1 14 ? 24.543 22.309 34.110 1.000 11.984 14 TYR CCC C 1
ATOM 4659 O O . TYR C 1 14 ? 24.531 22.648 35.301 1.000 12.551 14 TYR CCC O 1
ATOM 4677 N N . PRO C 1 15 ? 24.732 21.036 33.727 1.000 12.563 15 PRO CCC N 1
ATOM 4678 C CA . PRO C 1 15 ? 24.848 19.967 34.703 1.000 13.431 15 PRO CCC CA 1
ATOM 4679 C C . PRO C 1 15 ? 26.125 20.078 35.523 1.000 13.787 15 PRO CCC C 1
ATOM 4680 O O . PRO C 1 15 ? 27.188 20.480 35.012 1.000 14.930 15 PRO CCC O 1
ATOM 4691 N N . THR C 1 16 ? 26.025 19.679 36.781 1.000 12.667 16 THR CCC N 1
ATOM 4692 C CA . THR C 1 16 ? 27.232 19.431 37.595 1.000 13.426 16 THR CCC CA 1
ATOM 4693 C C . THR C 1 16 ? 27.840 18.096 37.155 1.000 14.109 16 THR CCC C 1
ATOM 4694 O O . THR C 1 16 ? 27.242 17.371 36.359 1.000 16.180 16 THR CCC O 1
ATOM 4705 N N . GLN C 1 17 ? 29.038 17.814 37.653 1.000 16.645 17 GLN CCC N 1
ATOM 4706 C CA . GLN C 1 17 ? 29.785 16.584 37.324 1.000 20.425 17 GLN CCC CA 1
ATOM 4707 C C . GLN C 1 17 ? 28.928 15.364 37.675 1.000 22.192 17 GLN CCC C 1
ATOM 4708 O O . GLN C 1 17 ? 28.361 15.297 38.799 1.000 24.455 17 GLN CCC O 1
ATOM 4722 N N . ASP C 1 18 ? 28.817 14.435 36.730 1.000 25.756 18 ASP CCC N 1
ATOM 4723 C CA . ASP C 1 18 ? 28.088 13.147 36.888 1.000 29.607 18 ASP CCC CA 1
ATOM 4724 C C . ASP C 1 18 ? 26.578 13.321 36.662 1.000 25.344 18 ASP CCC C 1
ATOM 4725 O O . ASP C 1 18 ? 25.869 12.313 36.830 1.000 30.580 18 ASP CCC O 1
ATOM 4734 N N . TYR C 1 19 ? 26.118 14.501 36.244 1.000 21.083 19 TYR CCC N 1
ATOM 4735 C CA . TYR C 1 19 ? 24.702 14.693 35.846 1.000 19.102 19 TYR CCC CA 1
ATOM 4736 C C . TYR C 1 19 ? 24.619 15.195 34.402 1.000 20.045 19 TYR CCC C 1
ATOM 4737 O O . TYR C 1 19 ? 25.639 15.568 33.799 1.000 21.909 19 TYR CCC O 1
ATOM 4755 N N . LYS C 1 20 ? 23.399 15.163 33.866 1.000 20.022 20 LYS CCC N 1
ATOM 4756 C CA . LYS C 1 20 ? 23.093 15.512 32.454 1.000 21.646 20 LYS CCC CA 1
ATOM 4757 C C . LYS C 1 20 ? 21.950 16.530 32.409 1.000 19.789 20 LYS CCC C 1
ATOM 4758 O O . LYS C 1 20 ? 21.415 16.772 31.319 1.000 23.901 20 LYS CCC O 1
ATOM 4777 N N . VAL C 1 21 ? 21.601 17.120 33.549 1.000 17.617 21 VAL CCC N 1
ATOM 4778 C CA . VAL C 1 21 ? 20.458 18.061 33.679 1.000 16.404 21 VAL CCC CA 1
ATOM 4779 C C . VAL C 1 21 ? 20.786 19.351 32.924 1.000 15.124 21 VAL CCC C 1
ATOM 4780 O O . VAL C 1 21 ? 21.845 19.957 33.188 1.000 16.175 21 VAL CCC O 1
ATOM 4793 N N . THR C 1 22 ? 19.877 19.779 32.049 1.000 16.114 22 THR CCC N 1
ATOM 4794 C CA . THR C 1 22 ? 20.006 21.033 31.274 1.000 17.257 22 THR CCC CA 1
ATOM 4795 C C . THR C 1 22 ? 18.643 21.719 31.259 1.000 16.617 22 THR CCC C 1
ATOM 4796 O O . THR C 1 22 ? 17.627 21.070 31.581 1.000 17.508 22 THR CCC O 1
ATOM 4807 N N . GLY C 1 23 ? 18.617 22.985 30.878 1.000 14.610 23 GLY CCC N 1
ATOM 4808 C CA . GLY C 1 23 ? 17.351 23.632 30.531 1.000 16.331 23 GLY CCC CA 1
ATOM 4809 C C . GLY C 1 23 ? 17.444 25.121 30.692 1.000 15.373 23 GLY CCC C 1
ATOM 4810 O O . GLY C 1 23 ? 18.554 25.664 30.944 1.000 15.649 23 GLY CCC O 1
ATOM 4814 N N . VAL C 1 24 ? 16.292 25.757 30.573 1.000 14.306 24 VAL CCC N 1
ATOM 4815 C CA . VAL C 1 24 ? 16.167 27.231 30.568 1.000 13.975 24 VAL CCC CA 1
ATOM 4816 C C . VAL C 1 24 ? 15.065 27.614 31.542 1.000 13.473 24 VAL CCC C 1
ATOM 4817 O O . VAL C 1 24 ? 13.993 26.974 31.528 1.000 15.168 24 VAL CCC O 1
ATOM 4830 N N . ILE C 1 25 ? 15.336 28.644 32.322 1.000 14.076 25 ILE CCC N 1
ATOM 4831 C CA . ILE C 1 25 ? 14.361 29.270 33.247 1.000 13.732 25 ILE CCC CA 1
ATOM 4832 C C . ILE C 1 25 ? 14.250 30.734 32.845 1.000 14.492 25 ILE CCC C 1
ATOM 4833 O O . ILE C 1 25 ? 15.278 31.389 32.676 1.000 16.452 25 ILE CCC O 1
ATOM 4849 N N . THR C 1 26 ? 13.032 31.217 32.672 1.000 15.586 26 THR CCC N 1
ATOM 4850 C CA . THR C 1 26 ? 12.775 32.640 32.374 1.000 15.379 26 THR CCC CA 1
ATOM 4851 C C . THR C 1 26 ? 11.926 33.216 33.505 1.000 14.094 26 THR CCC C 1
ATOM 4852 O O . THR C 1 26 ? 11.096 32.494 34.091 1.000 17.235 26 THR CCC O 1
ATOM 4863 N N . PHE C 1 27 ? 12.167 34.478 33.791 1.000 13.706 27 PHE CCC N 1
ATOM 4864 C CA . PHE C 1 27 ? 11.485 35.269 34.833 1.000 15.438 27 PHE CCC CA 1
ATOM 4865 C C . PHE C 1 27 ? 10.944 36.499 34.129 1.000 16.417 27 PHE CCC C 1
ATOM 4866 O O . PHE C 1 27 ? 11.730 37.243 33.543 1.000 18.511 27 PHE CCC O 1
ATOM 4883 N N . THR C 1 28 ? 9.629 36.697 34.146 1.000 16.226 28 THR CCC N 1
ATOM 4884 C CA A THR C 1 28 ? 8.984 37.819 33.422 0.500 17.287 28 THR CCC CA 1
ATOM 4885 C CA B THR C 1 28 ? 8.994 37.828 33.422 0.500 18.234 28 THR CCC CA 1
ATOM 4886 C C . THR C 1 28 ? 8.110 38.589 34.408 1.000 18.471 28 THR CCC C 1
ATOM 4887 O O . THR C 1 28 ? 7.328 37.942 35.109 1.000 19.378 28 THR CCC O 1
ATOM 4907 N N . LYS C 1 29 ? 8.269 39.911 34.456 1.000 20.777 29 LYS CCC N 1
ATOM 4908 C CA . LYS C 1 29 ? 7.370 40.784 35.247 1.000 22.984 29 LYS CCC CA 1
ATOM 4909 C C . LYS C 1 29 ? 5.938 40.513 34.778 1.000 26.904 29 LYS CCC C 1
ATOM 4910 O O . LYS C 1 29 ? 5.716 40.487 33.553 1.000 29.284 29 LYS CCC O 1
ATOM 4929 N N . SER C 1 30 ? 5.030 40.255 35.723 1.000 30.654 30 SER CCC N 1
ATOM 4930 C CA . SER C 1 30 ? 3.566 40.115 35.503 1.000 36.212 30 SER CCC CA 1
ATOM 4931 C C . SER C 1 30 ? 2.846 41.089 36.438 1.000 41.885 30 SER CCC C 1
ATOM 4932 O O . SER C 1 30 ? 3.539 41.701 37.282 1.000 41.297 30 SER CCC O 1
ATOM 4940 N N . ASP C 1 31 ? 1.530 41.240 36.286 1.000 43.622 31 ASP CCC N 1
ATOM 4941 C CA . ASP C 1 31 ? 0.706 42.178 37.093 1.000 49.789 31 ASP CCC CA 1
ATOM 4942 C C . ASP C 1 31 ? 0.904 41.857 38.582 1.000 46.608 31 ASP CCC C 1
ATOM 4943 O O . ASP C 1 31 ? 1.020 42.807 39.383 1.000 55.146 31 ASP CCC O 1
ATOM 4952 N N . ASP C 1 32 ? 0.944 40.567 38.929 1.000 42.801 32 ASP CCC N 1
ATOM 4953 C CA . ASP C 1 32 ? 0.854 40.068 40.329 1.000 47.272 32 ASP CCC CA 1
ATOM 4954 C C . ASP C 1 32 ? 2.244 39.715 40.876 1.000 39.614 32 ASP CCC C 1
ATOM 4955 O O . ASP C 1 32 ? 2.300 39.258 42.030 1.000 45.991 32 ASP CCC O 1
ATOM 4964 N N . GLY C 1 33 ? 3.326 39.942 40.117 1.000 29.658 33 GLY CCC N 1
ATOM 4965 C CA . GLY C 1 33 ? 4.689 39.601 40.560 1.000 27.918 33 GLY CCC CA 1
ATOM 4966 C C . GLY C 1 33 ? 5.550 39.145 39.399 1.000 24.770 33 GLY CCC C 1
ATOM 4967 O O . GLY C 1 33 ? 5.608 39.878 38.394 1.000 26.975 33 GLY CCC O 1
ATOM 4971 N N . VAL C 1 34 ? 6.229 38.007 39.540 1.000 21.224 34 VAL CCC N 1
ATOM 4972 C CA . VAL C 1 34 ? 7.188 37.524 38.506 1.000 19.075 34 VAL CCC CA 1
ATOM 4973 C C . VAL C 1 34 ? 6.778 36.116 38.093 1.000 19.805 34 VAL CCC C 1
ATOM 4974 O O . VAL C 1 34 ? 6.711 35.229 38.964 1.000 18.886 34 VAL CCC O 1
ATOM 4987 N N . LYS C 1 35 ? 6.502 35.938 36.802 1.000 19.367 35 LYS CCC N 1
ATOM 4988 C CA . LYS C 1 35 ? 6.184 34.618 36.219 1.000 19.028 35 LYS CCC CA 1
ATOM 4989 C C . LYS C 1 35 ? 7.490 33.852 36.026 1.000 16.903 35 LYS CCC C 1
ATOM 4990 O O . LYS C 1 35 ? 8.371 34.318 35.273 1.000 17.622 35 LYS CCC O 1
ATOM 5009 N N . VAL C 1 36 ? 7.601 32.720 36.704 1.000 16.800 36 VAL CCC N 1
ATOM 5010 C CA . VAL C 1 36 ? 8.760 31.795 36.584 1.000 17.349 36 VAL CCC CA 1
ATOM 5011 C C . VAL C 1 36 ? 8.329 30.688 35.630 1.000 17.677 36 VAL CCC C 1
ATOM 5012 O O . VAL C 1 36 ? 7.310 30.043 35.910 1.000 19.108 36 VAL CCC O 1
ATOM 5025 N N . VAL C 1 37 ? 9.067 30.501 34.540 1.000 16.629 37 VAL CCC N 1
ATOM 5026 C CA . VAL C 1 37 ? 8.820 29.393 33.577 1.000 16.544 37 VAL CCC CA 1
ATOM 5027 C C . VAL C 1 37 ? 10.108 28.595 33.435 1.000 15.680 37 VAL CCC C 1
ATOM 5028 O O . VAL C 1 37 ? 11.124 29.168 32.993 1.000 17.579 37 VAL CCC O 1
ATOM 5041 N N . ALA C 1 38 ? 10.049 27.321 33.803 1.000 14.833 38 ALA CCC N 1
ATOM 5042 C CA . ALA C 1 38 ? 11.210 26.420 33.733 1.000 14.796 38 ALA CCC CA 1
ATOM 5043 C C . ALA C 1 38 ? 10.907 25.275 32.775 1.000 13.871 38 ALA CCC C 1
ATOM 5044 O O . ALA C 1 38 ? 9.812 24.692 32.831 1.000 17.021 38 ALA CCC O 1
ATOM 5051 N N A ASP C 1 39 ? 11.880 24.968 31.921 0.800 14.555 39 ASP CCC N 1
ATOM 5052 N N B ASP C 1 39 ? 11.867 24.974 31.904 0.200 14.212 39 ASP CCC N 1
ATOM 5053 C CA A ASP C 1 39 ? 11.812 23.845 30.960 0.800 16.033 39 ASP CCC CA 1
ATOM 5054 C CA B ASP C 1 39 ? 11.813 23.830 30.960 0.200 14.612 39 ASP CCC CA 1
ATOM 5055 C C A ASP C 1 39 ? 13.150 23.115 31.035 0.800 14.231 39 ASP CCC C 1
ATOM 5056 C C B ASP C 1 39 ? 13.155 23.112 31.033 0.200 14.043 39 ASP CCC C 1
ATOM 5057 O O A ASP C 1 39 ? 14.137 23.636 30.457 0.800 14.398 39 ASP CCC O 1
ATOM 5058 O O B ASP C 1 39 ? 14.135 23.622 30.442 0.200 14.238 39 ASP CCC O 1
ATOM 5075 N N . LEU C 1 40 ? 13.195 22.003 31.771 1.000 14.076 40 LEU CCC N 1
ATOM 5076 C CA . LEU C 1 40 ? 14.450 21.256 32.031 1.000 14.717 40 LEU CCC CA 1
ATOM 5077 C C . LEU C 1 40 ? 14.328 19.833 31.505 1.000 16.076 40 LEU CCC C 1
ATOM 5078 O O . LEU C 1 40 ? 13.201 19.328 31.306 1.000 16.567 40 LEU CCC O 1
ATOM 5094 N N A ASN C 1 41 ? 15.472 19.195 31.291 0.700 16.996 41 ASN CCC N 1
ATOM 5095 N N B ASN C 1 41 ? 15.476 19.183 31.314 0.300 16.432 41 ASN CCC N 1
ATOM 5096 C CA A ASN C 1 41 ? 15.544 17.775 30.870 0.700 17.339 41 ASN CCC CA 1
ATOM 5097 C CA B ASN C 1 41 ? 15.574 17.788 30.819 0.300 16.703 41 ASN CCC CA 1
ATOM 5098 C C A ASN C 1 41 ? 16.694 17.081 31.600 0.700 17.049 41 ASN CCC C 1
ATOM 5099 C C B ASN C 1 41 ? 16.699 17.083 31.582 0.300 17.039 41 ASN CCC C 1
ATOM 5100 O O A ASN C 1 41 ? 17.501 17.769 32.232 0.700 19.238 41 ASN CCC O 1
ATOM 5101 O O B ASN C 1 41 ? 17.492 17.777 32.239 0.300 18.108 41 ASN CCC O 1
ATOM 5122 N N . GLY C 1 42 ? 16.739 15.754 31.500 1.000 17.570 42 GLY CCC N 1
ATOM 5123 C CA . GLY C 1 42 ? 17.811 14.918 32.047 1.000 18.257 42 GLY CCC CA 1
ATOM 5124 C C . GLY C 1 42 ? 17.686 14.675 33.536 1.000 17.319 42 GLY CCC C 1
ATOM 5125 O O . GLY C 1 42 ? 18.668 14.195 34.127 1.000 19.900 42 GLY CCC O 1
ATOM 5129 N N . LEU C 1 43 ? 16.530 14.963 34.137 1.000 16.841 43 LEU CCC N 1
ATOM 5130 C CA . LEU C 1 43 ? 16.296 14.785 35.594 1.000 16.578 43 LEU CCC CA 1
ATOM 5131 C C . LEU C 1 43 ? 15.781 13.378 35.885 1.000 17.592 43 LEU CCC C 1
ATOM 5132 O O . LEU C 1 43 ? 15.009 12.835 35.082 1.000 19.467 43 LEU CCC O 1
ATOM 5148 N N . SER C 1 44 ? 16.151 12.811 37.027 1.000 17.189 44 SER CCC N 1
ATOM 5149 C CA . SER C 1 44 ? 15.492 11.584 37.535 1.000 18.207 44 SER CCC CA 1
ATOM 5150 C C . SER C 1 44 ? 14.016 11.913 37.745 1.000 16.099 44 SER CCC C 1
ATOM 5151 O O . SER C 1 44 ? 13.668 13.011 38.182 1.000 17.135 44 SER CCC O 1
ATOM 5159 N N . PRO C 1 45 ? 13.085 11.006 37.392 1.000 16.327 45 PRO CCC N 1
ATOM 5160 C CA . PRO C 1 45 ? 11.664 11.278 37.606 1.000 16.222 45 PRO CCC CA 1
ATOM 5161 C C . PRO C 1 45 ? 11.374 11.614 39.072 1.000 16.550 45 PRO CCC C 1
ATOM 5162 O O . PRO C 1 45 ? 11.968 11.010 39.948 1.000 17.261 45 PRO CCC O 1
ATOM 5173 N N . GLY C 1 46 ? 10.472 12.569 39.288 1.000 16.440 46 GLY CCC N 1
ATOM 5174 C CA . GLY C 1 46 ? 9.997 12.981 40.619 1.000 17.318 46 GLY CCC CA 1
ATOM 5175 C C . GLY C 1 46 ? 10.375 14.414 40.933 1.000 15.715 46 GLY CCC C 1
ATOM 5176 O O . GLY C 1 46 ? 10.707 15.195 40.008 1.000 16.520 46 GLY CCC O 1
ATOM 5180 N N . LYS C 1 47 ? 10.332 14.766 42.212 1.000 16.821 47 LYS CCC N 1
ATOM 5181 C CA . LYS C 1 47 ? 10.439 16.174 42.656 1.000 16.308 47 LYS CCC CA 1
ATOM 5182 C C . LYS C 1 47 ? 11.896 16.518 42.954 1.000 15.864 47 LYS CCC C 1
ATOM 5183 O O . LYS C 1 47 ? 12.600 15.727 43.625 1.000 16.982 47 LYS CCC O 1
ATOM 5202 N N . HIS C 1 48 ? 12.298 17.697 42.508 1.000 13.929 48 HIS CCC N 1
ATOM 5203 C CA . HIS C 1 48 ? 13.666 18.231 42.683 1.000 13.618 48 HIS CCC CA 1
ATOM 5204 C C . HIS C 1 48 ? 13.592 19.633 43.271 1.000 14.429 48 HIS CCC C 1
ATOM 5205 O O . HIS C 1 48 ? 12.904 20.488 42.685 1.000 13.528 48 HIS CCC O 1
ATOM 5220 N N . GLY C 1 49 ? 14.345 19.870 44.341 1.000 13.479 49 GLY CCC N 1
ATOM 5221 C CA . GLY C 1 49 ? 14.524 21.222 44.878 1.000 14.292 49 GLY CCC CA 1
ATOM 5222 C C . GLY C 1 49 ? 14.948 22.179 43.781 1.000 12.045 49 GLY CCC C 1
ATOM 5223 O O . GLY C 1 49 ? 15.819 21.828 42.949 1.000 12.560 49 GLY CCC O 1
ATOM 5227 N N . PHE C 1 50 ? 14.366 23.362 43.778 1.000 12.280 50 PHE CCC N 1
ATOM 5228 C CA . PHE C 1 50 ? 14.456 24.362 42.690 1.000 12.694 50 PHE CCC CA 1
ATOM 5229 C C . PHE C 1 50 ? 14.646 25.722 43.356 1.000 13.170 50 PHE CCC C 1
ATOM 5230 O O . PHE C 1 50 ? 13.671 26.270 43.883 1.000 14.733 50 PHE CCC O 1
ATOM 5247 N N . HIS C 1 51 ? 15.877 26.228 43.388 1.000 12.225 51 HIS CCC N 1
ATOM 5248 C CA . HIS C 1 51 ? 16.235 27.354 44.281 1.000 12.240 51 HIS CCC CA 1
ATOM 5249 C C . HIS C 1 51 ? 17.108 28.398 43.607 1.000 10.242 51 HIS CCC C 1
ATOM 5250 O O . HIS C 1 51 ? 17.929 28.047 42.746 1.000 12.635 51 HIS CCC O 1
ATOM 5265 N N . ILE C 1 52 ? 16.996 29.626 44.080 1.000 11.613 52 ILE CCC N 1
ATOM 5266 C CA . ILE C 1 52 ? 17.984 30.695 43.807 1.000 11.904 52 ILE CCC CA 1
ATOM 5267 C C . ILE C 1 52 ? 19.007 30.654 44.941 1.000 12.164 52 ILE CCC C 1
ATOM 5268 O O . ILE C 1 52 ? 18.624 30.792 46.127 1.000 12.341 52 ILE CCC O 1
ATOM 5284 N N . HIS C 1 53 ? 20.266 30.446 44.590 1.000 11.414 53 HIS CCC N 1
ATOM 5285 C CA . HIS C 1 53 ? 21.385 30.457 45.561 1.000 11.706 53 HIS CCC CA 1
ATOM 5286 C C . HIS C 1 53 ? 22.101 31.812 45.499 1.000 12.394 53 HIS CCC C 1
ATOM 5287 O O . HIS C 1 53 ? 21.906 32.574 44.538 1.000 12.948 53 HIS CCC O 1
ATOM 5302 N N . GLU C 1 54 ? 22.917 32.094 46.514 1.000 12.527 54 GLU CCC N 1
ATOM 5303 C CA . GLU C 1 54 ? 23.342 33.477 46.837 1.000 12.366 54 GLU CCC CA 1
ATOM 5304 C C . GLU C 1 54 ? 24.476 33.940 45.926 1.000 12.059 54 GLU CCC C 1
ATOM 5305 O O . GLU C 1 54 ? 24.601 35.146 45.746 1.000 14.188 54 GLU CCC O 1
ATOM 5317 N N . CYS C 1 55 ? 25.292 33.036 45.389 1.000 13.048 55 CYS CCC N 1
ATOM 5318 C CA . CYS C 1 55 ? 26.406 33.411 44.489 1.000 13.302 55 CYS CCC CA 1
ATOM 5319 C C . CYS C 1 55 ? 26.101 32.961 43.066 1.000 11.855 55 CYS CCC C 1
ATOM 5320 O O . CYS C 1 55 ? 25.777 31.781 42.864 1.000 12.555 55 CYS CCC O 1
ATOM 5328 N N . GLY C 1 56 ? 26.261 33.872 42.109 1.000 12.507 56 GLY CCC N 1
ATOM 5329 C CA . GLY C 1 56 ? 26.221 33.526 40.678 1.000 12.415 56 GLY CCC CA 1
ATOM 5330 C C . GLY C 1 56 ? 27.562 32.964 40.247 1.000 11.596 56 GLY CCC C 1
ATOM 5331 O O . GLY C 1 56 ? 28.191 33.515 39.336 1.000 13.178 56 GLY CCC O 1
ATOM 5335 N N . ASP C 1 57 ? 27.985 31.891 40.908 1.000 13.016 57 ASP CCC N 1
ATOM 5336 C CA . ASP C 1 57 ? 29.309 31.262 40.707 1.000 12.231 57 ASP CCC CA 1
ATOM 5337 C C . ASP C 1 57 ? 29.078 29.768 40.488 1.000 13.136 57 ASP CCC C 1
ATOM 5338 O O . ASP C 1 57 ? 28.881 29.045 41.464 1.000 13.692 57 ASP CCC O 1
ATOM 5347 N N . CYS C 1 58 ? 29.051 29.341 39.231 1.000 12.386 58 CYS CCC N 1
ATOM 5348 C CA . CYS C 1 58 ? 28.853 27.923 38.842 1.000 13.329 58 CYS CCC CA 1
ATOM 5349 C C . CYS C 1 58 ? 30.203 27.301 38.459 1.000 12.893 58 CYS CCC C 1
ATOM 5350 O O . CYS C 1 58 ? 30.209 26.305 37.730 1.000 13.669 58 CYS CCC O 1
ATOM 5357 N N . SER C 1 59 ? 31.315 27.820 38.983 1.000 13.370 59 SER CCC N 1
ATOM 5358 C CA . SER C 1 59 ? 32.673 27.361 38.598 1.000 14.434 59 SER CCC CA 1
ATOM 5359 C C . SER C 1 59 ? 33.000 26.006 39.242 1.000 13.832 59 SER CCC C 1
ATOM 5360 O O . SER C 1 59 ? 33.790 25.259 38.635 1.000 16.875 59 SER CCC O 1
ATOM 5368 N N . ALA C 1 60 ? 32.423 25.667 40.403 1.000 14.443 60 ALA CCC N 1
ATOM 5369 C CA . ALA C 1 60 ? 32.719 24.384 41.082 1.000 15.391 60 ALA CCC CA 1
ATOM 5370 C C . ALA C 1 60 ? 32.093 23.229 40.297 1.000 14.836 60 ALA CCC C 1
ATOM 5371 O O . ALA C 1 60 ? 30.940 23.365 39.829 1.000 16.324 60 ALA CCC O 1
ATOM 5378 N N . SER C 1 61 ? 32.790 22.101 40.231 1.000 17.102 61 SER CCC N 1
ATOM 5379 C CA . SER C 1 61 ? 32.347 20.867 39.538 1.000 18.958 61 SER CCC CA 1
ATOM 5380 C C . SER C 1 61 ? 31.023 20.381 40.137 1.000 17.513 61 SER CCC C 1
ATOM 5381 O O . SER C 1 61 ? 30.256 19.738 39.400 1.000 20.176 61 SER CCC O 1
ATOM 5389 N N . ASP C 1 62 ? 30.753 20.661 41.415 1.000 16.506 62 ASP CCC N 1
ATOM 5390 C CA . ASP C 1 62 ? 29.580 20.110 42.140 1.000 16.530 62 ASP CCC CA 1
ATOM 5391 C C . ASP C 1 62 ? 28.583 21.221 42.509 1.000 15.188 62 ASP CCC C 1
ATOM 5392 O O . ASP C 1 62 ? 27.664 20.949 43.300 1.000 16.525 62 ASP CCC O 1
ATOM 5401 N N . GLY C 1 63 ? 28.758 22.427 41.970 1.000 15.142 63 GLY CCC N 1
ATOM 5402 C CA . GLY C 1 63 ? 27.837 23.553 42.183 1.000 16.677 63 GLY CCC CA 1
ATOM 5403 C C . GLY C 1 63 ? 27.974 24.182 43.560 1.000 14.316 63 GLY CCC C 1
ATOM 5404 O O . GLY C 1 63 ? 27.190 25.081 43.853 1.000 14.814 63 GLY CCC O 1
ATOM 5408 N N . THR C 1 64 ? 28.933 23.767 44.396 1.000 13.403 64 THR CCC N 1
ATOM 5409 C CA . THR C 1 64 ? 29.024 24.272 45.792 1.000 15.310 64 THR CCC CA 1
ATOM 5410 C C . THR C 1 64 ? 29.429 25.750 45.805 1.000 12.413 64 THR CCC C 1
ATOM 5411 O O . THR C 1 64 ? 29.133 26.434 46.798 1.000 13.514 64 THR CCC O 1
ATOM 5422 N N . SER C 1 65 ? 30.070 26.240 44.742 1.000 12.683 65 SER CCC N 1
ATOM 5423 C CA . SER C 1 65 ? 30.466 27.658 44.589 1.000 13.285 65 SER CCC CA 1
ATOM 5424 C C . SER C 1 65 ? 29.249 28.589 44.610 1.000 12.813 65 SER CCC C 1
ATOM 5425 O O . SER C 1 65 ? 29.434 29.795 44.833 1.000 13.914 65 SER CCC O 1
ATOM 5433 N N . ALA C 1 66 ? 28.046 28.071 44.352 1.000 13.440 66 ALA CCC N 1
ATOM 5434 C CA . ALA C 1 66 ? 26.807 28.881 44.341 1.000 13.550 66 ALA CCC CA 1
ATOM 5435 C C . ALA C 1 66 ? 26.427 29.292 45.767 1.000 12.947 66 ALA CCC C 1
ATOM 5436 O O . ALA C 1 66 ? 25.579 30.172 45.914 1.000 13.727 66 ALA CCC O 1
ATOM 5443 N N . GLY C 1 67 ? 27.051 28.691 46.784 1.000 13.560 67 GLY CCC N 1
ATOM 5444 C CA . GLY C 1 67 ? 26.779 29.023 48.189 1.000 12.938 67 GLY CCC CA 1
ATOM 5445 C C . GLY C 1 67 ? 25.415 28.538 48.626 1.000 13.015 67 GLY CCC C 1
ATOM 5446 O O . GLY C 1 67 ? 24.864 27.599 48.016 1.000 13.615 67 GLY CCC O 1
ATOM 5450 N N . GLY C 1 68 ? 24.892 29.155 49.680 1.000 14.261 68 GLY CCC N 1
ATOM 5451 C CA . GLY C 1 68 ? 23.602 28.794 50.285 1.000 14.482 68 GLY CCC CA 1
ATOM 5452 C C . GLY C 1 68 ? 22.455 29.459 49.559 1.000 14.156 68 GLY CCC C 1
ATOM 5453 O O . GLY C 1 68 ? 22.658 30.051 48.484 1.000 14.695 68 GLY CCC O 1
ATOM 5457 N N . HIS C 1 69 ? 21.266 29.372 50.134 1.000 14.501 69 HIS CCC N 1
ATOM 5458 C CA . HIS C 1 69 ? 20.064 29.976 49.517 1.000 14.306 69 HIS CCC CA 1
ATOM 5459 C C . HIS C 1 69 ? 20.182 31.492 49.536 1.000 13.257 69 HIS CCC C 1
ATOM 5460 O O . HIS C 1 69 ? 20.721 32.050 50.494 1.000 15.156 69 HIS CCC O 1
ATOM 5475 N N . PHE C 1 70 ? 19.683 32.128 48.487 1.000 12.857 70 PHE CCC N 1
ATOM 5476 C CA . PHE C 1 70 ? 19.622 33.602 48.420 1.000 14.124 70 PHE CCC CA 1
ATOM 5477 C C . PHE C 1 70 ? 18.655 34.073 49.503 1.000 14.129 70 PHE CCC C 1
ATOM 5478 O O . PHE C 1 70 ? 17.461 33.748 49.426 1.000 16.057 70 PHE CCC O 1
ATOM 5495 N N . ASN C 1 71 ? 19.179 34.771 50.508 1.000 15.366 71 ASN CCC N 1
ATOM 5496 C CA . ASN C 1 71 ? 18.441 35.034 51.766 1.000 16.925 71 ASN CCC CA 1
ATOM 5497 C C . ASN C 1 71 ? 18.742 36.434 52.281 1.000 17.446 71 ASN CCC C 1
ATOM 5498 O O . ASN C 1 71 ? 19.166 36.604 53.422 1.000 20.509 71 ASN CCC O 1
ATOM 5509 N N . PRO C 1 72 ? 18.495 37.490 51.483 1.000 19.529 72 PRO CCC N 1
ATOM 5510 C CA . PRO C 1 72 ? 18.803 38.852 51.920 1.000 22.077 72 PRO CCC CA 1
ATOM 5511 C C . PRO C 1 72 ? 17.934 39.303 53.109 1.000 24.160 72 PRO CCC C 1
ATOM 5512 O O . PRO C 1 72 ? 18.345 40.206 53.798 1.000 25.972 72 PRO CCC O 1
ATOM 5523 N N . GLU C 1 73 ? 16.783 38.662 53.340 1.000 24.482 73 GLU CCC N 1
ATOM 5524 C CA . GLU C 1 73 ? 15.868 39.011 54.461 1.000 25.882 73 GLU CCC CA 1
ATOM 5525 C C . GLU C 1 73 ? 16.267 38.243 55.729 1.000 23.765 73 GLU CCC C 1
ATOM 5526 O O . GLU C 1 73 ? 15.662 38.519 56.767 1.000 27.495 73 GLU CCC O 1
ATOM 5538 N N . GLU C 1 74 ? 17.242 37.325 55.662 1.000 24.977 74 GLU CCC N 1
ATOM 5539 C CA . GLU C 1 74 ? 17.766 36.583 56.844 1.000 25.874 74 GLU CCC CA 1
ATOM 5540 C C . GLU C 1 74 ? 16.608 35.809 57.490 1.000 24.785 74 GLU CCC C 1
ATOM 5541 O O . GLU C 1 74 ? 16.404 35.915 58.710 1.000 29.819 74 GLU CCC O 1
ATOM 5553 N N . LYS C 1 75 ? 15.840 35.091 56.676 1.000 22.936 75 LYS CCC N 1
ATOM 5554 C CA . LYS C 1 75 ? 14.700 34.266 57.132 1.000 23.048 75 LYS CCC CA 1
ATOM 5555 C C . LYS C 1 75 ? 15.099 32.787 57.095 1.000 23.763 75 LYS CCC C 1
ATOM 5556 O O . LYS C 1 75 ? 16.216 32.450 56.643 1.000 25.032 75 LYS CCC O 1
ATOM 5575 N N . SER C 1 76 ? 14.221 31.946 57.621 1.000 23.908 76 SER CCC N 1
ATOM 5576 C CA . SER C 1 76 ? 14.332 30.470 57.598 1.000 24.486 76 SER CCC CA 1
ATOM 5577 C C . SER C 1 76 ? 13.955 29.956 56.210 1.000 21.988 76 SER CCC C 1
ATOM 5578 O O . SER C 1 76 ? 13.261 30.681 55.440 1.000 22.872 76 SER CCC O 1
ATOM 5586 N N . HIS C 1 77 ? 14.364 28.728 55.917 1.000 22.091 77 HIS CCC N 1
ATOM 5587 C CA . HIS C 1 77 ? 13.977 28.006 54.685 1.000 21.001 77 HIS CCC CA 1
ATOM 5588 C C . HIS C 1 77 ? 12.489 27.643 54.775 1.000 20.724 77 HIS CCC C 1
ATOM 5589 O O . HIS C 1 77 ? 12.063 27.181 55.845 1.000 22.947 77 HIS CCC O 1
ATOM 5604 N N . GLY C 1 78 ? 11.754 27.797 53.673 1.000 21.018 78 GLY CCC N 1
ATOM 5605 C CA . GLY C 1 78 ? 10.345 27.380 53.611 1.000 23.128 78 GLY CCC CA 1
ATOM 5606 C C . GLY C 1 78 ? 9.881 27.160 52.188 1.000 21.088 78 GLY CCC C 1
ATOM 5607 O O . GLY C 1 78 ? 10.727 27.038 51.288 1.000 22.382 78 GLY CCC O 1
ATOM 5611 N N . ALA C 1 79 ? 8.567 27.116 52.009 1.000 24.495 79 ALA CCC N 1
ATOM 5612 C CA . ALA C 1 79 ? 7.876 26.926 50.715 1.000 24.102 79 ALA CCC CA 1
ATOM 5613 C C . ALA C 1 79 ? 7.658 28.286 50.067 1.000 23.255 79 ALA CCC C 1
ATOM 5614 O O . ALA C 1 79 ? 7.591 29.302 50.761 1.000 23.850 79 ALA CCC O 1
ATOM 5621 N N . PRO C 1 80 ? 7.505 28.344 48.727 1.000 24.320 80 PRO CCC N 1
ATOM 5622 C CA . PRO C 1 80 ? 7.217 29.598 48.035 1.000 25.271 80 PRO CCC CA 1
ATOM 5623 C C . PRO C 1 80 ? 6.054 30.395 48.651 1.000 25.127 80 PRO CCC C 1
ATOM 5624 O O . PRO C 1 80 ? 6.137 31.619 48.691 1.000 26.232 80 PRO CCC O 1
ATOM 5635 N N . MET C 1 81 ? 5.019 29.700 49.133 1.000 27.222 81 MET CCC N 1
ATOM 5636 C CA . MET C 1 81 ? 3.778 30.326 49.676 1.000 30.344 81 MET CCC CA 1
ATOM 5637 C C . MET C 1 81 ? 3.957 30.736 51.142 1.000 28.348 81 MET CCC C 1
ATOM 5638 O O . MET C 1 81 ? 3.039 31.388 51.666 1.000 34.966 81 MET CCC O 1
ATOM 5652 N N . ASP C 1 82 ? 5.074 30.388 51.782 1.000 30.090 82 ASP CCC N 1
ATOM 5653 C CA . ASP C 1 82 ? 5.330 30.732 53.207 1.000 34.868 82 ASP CCC CA 1
ATOM 5654 C C . ASP C 1 82 ? 5.825 32.176 53.311 1.000 37.439 82 ASP CCC C 1
ATOM 5655 O O . ASP C 1 82 ? 6.565 32.626 52.411 1.000 39.048 82 ASP CCC O 1
ATOM 5664 N N . MET C 1 83 ? 5.433 32.869 54.384 1.000 37.841 83 MET CCC N 1
ATOM 5665 C CA . MET C 1 83 ? 6.005 34.186 54.758 1.000 41.421 83 MET CCC CA 1
ATOM 5666 C C . MET C 1 83 ? 7.443 33.947 55.239 1.000 38.471 83 MET CCC C 1
ATOM 5667 O O . MET C 1 83 ? 8.334 34.734 54.870 1.000 37.874 83 MET CCC O 1
ATOM 5681 N N . SER C 1 84 ? 7.659 32.875 56.006 1.000 35.653 84 SER CCC N 1
ATOM 5682 C CA . SER C 1 84 ? 9.000 32.466 56.492 1.000 33.904 84 SER CCC CA 1
ATOM 5683 C C . SER C 1 84 ? 9.679 31.629 55.404 1.000 27.453 84 SER CCC C 1
ATOM 5684 O O . SER C 1 84 ? 9.600 30.376 55.451 1.000 28.282 84 SER CCC O 1
ATOM 5692 N N . ARG C 1 85 ? 10.324 32.306 54.453 1.000 24.887 85 ARG CCC N 1
ATOM 5693 C CA . ARG C 1 85 ? 11.062 31.657 53.348 1.000 23.883 85 ARG CCC CA 1
ATOM 5694 C C . ARG C 1 85 ? 12.270 32.517 52.989 1.000 21.000 85 ARG CCC C 1
ATOM 5695 O O . ARG C 1 85 ? 12.277 33.736 53.256 1.000 20.489 85 ARG CCC O 1
ATOM 5716 N N . HIS C 1 86 ? 13.249 31.886 52.362 1.000 18.249 86 HIS CCC N 1
ATOM 5717 C CA . HIS C 1 86 ? 14.331 32.577 51.633 1.000 17.420 86 HIS CCC CA 1
ATOM 5718 C C . HIS C 1 86 ? 13.740 33.178 50.356 1.000 17.390 86 HIS CCC C 1
ATOM 5719 O O . HIS C 1 86 ? 12.828 32.550 49.777 1.000 17.122 86 HIS CCC O 1
ATOM 5734 N N . ILE C 1 87 ? 14.244 34.322 49.898 1.000 17.413 87 ILE CCC N 1
ATOM 5735 C CA . ILE C 1 87 ? 13.865 34.835 48.548 1.000 18.755 87 ILE CCC CA 1
ATOM 5736 C C . ILE C 1 87 ? 14.094 33.702 47.540 1.000 16.105 87 ILE CCC C 1
ATOM 5737 O O . ILE C 1 87 ? 13.274 33.530 46.643 1.000 16.512 87 ILE CCC O 1
ATOM 5753 N N . GLY C 1 88 ? 15.156 32.918 47.710 1.000 15.832 88 GLY CCC N 1
ATOM 5754 C CA . GLY C 1 88 ? 15.500 31.858 46.752 1.000 15.690 88 GLY CCC CA 1
ATOM 5755 C C . GLY C 1 88 ? 14.650 30.596 46.843 1.000 14.290 88 GLY CCC C 1
ATOM 5756 O O . GLY C 1 88 ? 14.933 29.677 46.077 1.000 16.083 88 GLY CCC O 1
ATOM 5760 N N . ASP C 1 89 ? 13.652 30.520 47.727 1.000 14.915 89 ASP CCC N 1
ATOM 5761 C CA . ASP C 1 89 ? 12.885 29.264 47.946 1.000 15.425 89 ASP CCC CA 1
ATOM 5762 C C . ASP C 1 89 ? 11.762 29.156 46.909 1.000 15.368 89 ASP CCC C 1
ATOM 5763 O O . ASP C 1 89 ? 10.624 29.549 47.217 1.000 18.669 89 ASP CCC O 1
ATOM 5772 N N . LEU C 1 90 ? 12.066 28.593 45.741 1.000 15.518 90 LEU CCC N 1
ATOM 5773 C CA . LEU C 1 90 ? 11.082 28.455 44.635 1.000 16.334 90 LEU CCC CA 1
ATOM 5774 C C . LEU C 1 90 ? 10.491 27.038 44.634 1.000 16.609 90 LEU CCC C 1
ATOM 5775 O O . LEU C 1 90 ? 9.827 26.692 43.658 1.000 18.405 90 LEU CCC O 1
ATOM 5791 N N . GLY C 1 91 ? 10.678 26.274 45.712 1.000 17.010 91 GLY CCC N 1
ATOM 5792 C CA . GLY C 1 91 ? 10.009 24.985 45.958 1.000 18.102 91 GLY CCC CA 1
ATOM 5793 C C . GLY C 1 91 ? 10.630 23.854 45.161 1.000 17.806 91 GLY CCC C 1
ATOM 5794 O O . GLY C 1 91 ? 11.852 23.669 45.234 1.000 16.281 91 GLY CCC O 1
ATOM 5798 N N . ASN C 1 92 ? 9.804 23.104 44.437 1.000 17.868 92 ASN CCC N 1
ATOM 5799 C CA . ASN C 1 92 ? 10.232 21.901 43.692 1.000 17.548 92 ASN CCC CA 1
ATOM 5800 C C . ASN C 1 92 ? 9.802 22.010 42.237 1.000 17.516 92 ASN CCC C 1
ATOM 5801 O O . ASN C 1 92 ? 8.778 22.674 41.936 1.000 18.710 92 ASN CCC O 1
ATOM 5812 N N . ILE C 1 93 ? 10.587 21.379 41.367 1.000 15.985 93 ILE CCC N 1
ATOM 5813 C CA . ILE C 1 93 ? 10.168 21.107 39.975 1.000 16.876 93 ILE CCC CA 1
ATOM 5814 C C . ILE C 1 93 ? 10.023 19.594 39.834 1.000 15.416 93 ILE CCC C 1
ATOM 5815 O O . ILE C 1 93 ? 10.844 18.848 40.401 1.000 17.031 93 ILE CCC O 1
ATOM 5831 N N . THR C 1 94 ? 8.988 19.157 39.126 1.000 16.161 94 THR CCC N 1
ATOM 5832 C CA . THR C 1 94 ? 8.671 17.720 38.958 1.000 16.700 94 THR CCC CA 1
ATOM 5833 C C . THR C 1 94 ? 9.097 17.286 37.556 1.000 15.840 94 THR CCC C 1
ATOM 5834 O O . THR C 1 94 ? 8.634 17.897 36.567 1.000 17.049 94 THR CCC O 1
ATOM 5845 N N . ALA C 1 95 ? 9.937 16.259 37.485 1.000 15.667 95 ALA CCC N 1
ATOM 5846 C CA . ALA C 1 95 ? 10.339 15.597 36.228 1.000 14.801 95 ALA CCC CA 1
ATOM 5847 C C . ALA C 1 95 ? 9.420 14.398 35.972 1.000 15.989 95 ALA CCC C 1
ATOM 5848 O O . ALA C 1 95 ? 9.114 13.638 36.915 1.000 15.912 95 ALA CCC O 1
ATOM 5855 N N . ASP C 1 96 ? 8.999 14.239 34.719 1.000 17.082 96 ASP CCC N 1
ATOM 5856 C CA . ASP C 1 96 ? 8.161 13.107 34.256 1.000 18.567 96 ASP CCC CA 1
ATOM 5857 C C . ASP C 1 96 ? 9.038 11.870 34.036 1.000 16.495 96 ASP CCC C 1
ATOM 5858 O O . ASP C 1 96 ? 10.252 11.905 34.334 1.000 18.089 96 ASP CCC O 1
ATOM 5867 N N . GLU C 1 97 ? 8.438 10.796 33.535 1.000 19.561 97 GLU CCC N 1
ATOM 5868 C CA . GLU C 1 97 ? 9.096 9.473 33.401 1.000 21.465 97 GLU CCC CA 1
ATOM 5869 C C . GLU C 1 97 ? 10.265 9.560 32.407 1.000 19.926 97 GLU CCC C 1
ATOM 5870 O O . GLU C 1 97 ? 11.126 8.669 32.449 1.000 22.267 97 GLU CCC O 1
ATOM 5882 N N . ASN C 1 98 ? 10.299 10.585 31.545 1.000 18.906 98 ASN CCC N 1
ATOM 5883 C CA . ASN C 1 98 ? 11.363 10.774 30.523 1.000 19.863 98 ASN CCC CA 1
ATOM 5884 C C . ASN C 1 98 ? 12.412 11.784 30.999 1.000 17.920 98 ASN CCC C 1
ATOM 5885 O O . ASN C 1 98 ? 13.321 12.096 30.204 1.000 20.938 98 ASN CCC O 1
ATOM 5896 N N . GLY C 1 99 ? 12.281 12.301 32.218 1.000 18.916 99 GLY CCC N 1
ATOM 5897 C CA . GLY C 1 99 ? 13.233 13.266 32.798 1.000 18.909 99 GLY CCC CA 1
ATOM 5898 C C . GLY C 1 99 ? 12.947 14.703 32.398 1.000 18.479 99 GLY CCC C 1
ATOM 5899 O O . GLY C 1 99 ? 13.777 15.571 32.694 1.000 17.777 99 GLY CCC O 1
ATOM 5903 N N . LYS C 1 100 ? 11.813 14.955 31.747 1.000 18.128 100 LYS CCC N 1
ATOM 5904 C CA . LYS C 1 100 ? 11.408 16.314 31.309 1.000 18.138 100 LYS CCC CA 1
ATOM 5905 C C . LYS C 1 100 ? 10.634 16.978 32.439 1.000 15.543 100 LYS CCC C 1
ATOM 5906 O O . LYS C 1 100 ? 9.748 16.331 33.023 1.000 17.980 100 LYS CCC O 1
ATOM 5925 N N . ALA C 1 101 ? 10.950 18.232 32.722 1.000 16.230 101 ALA CCC N 1
ATOM 5926 C CA . ALA C 1 101 ? 10.374 18.985 33.851 1.000 15.837 101 ALA CCC CA 1
ATOM 5927 C C . ALA C 1 101 ? 9.928 20.353 33.340 1.000 16.442 101 ALA CCC C 1
ATOM 5928 O O . ALA C 1 101 ? 10.751 21.117 32.771 1.000 17.092 101 ALA CCC O 1
ATOM 5935 N N A HIS C 1 102 ? 8.654 20.659 33.556 0.500 16.242 102 HIS CCC N 1
ATOM 5936 N N B HIS C 1 102 ? 8.644 20.653 33.517 0.500 17.756 102 HIS CCC N 1
ATOM 5937 C CA A HIS C 1 102 ? 8.047 21.969 33.217 0.500 15.387 102 HIS CCC CA 1
ATOM 5938 C CA B HIS C 1 102 ? 8.053 21.978 33.202 0.500 18.355 102 HIS CCC CA 1
ATOM 5939 C C A HIS C 1 102 ? 7.451 22.560 34.492 0.500 16.837 102 HIS CCC C 1
ATOM 5940 C C B HIS C 1 102 ? 7.463 22.557 34.490 0.500 19.068 102 HIS CCC C 1
ATOM 5941 O O A HIS C 1 102 ? 6.768 21.821 35.232 0.500 20.231 102 HIS CCC O 1
ATOM 5942 O O B HIS C 1 102 ? 6.799 21.805 35.237 0.500 22.756 102 HIS CCC O 1
ATOM 5971 N N . LEU C 1 103 ? 7.694 23.843 34.729 1.000 18.109 103 LEU CCC N 1
ATOM 5972 C CA . LEU C 1 103 ? 7.095 24.566 35.870 1.000 18.433 103 LEU CCC CA 1
ATOM 5973 C C . LEU C 1 103 ? 6.705 25.958 35.394 1.000 17.035 103 LEU CCC C 1
ATOM 5974 O O . LEU C 1 103 ? 7.497 26.580 34.660 1.000 18.492 103 LEU CCC O 1
ATOM 5990 N N . GLU C 1 104 ? 5.520 26.407 35.784 1.000 18.391 104 GLU CCC N 1
ATOM 5991 C CA A GLU C 1 104 ? 5.093 27.816 35.626 0.500 18.956 104 GLU CCC CA 1
ATOM 5992 C CA B GLU C 1 104 ? 5.094 27.818 35.626 0.500 18.492 104 GLU CCC CA 1
ATOM 5993 C C . GLU C 1 104 ? 4.369 28.224 36.910 1.000 19.750 104 GLU CCC C 1
ATOM 5994 O O . GLU C 1 104 ? 3.407 27.535 37.285 1.000 22.066 104 GLU CCC O 1
ATOM 6016 N N . TYR C 1 105 ? 4.815 29.295 37.555 1.000 19.147 105 TYR CCC N 1
ATOM 6017 C CA . TYR C 1 105 ? 4.060 29.864 38.696 1.000 19.327 105 TYR CCC CA 1
ATOM 6018 C C . TYR C 1 105 ? 4.434 31.334 38.825 1.000 19.141 105 TYR CCC C 1
ATOM 6019 O O . TYR C 1 105 ? 5.458 31.770 38.232 1.000 21.988 105 TYR CCC O 1
ATOM 6037 N N . ILE C 1 106 ? 3.620 32.069 39.575 1.000 20.546 106 ILE CCC N 1
ATOM 6038 C CA . ILE C 1 106 ? 3.846 33.510 39.859 1.000 21.558 106 ILE CCC CA 1
ATOM 6039 C C . ILE C 1 106 ? 4.438 33.620 41.259 1.000 21.206 106 ILE CCC C 1
ATOM 6040 O O . ILE C 1 106 ? 3.771 33.224 42.231 1.000 23.417 106 ILE CCC O 1
ATOM 6056 N N . ASP C 1 107 ? 5.649 34.160 41.334 1.000 19.052 107 ASP CCC N 1
ATOM 6057 C CA . ASP C 1 107 ? 6.348 34.442 42.606 1.000 19.978 107 ASP CCC CA 1
ATOM 6058 C C . ASP C 1 107 ? 6.133 35.914 42.962 1.000 20.686 107 ASP CCC C 1
ATOM 6059 O O . ASP C 1 107 ? 6.353 36.787 42.095 1.000 23.516 107 ASP CCC O 1
ATOM 6068 N N . LYS C 1 108 ? 5.732 36.156 44.209 1.000 24.870 108 LYS CCC N 1
ATOM 6069 C CA . LYS C 1 108 ? 5.340 37.485 44.726 1.000 27.082 108 LYS CCC CA 1
ATOM 6070 C C . LYS C 1 108 ? 6.513 38.132 45.473 1.000 29.668 108 LYS CCC C 1
ATOM 6071 O O . LYS C 1 108 ? 6.324 39.266 45.952 1.000 36.475 108 LYS CCC O 1
ATOM 6090 N N . MET C 1 109 ? 7.674 37.474 45.566 1.000 26.584 109 MET CCC N 1
ATOM 6091 C CA A MET C 1 109 ? 8.821 37.987 46.361 0.500 27.253 109 MET CCC CA 1
ATOM 6092 C CA B MET C 1 109 ? 8.823 37.985 46.362 0.500 28.247 109 MET CCC CA 1
ATOM 6093 C C . MET C 1 109 ? 9.998 38.378 45.462 1.000 25.554 109 MET CCC C 1
ATOM 6094 O O . MET C 1 109 ? 10.700 39.335 45.822 1.000 29.879 109 MET CCC O 1
ATOM 6120 N N . ILE C 1 110 ? 10.226 37.664 44.359 1.000 23.180 110 ILE CCC N 1
ATOM 6121 C CA . ILE C 1 110 ? 11.465 37.899 43.561 1.000 22.918 110 ILE CCC CA 1
ATOM 6122 C C . ILE C 1 110 ? 11.317 39.189 42.736 1.000 22.490 110 ILE CCC C 1
ATOM 6123 O O . ILE C 1 110 ? 10.226 39.471 42.219 1.000 24.452 110 ILE CCC O 1
ATOM 6139 N N . VAL C 1 111 ? 12.386 39.978 42.681 1.000 20.711 111 VAL CCC N 1
ATOM 6140 C CA . VAL C 1 111 ? 12.460 41.264 41.935 1.000 21.062 111 VAL CCC CA 1
ATOM 6141 C C . VAL C 1 111 ? 13.775 41.315 41.155 1.000 18.840 111 VAL CCC C 1
ATOM 6142 O O . VAL C 1 111 ? 14.662 40.468 41.404 1.000 19.242 111 VAL CCC O 1
ATOM 6155 N N . PHE C 1 112 ? 13.891 42.297 40.260 1.000 18.973 112 PHE CCC N 1
ATOM 6156 C CA . PHE C 1 112 ? 15.058 42.456 39.356 1.000 19.029 112 PHE CCC CA 1
ATOM 6157 C C . PHE C 1 112 ? 15.878 43.703 39.694 1.000 19.668 112 PHE CCC C 1
ATOM 6158 O O . PHE C 1 112 ? 16.802 44.018 38.926 1.000 24.817 112 PHE CCC O 1
ATOM 6175 N N . GLU C 1 113 ? 15.571 44.392 40.792 1.000 24.305 113 GLU CCC N 1
ATOM 6176 C CA . GLU C 1 113 ? 16.295 45.633 41.180 1.000 28.690 113 GLU CCC CA 1
ATOM 6177 C C . GLU C 1 113 ? 16.368 45.707 42.706 1.000 28.017 113 GLU CCC C 1
ATOM 6178 O O . GLU C 1 113 ? 15.531 45.078 43.358 1.000 26.586 113 GLU CCC O 1
ATOM 6190 N N . GLY C 1 114 ? 17.358 46.426 43.237 1.000 34.569 114 GLY CCC N 1
ATOM 6191 C CA . GLY C 1 114 ? 17.538 46.648 44.686 1.000 35.899 114 GLY CCC CA 1
ATOM 6192 C C . GLY C 1 114 ? 18.197 45.458 45.365 1.000 39.452 114 GLY CCC C 1
ATOM 6193 O O . GLY C 1 114 ? 18.723 44.568 44.651 1.000 39.228 114 GLY CCC O 1
ATOM 6197 N N . GLU C 1 115 ? 18.142 45.437 46.700 1.000 42.565 115 GLU CCC N 1
ATOM 6198 C CA . GLU C 1 115 ? 18.847 44.479 47.600 1.000 44.824 115 GLU CCC CA 1
ATOM 6199 C C . GLU C 1 115 ? 18.367 43.041 47.362 1.000 35.993 115 GLU CCC C 1
ATOM 6200 O O . GLU C 1 115 ? 19.167 42.115 47.544 1.000 46.065 115 GLU CCC O 1
ATOM 6212 N N . HIS C 1 116 ? 17.088 42.861 47.043 1.000 35.540 116 HIS CCC N 1
ATOM 6213 C CA . HIS C 1 116 ? 16.446 41.540 46.812 1.000 36.065 116 HIS CCC CA 1
ATOM 6214 C C . HIS C 1 116 ? 16.645 41.089 45.360 1.000 26.600 116 HIS CCC C 1
ATOM 6215 O O . HIS C 1 116 ? 16.089 40.035 45.024 1.000 29.112 116 HIS CCC O 1
ATOM 6230 N N . SER C 1 117 ? 17.339 41.860 44.508 1.000 22.127 117 SER CCC N 1
ATOM 6231 C CA . SER C 1 117 ? 17.415 41.546 43.054 1.000 17.995 117 SER CCC CA 1
ATOM 6232 C C . SER C 1 117 ? 18.019 40.153 42.883 1.000 15.039 117 SER CCC C 1
ATOM 6233 O O . SER C 1 117 ? 19.072 39.861 43.504 1.000 16.215 117 SER CCC O 1
ATOM 6241 N N . ILE C 1 118 ? 17.411 39.343 42.030 1.000 14.006 118 ILE CCC N 1
ATOM 6242 C CA . ILE C 1 118 ? 17.912 37.977 41.719 1.000 13.943 118 ILE CCC CA 1
ATOM 6243 C C . ILE C 1 118 ? 18.922 38.040 40.569 1.000 13.050 118 ILE CCC C 1
ATOM 6244 O O . ILE C 1 118 ? 19.505 36.992 40.256 1.000 13.469 118 ILE CCC O 1
ATOM 6260 N N . ILE C 1 119 ? 19.122 39.204 39.949 1.000 12.342 119 ILE CCC N 1
ATOM 6261 C CA . ILE C 1 119 ? 20.073 39.323 38.812 1.000 12.107 119 ILE CCC CA 1
ATOM 6262 C C . ILE C 1 119 ? 21.487 39.019 39.319 1.000 12.124 119 ILE CCC C 1
ATOM 6263 O O . ILE C 1 119 ? 21.928 39.636 40.307 1.000 13.534 119 ILE CCC O 1
ATOM 6279 N N . GLY C 1 120 ? 22.172 38.104 38.634 1.000 11.354 120 GLY CCC N 1
ATOM 6280 C CA . GLY C 1 120 ? 23.551 37.716 38.977 1.000 11.891 120 GLY CCC CA 1
ATOM 6281 C C . GLY C 1 120 ? 23.602 36.687 40.089 1.000 11.273 120 GLY CCC C 1
ATOM 6282 O O . GLY C 1 120 ? 24.702 36.344 40.521 1.000 11.646 120 GLY CCC O 1
ATOM 6286 N N . ARG C 1 121 ? 22.455 36.231 40.599 1.000 10.719 121 ARG CCC N 1
ATOM 6287 C CA . ARG C 1 121 ? 22.413 35.083 41.530 1.000 10.444 121 ARG CCC CA 1
ATOM 6288 C C . ARG C 1 121 ? 22.385 33.800 40.698 1.000 11.097 121 ARG CCC C 1
ATOM 6289 O O . ARG C 1 121 ? 22.363 33.884 39.472 1.000 12.781 121 ARG CCC O 1
ATOM 6310 N N . SER C 1 122 ? 22.375 32.642 41.345 1.000 11.156 122 SER CCC N 1
ATOM 6311 C CA . SER C 1 122 ? 22.374 31.342 40.638 1.000 11.966 122 SER CCC CA 1
ATOM 6312 C C . SER C 1 122 ? 21.032 30.636 40.811 1.000 11.099 122 SER CCC C 1
ATOM 6313 O O . SER C 1 122 ? 20.380 30.800 41.844 1.000 12.656 122 SER CCC O 1
ATOM 6321 N N . MET C 1 123 ? 20.658 29.848 39.816 1.000 11.656 123 MET CCC N 1
ATOM 6322 C CA . MET C 1 123 ? 19.653 28.782 39.981 1.000 12.364 123 MET CCC CA 1
ATOM 6323 C C . MET C 1 123 ? 20.413 27.487 40.248 1.000 10.938 123 MET CCC C 1
ATOM 6324 O O . MET C 1 123 ? 21.413 27.197 39.553 1.000 12.065 123 MET CCC O 1
ATOM 6338 N N . ILE C 1 124 ? 19.949 26.737 41.225 1.000 10.771 124 ILE CCC N 1
ATOM 6339 C CA . ILE C 1 124 ? 20.439 25.374 41.530 1.000 11.689 124 ILE CCC CA 1
ATOM 6340 C C . ILE C 1 124 ? 19.239 24.439 41.455 1.000 10.502 124 ILE CCC C 1
ATOM 6341 O O . ILE C 1 124 ? 18.191 24.753 42.077 1.000 11.644 124 ILE CCC O 1
ATOM 6357 N N . VAL C 1 125 ? 19.399 23.329 40.750 1.000 10.986 125 VAL CCC N 1
ATOM 6358 C CA . VAL C 1 125 ? 18.429 22.208 40.820 1.000 12.128 125 VAL CCC CA 1
ATOM 6359 C C . VAL C 1 125 ? 19.095 21.113 41.644 1.000 12.162 125 VAL CCC C 1
ATOM 6360 O O . VAL C 1 125 ? 20.280 20.820 41.438 1.000 13.026 125 VAL CCC O 1
ATOM 6373 N N . HIS C 1 126 ? 18.342 20.550 42.569 1.000 12.718 126 HIS CCC N 1
ATOM 6374 C CA . HIS C 1 126 ? 18.843 19.547 43.527 1.000 12.223 126 HIS CCC CA 1
ATOM 6375 C C . HIS C 1 126 ? 18.472 18.127 43.100 1.000 12.143 126 HIS CCC C 1
ATOM 6376 O O . HIS C 1 126 ? 17.504 17.920 42.332 1.000 14.384 126 HIS CCC O 1
ATOM 6391 N N . LYS C 1 127 ? 19.219 17.178 43.634 1.000 13.736 127 LYS CCC N 1
ATOM 6392 C CA . LYS C 1 127 ? 19.036 15.737 43.377 1.000 15.953 127 LYS CCC CA 1
ATOM 6393 C C . LYS C 1 127 ? 17.719 15.278 43.999 1.000 16.594 127 LYS CCC C 1
ATOM 6394 O O . LYS C 1 127 ? 17.026 14.482 43.359 1.000 17.135 127 LYS CCC O 1
ATOM 6413 N N . ASN C 1 128 ? 17.399 15.759 45.203 1.000 15.754 128 ASN CCC N 1
ATOM 6414 C CA . ASN C 1 128 ? 16.219 15.286 45.960 1.000 16.269 128 ASN CCC CA 1
ATOM 6415 C C . ASN C 1 128 ? 15.184 16.403 46.078 1.000 14.422 128 ASN CCC C 1
ATOM 6416 O O . ASN C 1 128 ? 15.456 17.563 45.724 1.000 15.566 128 ASN CCC O 1
ATOM 6427 N N . GLU C 1 129 ? 14.022 16.018 46.576 1.000 16.725 129 GLU CCC N 1
ATOM 6428 C CA . GLU C 1 129 ? 12.883 16.922 46.847 1.000 18.409 129 GLU CCC CA 1
ATOM 6429 C C . GLU C 1 129 ? 13.268 17.870 47.982 1.000 17.362 129 GLU CCC C 1
ATOM 6430 O O . GLU C 1 129 ? 13.905 17.433 48.961 1.000 19.691 129 GLU CCC O 1
ATOM 6442 N N . ASP C 1 130 ? 12.879 19.127 47.850 1.000 17.788 130 ASP CCC N 1
ATOM 6443 C CA . ASP C 1 130 ? 12.886 20.090 48.973 1.000 18.700 130 ASP CCC CA 1
ATOM 6444 C C . ASP C 1 130 ? 11.672 19.764 49.846 1.000 20.901 130 ASP CCC C 1
ATOM 6445 O O . ASP C 1 130 ? 10.544 19.877 49.331 1.000 21.374 130 ASP CCC O 1
ATOM 6454 N N . ASP C 1 131 ? 11.869 19.367 51.105 1.000 22.649 131 ASP CCC N 1
ATOM 6455 C CA . ASP C 1 131 ? 10.743 18.983 52.002 1.000 25.387 131 ASP CCC CA 1
ATOM 6456 C C . ASP C 1 131 ? 10.059 20.241 52.561 1.000 23.286 131 ASP CCC C 1
ATOM 6457 O O . ASP C 1 131 ? 9.069 20.086 53.296 1.000 27.429 131 ASP CCC O 1
ATOM 6466 N N . LEU C 1 132 ? 10.571 21.433 52.241 1.000 24.811 132 LEU CCC N 1
ATOM 6467 C CA . LEU C 1 132 ? 9.964 22.761 52.543 1.000 26.112 132 LEU CCC CA 1
ATOM 6468 C C . LEU C 1 132 ? 10.019 23.073 54.047 1.00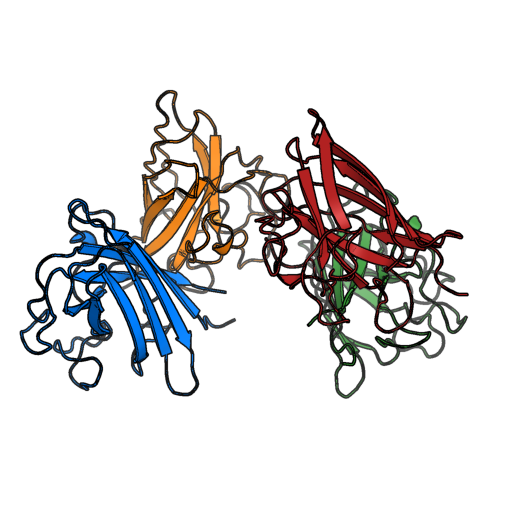0 27.169 132 LEU CCC C 1
ATOM 6469 O O . LEU C 1 132 ? 9.398 24.078 54.462 1.000 29.971 132 LEU CCC O 1
ATOM 6485 N N . LYS C 1 133 ? 10.728 22.276 54.850 1.000 30.483 133 LYS CCC N 1
ATOM 6486 C CA . LYS C 1 133 ? 10.676 22.383 56.337 1.000 33.133 133 LYS CCC CA 1
ATOM 6487 C C . LYS C 1 133 ? 12.084 22.280 56.949 1.000 31.011 133 LYS CCC C 1
ATOM 6488 O O . LYS C 1 133 ? 12.373 23.051 57.895 1.000 34.608 133 LYS CCC O 1
ATOM 6507 N N . THR C 1 134 ? 12.890 21.309 56.518 1.000 31.167 134 THR CCC N 1
ATOM 6508 C CA . THR C 1 134 ? 14.226 21.044 57.111 1.000 34.285 134 THR CCC CA 1
ATOM 6509 C C . THR C 1 134 ? 15.135 22.247 56.841 1.000 32.827 134 THR CCC C 1
ATOM 6510 O O . THR C 1 134 ? 15.188 22.719 55.697 1.000 33.882 134 THR CCC O 1
ATOM 6521 N N . GLN C 1 135 ? 15.829 22.731 57.864 1.000 32.216 135 GLN CCC N 1
ATOM 6522 C CA . GLN C 1 135 ? 16.767 23.878 57.743 1.000 32.961 135 GLN CCC CA 1
ATOM 6523 C C . GLN C 1 135 ? 18.160 23.333 57.440 1.000 32.583 135 GLN CCC C 1
ATOM 6524 O O . GLN C 1 135 ? 18.523 22.260 57.922 1.000 33.165 135 GLN CCC O 1
ATOM 6538 N N . PRO C 1 136 ? 18.999 24.049 56.658 1.000 31.376 136 PRO CCC N 1
ATOM 6539 C CA . PRO C 1 136 ? 18.616 25.293 55.982 1.000 33.514 136 PRO CCC CA 1
ATOM 6540 C C . PRO C 1 136 ? 18.243 25.193 54.491 1.000 28.865 136 PRO CCC C 1
ATOM 6541 O O . PRO C 1 136 ? 18.069 26.237 53.871 1.000 25.953 136 PRO CCC O 1
ATOM 6552 N N . THR C 1 137 ? 18.145 23.977 53.935 1.000 27.827 137 THR CCC N 1
ATOM 6553 C CA . THR C 1 137 ? 17.991 23.756 52.472 1.000 28.639 137 THR CCC CA 1
ATOM 6554 C C . THR C 1 137 ? 16.769 22.898 52.129 1.000 26.553 137 THR CCC C 1
ATOM 6555 O O . THR C 1 137 ? 16.541 22.657 50.942 1.000 31.298 137 THR CCC O 1
ATOM 6566 N N . GLY C 1 138 ? 16.013 22.407 53.108 1.000 24.384 138 GLY CCC N 1
ATOM 6567 C CA . GLY C 1 138 ? 14.890 21.488 52.866 1.000 25.270 138 GLY CCC CA 1
ATOM 6568 C C . GLY C 1 138 ? 15.372 20.073 52.588 1.000 24.805 138 GLY CCC C 1
ATOM 6569 O O . GLY C 1 138 ? 14.583 19.283 52.020 1.000 25.129 138 GLY CCC O 1
ATOM 6573 N N . ASN C 1 139 ? 16.624 19.759 52.946 1.000 24.939 139 ASN CCC N 1
ATOM 6574 C CA . ASN C 1 139 ? 17.209 18.397 52.802 1.000 26.747 139 ASN CCC CA 1
ATOM 6575 C C . ASN C 1 139 ? 17.157 17.971 51.327 1.000 19.131 139 ASN CCC C 1
ATOM 6576 O O . ASN C 1 139 ? 16.903 16.786 51.061 1.000 20.461 139 ASN CCC O 1
ATOM 6587 N N . ALA C 1 140 ? 17.416 18.886 50.392 1.000 17.084 140 ALA CCC N 1
ATOM 6588 C CA . ALA C 1 140 ? 17.267 18.601 48.942 1.000 17.804 140 ALA CCC CA 1
ATOM 6589 C C . ALA C 1 140 ? 18.553 17.959 48.400 1.000 16.098 140 ALA CCC C 1
ATOM 6590 O O . ALA C 1 140 ? 18.535 17.519 47.259 1.000 17.590 140 ALA CCC O 1
ATOM 6597 N N . GLY C 1 141 ? 19.611 17.862 49.213 1.000 16.599 141 GLY CCC N 1
ATOM 6598 C CA . GLY C 1 141 ? 20.811 17.082 48.863 1.000 16.407 141 GLY CCC CA 1
ATOM 6599 C C . GLY C 1 141 ? 21.629 17.729 47.763 1.000 15.524 141 GLY CCC C 1
ATOM 6600 O O . GLY C 1 141 ? 21.677 18.970 47.698 1.000 17.168 141 GLY CCC O 1
ATOM 6604 N N . ALA C 1 142 ? 22.258 16.903 46.928 1.000 16.315 142 ALA CCC N 1
ATOM 6605 C CA . ALA C 1 142 ? 23.291 17.309 45.957 1.000 17.076 142 ALA CCC CA 1
ATOM 6606 C C . ALA C 1 142 ? 22.732 18.289 44.926 1.000 14.926 142 ALA CCC C 1
ATOM 6607 O O . ALA C 1 142 ? 21.501 18.360 44.709 1.000 16.405 142 ALA CCC O 1
ATOM 6614 N N . ARG C 1 143 ? 23.638 19.000 44.269 1.000 13.583 143 ARG CCC N 1
ATOM 6615 C CA . ARG C 1 143 ? 23.310 19.966 43.200 1.000 14.211 143 ARG CCC CA 1
ATOM 6616 C C . ARG C 1 143 ? 23.543 19.269 41.868 1.000 14.099 143 ARG CCC C 1
ATOM 6617 O O . ARG C 1 143 ? 24.662 18.833 41.626 1.000 16.011 143 ARG CCC O 1
ATOM 6638 N N . VAL C 1 144 ? 22.510 19.160 41.043 1.000 12.572 144 VAL CCC N 1
ATOM 6639 C CA . VAL C 1 144 ? 22.608 18.419 39.749 1.000 13.824 144 VAL CCC CA 1
ATOM 6640 C C . VAL C 1 144 ? 22.781 19.408 38.593 1.000 12.082 144 VAL CCC C 1
ATOM 6641 O O . VAL C 1 144 ? 23.177 18.960 37.506 1.000 13.668 144 VAL CCC O 1
ATOM 6654 N N . ALA C 1 145 ? 22.515 20.694 38.800 1.000 11.486 145 ALA CCC N 1
ATOM 6655 C CA . ALA C 1 145 ? 22.716 21.716 37.755 1.000 11.558 145 ALA CCC CA 1
ATOM 6656 C C . ALA C 1 145 ? 22.828 23.105 38.383 1.000 10.763 145 ALA CCC C 1
ATOM 6657 O O . ALA C 1 145 ? 22.289 23.335 39.470 1.000 12.569 145 ALA CCC O 1
ATOM 6664 N N . CYS C 1 146 ? 23.484 24.013 37.672 1.000 11.584 146 CYS CCC N 1
ATOM 6665 C CA . CYS C 1 146 ? 23.763 25.386 38.136 1.000 12.224 146 CYS CCC CA 1
ATOM 6666 C C . CYS C 1 146 ? 23.682 26.316 36.937 1.000 10.358 146 CYS CCC C 1
ATOM 6667 O O . CYS C 1 146 ? 24.180 25.938 35.859 1.000 12.649 146 CYS CCC O 1
ATOM 6674 N N . GLY C 1 147 ? 23.116 27.494 37.126 1.000 10.759 147 GLY CCC N 1
ATOM 6675 C CA . GLY C 1 147 ? 23.232 28.564 36.134 1.000 11.302 147 GLY CCC CA 1
ATOM 6676 C C . GLY C 1 147 ? 23.130 29.915 36.779 1.000 10.211 147 GLY CCC C 1
ATOM 6677 O O . GLY C 1 147 ? 22.662 30.004 37.921 1.000 13.707 147 GLY CCC O 1
ATOM 6681 N N . VAL C 1 148 ? 23.501 30.947 36.050 1.000 11.494 148 VAL CCC N 1
ATOM 6682 C CA . VAL C 1 148 ? 23.493 32.339 36.561 1.000 12.248 148 VAL CCC CA 1
ATOM 6683 C C . VAL C 1 148 ? 22.338 33.082 35.894 1.000 12.772 148 VAL CCC C 1
ATOM 6684 O O . VAL C 1 148 ? 22.119 32.923 34.667 1.000 12.924 148 VAL CCC O 1
ATOM 6697 N N . ILE C 1 149 ? 21.615 33.856 36.690 1.000 11.675 149 ILE CCC N 1
ATOM 6698 C CA . ILE C 1 149 ? 20.429 34.613 36.225 1.000 11.513 149 ILE CCC CA 1
ATOM 6699 C C . ILE C 1 149 ? 20.900 35.912 35.577 1.000 11.222 149 ILE CCC C 1
ATOM 6700 O O . ILE C 1 149 ? 21.497 36.759 36.270 1.000 11.850 149 ILE CCC O 1
ATOM 6716 N N . GLY C 1 150 ? 20.570 36.080 34.296 1.000 11.353 150 GLY CCC N 1
ATOM 6717 C CA . GLY C 1 150 ? 20.994 37.243 33.513 1.000 12.313 150 GLY CCC CA 1
ATOM 6718 C C . GLY C 1 150 ? 19.841 38.128 33.107 1.000 12.973 150 GLY CCC C 1
ATOM 6719 O O . GLY C 1 150 ? 18.669 37.694 33.179 1.000 13.478 150 GLY CCC O 1
ATOM 6723 N N . ILE C 1 151 ? 20.180 39.327 32.661 1.000 11.520 151 ILE CCC N 1
ATOM 6724 C CA . ILE C 1 151 ? 19.220 40.341 32.162 1.000 12.958 151 ILE CCC CA 1
ATOM 6725 C C . ILE C 1 151 ? 18.762 39.945 30.759 1.000 13.994 151 ILE CCC C 1
ATOM 6726 O O . ILE C 1 151 ? 19.619 39.775 29.873 1.000 13.855 151 ILE CCC O 1
ATOM 6742 N N . GLY C 1 152 ? 17.451 39.828 30.566 1.000 15.165 152 GLY CCC N 1
ATOM 6743 C CA . GLY C 1 152 ? 16.839 39.525 29.254 1.000 16.252 152 GLY CCC CA 1
ATOM 6744 C C . GLY C 1 152 ? 16.282 40.776 28.609 1.000 19.124 152 GLY CCC C 1
ATOM 6745 O O . GLY C 1 152 ? 16.164 41.824 29.298 1.000 22.072 152 GLY CCC O 1
ATOM 6749 N N . LYS C 1 153 ? 15.897 40.666 27.339 1.000 25.062 153 LYS CCC N 1
ATOM 6750 C CA . LYS C 1 153 ? 15.179 41.733 26.596 1.000 33.529 153 LYS CCC CA 1
ATOM 6751 C C . LYS C 1 153 ? 14.010 41.100 25.838 1.000 39.720 153 LYS CCC C 1
ATOM 6752 O O . LYS C 1 153 ? 13.955 39.877 25.673 1.000 42.611 153 LYS CCC O 1
ATOM 6772 N N . GLY D 1 4 ? 26.908 43.840 51.924 1.000 49.157 4 GLY DDD N 1
ATOM 6773 C CA . GLY D 1 4 ? 28.260 44.268 51.471 1.000 45.701 4 GLY DDD CA 1
ATOM 6774 C C . GLY D 1 4 ? 28.308 44.468 49.966 1.000 45.135 4 GLY DDD C 1
ATOM 6775 O O . GLY D 1 4 ? 27.541 43.787 49.256 1.000 48.231 4 GLY DDD O 1
ATOM 6779 N N . LYS D 1 5 ? 29.194 45.347 49.494 1.000 35.758 5 LYS DDD N 1
ATOM 6780 C CA . LYS D 1 5 ? 29.363 45.666 48.050 1.000 35.112 5 LYS DDD CA 1
ATOM 6781 C C . LYS D 1 5 ? 29.998 44.462 47.344 1.000 30.233 5 LYS DDD C 1
ATOM 6782 O O . LYS D 1 5 ? 30.954 43.871 47.888 1.000 30.437 5 LYS DDD O 1
ATOM 6801 N N . THR D 1 6 ? 29.487 44.098 46.175 1.000 26.153 6 THR DDD N 1
ATOM 6802 C CA . THR D 1 6 ? 30.104 43.063 45.301 1.000 22.761 6 THR DDD CA 1
ATOM 6803 C C . THR D 1 6 ? 31.562 43.446 45.005 1.000 23.628 6 THR DDD C 1
ATOM 6804 O O . THR D 1 6 ? 31.788 44.576 44.530 1.000 24.989 6 THR DDD O 1
ATOM 6815 N N . GLN D 1 7 ? 32.501 42.545 45.306 1.000 22.529 7 GLN DDD N 1
ATOM 6816 C CA . GLN D 1 7 ? 33.959 42.723 45.083 1.000 25.050 7 GLN DDD CA 1
ATOM 6817 C C . GLN D 1 7 ? 34.436 41.807 43.959 1.000 18.711 7 GLN DDD C 1
ATOM 6818 O O . GLN D 1 7 ? 35.561 41.991 43.485 1.000 19.554 7 GLN DDD O 1
ATOM 6832 N N . LYS D 1 8 ? 33.631 40.818 43.588 1.000 18.040 8 LYS DDD N 1
ATOM 6833 C CA . LYS D 1 8 ? 34.050 39.747 42.663 1.000 15.743 8 LYS DDD CA 1
ATOM 6834 C C . LYS D 1 8 ? 32.852 39.336 41.812 1.000 13.347 8 LYS DDD C 1
ATOM 6835 O O . LYS D 1 8 ? 31.741 39.198 42.347 1.000 16.330 8 LYS DDD O 1
ATOM 6854 N N . ALA D 1 9 ? 33.085 39.137 40.525 1.000 13.630 9 ALA DDD N 1
ATOM 6855 C CA . ALA D 1 9 ? 32.092 38.554 39.604 1.000 12.662 9 ALA DDD CA 1
ATOM 6856 C C . ALA D 1 9 ? 32.731 37.352 38.927 1.000 11.289 9 ALA DDD C 1
ATOM 6857 O O . ALA D 1 9 ? 33.959 37.343 38.732 1.000 12.820 9 ALA DDD O 1
ATOM 6864 N N . VAL D 1 10 ? 31.909 36.377 38.586 1.000 11.371 10 VAL DDD N 1
ATOM 6865 C CA . VAL D 1 10 ? 32.368 35.102 37.995 1.000 10.901 10 VAL DDD CA 1
ATOM 6866 C C . VAL D 1 10 ? 31.496 34.793 36.790 1.000 10.595 10 VAL DDD C 1
ATOM 6867 O O . VAL D 1 10 ? 30.268 34.959 36.862 1.000 11.637 10 VAL DDD O 1
ATOM 6880 N N . CYS D 1 11 ? 32.120 34.339 35.712 1.000 10.684 11 CYS DDD N 1
ATOM 6881 C CA . CYS D 1 11 ? 31.404 33.944 34.484 1.000 11.467 11 CYS DDD CA 1
ATOM 6882 C C . CYS D 1 11 ? 31.961 32.620 33.992 1.000 11.359 11 CYS DDD C 1
ATOM 6883 O O . CYS D 1 11 ? 33.166 32.553 33.667 1.000 12.769 11 CYS DDD O 1
ATOM 6891 N N . VAL D 1 12 ? 31.133 31.598 33.973 1.000 11.138 12 VAL DDD N 1
ATOM 6892 C CA . VAL D 1 12 ? 31.477 30.293 33.369 1.000 10.784 12 VAL DDD CA 1
ATOM 6893 C C . VAL D 1 12 ? 30.934 30.328 31.949 1.000 10.942 12 VAL DDD C 1
ATOM 6894 O O . VAL D 1 12 ? 29.754 30.604 31.742 1.000 12.785 12 VAL DDD O 1
ATOM 6907 N N A ILE D 1 13 ? 31.807 30.051 30.997 0.500 12.442 13 ILE DDD N 1
ATOM 6908 N N B ILE D 1 13 ? 31.790 30.181 30.944 0.500 12.289 13 ILE DDD N 1
ATOM 6909 C CA A ILE D 1 13 ? 31.584 30.120 29.530 0.500 13.572 13 ILE DDD CA 1
ATOM 6910 C CA B ILE D 1 13 ? 31.263 30.209 29.553 0.500 12.267 13 ILE DDD CA 1
ATOM 6911 C C A ILE D 1 13 ? 31.189 28.721 29.051 0.500 12.333 13 ILE DDD C 1
ATOM 6912 C C B ILE D 1 13 ? 31.149 28.775 29.057 0.500 12.015 13 ILE DDD C 1
ATOM 6913 O O A ILE D 1 13 ? 31.905 27.771 29.452 0.500 12.917 13 ILE DDD O 1
ATOM 6914 O O B ILE D 1 13 ? 31.953 27.896 29.436 0.500 12.856 13 ILE DDD O 1
ATOM 6945 N N . TYR D 1 14 ? 30.148 28.604 28.215 1.000 11.657 14 TYR DDD N 1
ATOM 6946 C CA . TYR D 1 14 ? 29.729 27.340 27.593 1.000 12.176 14 TYR DDD CA 1
ATOM 6947 C C . TYR D 1 14 ? 29.686 27.563 26.094 1.000 12.063 14 TYR DDD C 1
ATOM 6948 O O . TYR D 1 14 ? 29.402 28.660 25.624 1.000 12.890 14 TYR DDD O 1
ATOM 6966 N N . PRO D 1 15 ? 29.990 26.520 25.306 1.000 11.711 15 PRO DDD N 1
ATOM 6967 C CA . PRO D 1 15 ? 30.051 26.693 23.864 1.000 11.639 15 PRO DDD CA 1
ATOM 6968 C C . PRO D 1 15 ? 28.664 26.961 23.267 1.000 11.486 15 PRO DDD C 1
ATOM 6969 O O . PRO D 1 15 ? 27.651 26.423 23.747 1.000 12.221 15 PRO DDD O 1
ATOM 6980 N N . THR D 1 16 ? 28.636 27.726 22.193 1.000 11.202 16 THR DDD N 1
ATOM 6981 C CA . THR D 1 16 ? 27.480 27.714 21.265 1.000 11.449 16 THR DDD CA 1
ATOM 6982 C C . THR D 1 16 ? 27.519 26.395 20.488 1.000 12.529 16 THR DDD C 1
ATOM 6983 O O . THR D 1 16 ? 28.504 25.642 20.590 1.000 13.429 16 THR DDD O 1
ATOM 6994 N N . GLN D 1 17 ? 26.441 26.084 19.786 1.000 14.527 17 GLN DDD N 1
ATOM 6995 C CA . GLN D 1 17 ? 26.171 24.670 19.415 1.000 17.582 17 GLN DDD CA 1
ATOM 6996 C C . GLN D 1 17 ? 27.294 24.014 18.616 1.000 19.135 17 GLN DDD C 1
ATOM 6997 O O . GLN D 1 17 ? 27.499 22.809 18.832 1.000 27.986 17 GLN DDD O 1
ATOM 7011 N N . ASP D 1 18 ? 27.955 24.730 17.719 1.000 17.923 18 ASP DDD N 1
ATOM 7012 C CA . ASP D 1 18 ? 28.914 24.100 16.763 1.000 16.564 18 ASP DDD CA 1
ATOM 7013 C C . ASP D 1 18 ? 30.346 24.088 17.320 1.000 15.729 18 ASP DDD C 1
ATOM 7014 O O . ASP D 1 18 ? 31.284 23.832 16.542 1.000 17.594 18 ASP DDD O 1
ATOM 7023 N N . TYR D 1 19 ? 30.545 24.464 18.581 1.000 13.236 19 TYR DDD N 1
ATOM 7024 C CA . TYR D 1 19 ? 31.879 24.733 19.175 1.000 13.180 19 TYR DDD CA 1
ATOM 7025 C C . TYR D 1 19 ? 32.059 23.933 20.463 1.000 13.947 19 TYR DDD C 1
ATOM 7026 O O . TYR D 1 19 ? 31.106 23.309 20.935 1.000 14.562 19 TYR DDD O 1
ATOM 7044 N N . LYS D 1 20 ? 33.271 23.960 21.026 1.000 14.196 20 LYS DDD N 1
ATOM 7045 C CA . LYS D 1 20 ? 33.640 23.196 22.250 1.000 14.841 20 LYS DDD CA 1
ATOM 7046 C C . LYS D 1 20 ? 34.353 24.114 23.247 1.000 14.171 20 LYS DDD C 1
ATOM 7047 O O . LYS D 1 20 ? 34.940 23.598 24.213 1.000 17.939 20 LYS DDD O 1
ATOM 7066 N N . VAL D 1 21 ? 34.271 25.423 23.048 1.000 11.769 21 VAL DDD N 1
ATOM 7067 C CA . VAL D 1 21 ? 34.945 26.435 23.907 1.000 12.027 21 VAL DDD CA 1
ATOM 7068 C C . VAL D 1 21 ? 34.300 26.444 25.299 1.000 12.158 21 VAL DDD C 1
ATOM 7069 O O . VAL D 1 21 ? 33.088 26.588 25.394 1.000 13.554 21 VAL DDD O 1
ATOM 7082 N N . THR D 1 22 ? 35.124 26.330 26.345 1.000 12.254 22 THR DDD N 1
ATOM 7083 C CA . THR D 1 22 ? 34.703 26.346 27.760 1.000 12.342 22 THR DDD CA 1
ATOM 7084 C C . THR D 1 22 ? 35.682 27.209 28.557 1.000 12.639 22 THR DDD C 1
ATOM 7085 O O . THR D 1 22 ? 36.771 27.519 28.044 1.000 14.522 22 THR DDD O 1
ATOM 7096 N N . GLY D 1 23 ? 35.324 27.574 29.777 1.000 11.903 23 GLY DDD N 1
ATOM 7097 C CA . GLY D 1 23 ? 36.283 28.224 30.668 1.000 12.366 23 GLY DDD CA 1
ATOM 7098 C C . GLY D 1 23 ? 35.628 29.090 31.702 1.000 11.111 23 GLY DDD C 1
ATOM 7099 O O . GLY D 1 23 ? 34.380 29.086 31.821 1.000 12.563 23 GLY DDD O 1
ATOM 7103 N N . VAL D 1 24 ? 36.448 29.805 32.446 1.000 10.715 24 VAL DDD N 1
ATOM 7104 C CA . VAL D 1 24 ? 36.013 30.632 33.595 1.000 11.936 24 VAL DDD CA 1
ATOM 7105 C C . VAL D 1 24 ? 36.679 31.994 33.455 1.000 12.170 24 VAL DDD C 1
ATOM 7106 O O . VAL D 1 24 ? 37.905 32.060 33.182 1.000 13.171 24 VAL DDD O 1
ATOM 7119 N N . ILE D 1 25 ? 35.898 33.035 33.686 1.000 12.148 25 ILE DDD N 1
ATOM 7120 C CA . ILE D 1 25 ? 36.359 34.441 33.723 1.000 12.536 25 ILE DDD CA 1
ATOM 7121 C C . ILE D 1 25 ? 35.993 34.996 35.095 1.000 12.081 25 ILE DDD C 1
ATOM 7122 O O . ILE D 1 25 ? 34.861 34.803 35.530 1.000 14.141 25 ILE DDD O 1
ATOM 7138 N N . THR D 1 26 ? 36.952 35.613 35.766 1.000 13.308 26 THR DDD N 1
ATOM 7139 C CA . THR D 1 26 ? 36.708 36.294 37.053 1.000 13.277 26 THR DDD CA 1
ATOM 7140 C C . THR D 1 26 ? 37.029 37.774 36.894 1.000 12.725 26 THR DDD C 1
ATOM 7141 O O . THR D 1 26 ? 37.941 38.134 36.127 1.000 15.769 26 THR DDD O 1
ATOM 7152 N N . PHE D 1 27 ? 36.300 38.582 37.638 1.000 12.277 27 PHE DDD N 1
ATOM 7153 C CA . PHE D 1 27 ? 36.447 40.046 37.714 1.000 12.011 27 PHE DDD CA 1
ATOM 7154 C C . PHE D 1 27 ? 36.611 40.372 39.188 1.000 12.620 27 PHE DDD C 1
ATOM 7155 O O . PHE D 1 27 ? 35.689 40.054 39.960 1.000 15.101 27 PHE DDD O 1
ATOM 7172 N N . THR D 1 28 ? 37.740 40.958 39.578 1.000 12.974 28 THR DDD N 1
ATOM 7173 C CA . THR D 1 28 ? 38.027 41.244 41.003 1.000 14.831 28 THR DDD CA 1
ATOM 7174 C C . THR D 1 28 ? 38.361 42.727 41.142 1.000 14.230 28 THR DDD C 1
ATOM 7175 O O . THR D 1 28 ? 39.237 43.209 40.402 1.000 15.989 28 THR DDD O 1
ATOM 7186 N N . LYS D 1 29 ? 37.672 43.419 42.048 1.000 18.724 29 LYS DDD N 1
ATOM 7187 C CA . LYS D 1 29 ? 37.986 44.832 42.364 1.000 22.307 29 LYS DDD CA 1
ATOM 7188 C C . LYS D 1 29 ? 39.444 44.878 42.824 1.000 24.449 29 LYS DDD C 1
ATOM 7189 O O . LYS D 1 29 ? 39.819 44.033 43.651 1.000 29.061 29 LYS DDD O 1
ATOM 7208 N N . SER D 1 30 ? 40.234 45.790 42.255 1.000 26.444 30 SER DDD N 1
ATOM 7209 C CA . SER D 1 30 ? 41.621 46.114 42.676 1.000 31.901 30 SER DDD CA 1
ATOM 7210 C C . SER D 1 30 ? 41.700 47.615 42.963 1.000 34.720 30 SER DDD C 1
ATOM 7211 O O . SER D 1 30 ? 40.725 48.331 42.655 1.000 33.387 30 SER DDD O 1
ATOM 7219 N N . ASP D 1 31 ? 42.817 48.070 43.541 1.000 37.404 31 ASP DDD N 1
ATOM 7220 C CA . ASP D 1 31 ? 43.079 49.507 43.821 1.000 43.205 31 ASP DDD CA 1
ATOM 7221 C C . ASP D 1 31 ? 42.922 50.314 42.533 1.000 41.970 31 ASP DDD C 1
ATOM 7222 O O . ASP D 1 31 ? 42.350 51.414 42.598 1.000 44.219 31 ASP DDD O 1
ATOM 7231 N N . ASP D 1 32 ? 43.406 49.770 41.409 1.000 38.967 32 ASP DDD N 1
ATOM 7232 C CA . ASP D 1 32 ? 43.577 50.492 40.122 1.000 36.212 32 ASP DDD CA 1
ATOM 7233 C C . ASP D 1 32 ? 42.412 50.217 39.162 1.000 30.479 32 ASP DDD C 1
ATOM 7234 O O . ASP D 1 32 ? 42.484 50.723 38.031 1.000 36.328 32 ASP DDD O 1
ATOM 7243 N N . GLY D 1 33 ? 41.402 49.436 39.563 1.000 24.275 33 GLY DDD N 1
ATOM 7244 C CA . GLY D 1 33 ? 40.222 49.155 38.720 1.000 22.047 33 GLY DDD CA 1
ATOM 7245 C C . GLY D 1 33 ? 39.674 47.762 38.970 1.000 20.468 33 GLY DDD C 1
ATOM 7246 O O . GLY D 1 33 ? 39.499 47.389 40.133 1.000 25.801 33 GLY DDD O 1
ATOM 7250 N N . VAL D 1 34 ? 39.413 47.006 37.911 1.000 18.384 34 VAL DDD N 1
ATOM 7251 C CA . VAL D 1 34 ? 38.897 45.611 38.010 1.000 15.855 34 VAL DDD CA 1
ATOM 7252 C C . VAL D 1 34 ? 39.866 44.695 37.265 1.000 14.761 34 VAL DDD C 1
ATOM 7253 O O . VAL D 1 34 ? 40.105 44.914 36.074 1.000 16.162 34 VAL DDD O 1
ATOM 7266 N N . LYS D 1 35 ? 40.416 43.716 37.969 1.000 13.448 35 LYS DDD N 1
ATOM 7267 C CA . LYS D 1 35 ? 41.282 42.679 37.368 1.000 13.877 35 LYS DDD CA 1
ATOM 7268 C C . LYS D 1 35 ? 40.402 41.650 36.663 1.000 12.523 35 LYS DDD C 1
ATOM 7269 O O . LYS D 1 35 ? 39.595 40.983 37.327 1.000 12.733 35 LYS DDD O 1
ATOM 7288 N N . VAL D 1 36 ? 40.581 41.533 35.359 1.000 13.108 36 VAL DDD N 1
ATOM 7289 C CA . VAL D 1 36 ? 39.900 40.527 34.501 1.000 12.527 36 VAL DDD CA 1
ATOM 7290 C C . VAL D 1 36 ? 40.871 39.365 34.335 1.000 12.572 36 VAL DDD C 1
ATOM 7291 O O . VAL D 1 36 ? 42.013 39.617 33.897 1.000 14.468 36 VAL DDD O 1
ATOM 7304 N N . VAL D 1 37 ? 40.457 38.162 34.718 1.000 11.822 37 VAL DDD N 1
ATOM 7305 C CA . VAL D 1 37 ? 41.275 36.931 34.528 1.000 12.984 37 VAL DDD CA 1
ATOM 7306 C C . VAL D 1 37 ? 40.424 35.905 33.794 1.000 12.216 37 VAL DDD C 1
ATOM 7307 O O . VAL D 1 37 ? 39.372 35.504 34.319 1.000 13.545 37 VAL DDD O 1
ATOM 7320 N N . ALA D 1 38 ? 40.873 35.485 32.621 1.000 11.950 38 ALA DDD N 1
ATOM 7321 C CA . ALA D 1 38 ? 40.162 34.496 31.791 1.000 12.100 38 ALA DDD CA 1
ATOM 7322 C C . ALA D 1 38 ? 41.051 33.284 31.579 1.000 12.005 38 ALA DDD C 1
ATOM 7323 O O . ALA D 1 38 ? 42.240 33.451 31.254 1.000 13.203 38 ALA DDD O 1
ATOM 7330 N N . ASP D 1 39 ? 40.483 32.098 31.752 1.000 12.448 39 ASP DDD N 1
ATOM 7331 C CA . ASP D 1 39 ? 41.137 30.800 31.486 1.000 12.274 39 ASP DDD CA 1
ATOM 7332 C C . ASP D 1 39 ? 40.161 29.964 30.671 1.000 12.625 39 ASP DDD C 1
ATOM 7333 O O . ASP D 1 39 ? 39.206 29.435 31.265 1.000 13.217 39 ASP DDD O 1
ATOM 7342 N N . LEU D 1 40 ? 40.399 29.885 29.356 1.000 13.215 40 LEU DDD N 1
ATOM 7343 C CA . LEU D 1 40 ? 39.485 29.173 28.420 1.000 12.581 40 LEU DDD CA 1
ATOM 7344 C C . LEU D 1 40 ? 40.238 28.026 27.751 1.000 13.586 40 LEU DDD C 1
ATOM 7345 O O . LEU D 1 40 ? 41.485 28.027 27.718 1.000 14.039 40 LEU DDD O 1
ATOM 7361 N N . ASN D 1 41 ? 39.492 27.076 27.220 1.000 13.992 41 ASN DDD N 1
ATOM 7362 C CA . ASN D 1 41 ? 40.023 25.927 26.459 1.000 13.968 41 ASN DDD CA 1
ATOM 7363 C C . ASN D 1 41 ? 39.123 25.661 25.254 1.000 12.366 41 ASN DDD C 1
ATOM 7364 O O . ASN D 1 41 ? 37.988 26.199 25.212 1.000 14.221 41 ASN DDD O 1
ATOM 7375 N N . GLY D 1 42 ? 39.628 24.876 24.300 1.000 13.299 42 GLY DDD N 1
ATOM 7376 C CA . GLY D 1 42 ? 38.851 24.442 23.122 1.000 14.192 42 GLY DDD CA 1
ATOM 7377 C C . GLY D 1 42 ? 38.764 25.503 22.039 1.000 14.012 42 GLY DDD C 1
ATOM 7378 O O . GLY D 1 42 ? 37.960 25.307 21.125 1.000 16.440 42 GLY DDD O 1
ATOM 7382 N N . LEU D 1 43 ? 39.581 26.562 22.107 1.000 13.138 43 LEU DDD N 1
ATOM 7383 C CA . LEU D 1 43 ? 39.596 27.646 21.093 1.000 15.092 43 LEU DDD CA 1
ATOM 7384 C C . LEU D 1 43 ? 40.529 27.292 19.939 1.000 15.322 43 LEU DDD C 1
ATOM 7385 O O . LEU D 1 43 ? 41.574 26.689 20.168 1.000 16.608 43 LEU DDD O 1
ATOM 7401 N N . SER D 1 44 ? 40.183 27.733 18.738 1.000 16.245 44 SER DDD N 1
ATOM 7402 C CA . SER D 1 44 ? 41.133 27.686 17.602 1.000 17.661 44 SER DDD CA 1
ATOM 7403 C C . SER D 1 44 ? 42.314 28.576 17.971 1.000 16.156 44 SER DDD C 1
ATOM 7404 O O . SER D 1 44 ? 42.142 29.632 18.576 1.000 15.412 44 SER DDD O 1
ATOM 7412 N N . PRO D 1 45 ? 43.564 28.168 17.672 1.000 15.964 45 PRO DDD N 1
ATOM 7413 C CA . PRO D 1 45 ? 44.711 29.013 17.987 1.000 16.275 45 PRO DDD CA 1
ATOM 7414 C C . PRO D 1 45 ? 44.563 30.402 17.352 1.000 17.261 45 PRO DDD C 1
ATOM 7415 O O . PRO D 1 45 ? 44.062 30.501 16.237 1.000 19.618 45 PRO DDD O 1
ATOM 7426 N N . GLY D 1 46 ? 45.000 31.431 18.075 1.000 16.423 46 GLY DDD N 1
ATOM 7427 C CA . GLY D 1 46 ? 45.015 32.825 17.605 1.000 15.916 46 GLY DDD CA 1
ATOM 7428 C C . GLY D 1 46 ? 44.107 33.719 18.421 1.000 13.924 46 GLY DDD C 1
ATOM 7429 O O . GLY D 1 46 ? 43.688 33.323 19.540 1.000 14.317 46 GLY DDD O 1
ATOM 7433 N N . LYS D 1 47 ? 43.796 34.888 17.880 1.000 14.300 47 LYS DDD N 1
ATOM 7434 C CA . LYS D 1 47 ? 43.100 35.964 18.626 1.000 14.825 47 LYS DDD CA 1
ATOM 7435 C C . LYS D 1 47 ? 41.587 35.837 18.432 1.000 13.420 47 LYS DDD C 1
ATOM 7436 O O . LYS D 1 47 ? 41.122 35.648 17.292 1.000 13.548 47 LYS DDD O 1
ATOM 7455 N N . HIS D 1 48 ? 40.856 35.989 19.524 1.000 12.029 48 HIS DDD N 1
ATOM 7456 C CA . HIS D 1 48 ? 39.379 35.890 19.565 1.000 11.771 48 HIS DDD CA 1
ATOM 7457 C C . HIS D 1 48 ? 38.805 37.118 20.257 1.000 11.930 48 HIS DDD C 1
ATOM 7458 O O . HIS D 1 48 ? 39.203 37.396 21.395 1.000 11.761 48 HIS DDD O 1
ATOM 7473 N N . GLY D 1 49 ? 37.848 37.779 19.609 1.000 11.413 49 GLY DDD N 1
ATOM 7474 C CA . GLY D 1 49 ? 37.080 38.848 20.249 1.000 11.255 49 GLY DDD CA 1
ATOM 7475 C C . GLY D 1 49 ? 36.502 38.378 21.564 1.000 10.718 49 GLY DDD C 1
ATOM 7476 O O . GLY D 1 49 ? 36.014 37.231 21.665 1.000 11.457 49 GLY DDD O 1
ATOM 7480 N N . PHE D 1 50 ? 36.582 39.251 22.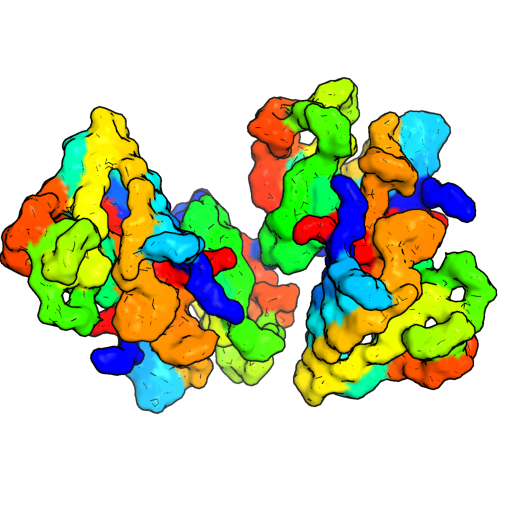555 1.000 10.826 50 PHE DDD N 1
ATOM 7481 C CA . PHE D 1 50 ? 36.294 38.925 23.972 1.000 10.831 50 PHE DDD CA 1
ATOM 7482 C C . PHE D 1 50 ? 35.492 40.088 24.531 1.000 11.253 50 PHE DDD C 1
ATOM 7483 O O . PHE D 1 50 ? 36.077 41.158 24.776 1.000 11.522 50 PHE DDD O 1
ATOM 7500 N N . HIS D 1 51 ? 34.168 39.920 24.645 1.000 11.015 51 HIS DDD N 1
ATOM 7501 C CA . HIS D 1 51 ? 33.268 41.065 24.885 1.000 10.396 51 HIS DDD CA 1
ATOM 7502 C C . HIS D 1 51 ? 32.229 40.776 25.963 1.000 9.160 51 HIS DDD C 1
ATOM 7503 O O . HIS D 1 51 ? 31.773 39.630 26.090 1.000 10.904 51 HIS DDD O 1
ATOM 7518 N N . ILE D 1 52 ? 31.820 41.844 26.631 1.000 9.859 52 ILE DDD N 1
ATOM 7519 C CA . ILE D 1 52 ? 30.579 41.827 27.443 1.000 10.092 52 ILE DDD CA 1
ATOM 7520 C C . ILE D 1 52 ? 29.454 42.279 26.518 1.000 9.837 52 ILE DDD C 1
ATOM 7521 O O . ILE D 1 52 ? 29.539 43.397 25.950 1.000 10.480 52 ILE DDD O 1
ATOM 7537 N N . HIS D 1 53 ? 28.450 41.422 26.357 1.000 10.672 53 HIS DDD N 1
ATOM 7538 C CA . HIS D 1 53 ? 27.250 41.744 25.556 1.000 10.678 53 HIS DDD CA 1
ATOM 7539 C C . HIS D 1 53 ? 26.111 42.136 26.504 1.000 11.357 53 HIS DDD C 1
ATOM 7540 O O . HIS D 1 53 ? 26.201 41.890 27.707 1.000 11.727 53 HIS DDD O 1
ATOM 7555 N N . GLU D 1 54 ? 25.072 42.751 25.948 1.000 11.152 54 GLU DDD N 1
ATOM 7556 C CA . GLU D 1 54 ? 24.106 43.547 26.737 1.000 11.941 54 GLU DDD CA 1
ATOM 7557 C C . GLU D 1 54 ? 23.102 42.632 27.453 1.000 11.843 54 GLU DDD C 1
ATOM 7558 O O . GLU D 1 54 ? 22.565 43.073 28.463 1.000 14.323 54 GLU DDD O 1
ATOM 7570 N N . CYS D 1 55 ? 22.795 41.446 26.930 1.000 11.705 55 CYS DDD N 1
ATOM 7571 C CA . CYS D 1 55 ? 21.803 40.540 27.568 1.000 12.239 55 CYS DDD CA 1
ATOM 7572 C C . CYS D 1 55 ? 22.500 39.310 28.150 1.000 11.569 55 CYS DDD C 1
ATOM 7573 O O . CYS D 1 55 ? 23.278 38.664 27.422 1.000 12.542 55 CYS DDD O 1
ATOM 7581 N N . GLY D 1 56 ? 22.208 38.983 29.403 1.000 12.783 56 GLY DDD N 1
ATOM 7582 C CA . GLY D 1 56 ? 22.664 37.736 30.029 1.000 12.385 56 GLY DDD CA 1
ATOM 7583 C C . GLY D 1 56 ? 21.777 36.581 29.620 1.000 12.468 56 GLY DDD C 1
ATOM 7584 O O . GLY D 1 56 ? 21.149 35.947 30.504 1.000 13.804 56 GLY DDD O 1
ATOM 7588 N N . ASP D 1 57 ? 21.676 36.344 28.318 1.000 13.223 57 ASP DDD N 1
ATOM 7589 C CA . ASP D 1 57 ? 20.743 35.354 27.732 1.000 13.155 57 ASP DDD CA 1
ATOM 7590 C C . ASP D 1 57 ? 21.541 34.483 26.768 1.000 12.533 57 ASP DDD C 1
ATOM 7591 O O . ASP D 1 57 ? 21.809 34.938 25.628 1.000 12.715 57 ASP DDD O 1
ATOM 7600 N N . CYS D 1 58 ? 21.945 33.297 27.225 1.000 12.052 58 CYS DDD N 1
ATOM 7601 C CA . CYS D 1 58 ? 22.759 32.347 26.425 1.000 12.727 58 CYS DDD CA 1
ATOM 7602 C C . CYS D 1 58 ? 21.871 31.223 25.882 1.000 13.261 58 CYS DDD C 1
ATOM 7603 O O . CYS D 1 58 ? 22.399 30.143 25.569 1.000 14.186 58 CYS DDD O 1
ATOM 7610 N N . SER D 1 59 ? 20.565 31.470 25.728 1.000 12.245 59 SER DDD N 1
ATOM 7611 C CA . SER D 1 59 ? 19.592 30.420 25.334 1.000 13.138 59 SER DDD CA 1
ATOM 7612 C C . SER D 1 59 ? 19.679 30.107 23.836 1.000 12.695 59 SER DDD C 1
ATOM 7613 O O . SER D 1 59 ? 19.339 28.981 23.471 1.000 15.688 59 SER DDD O 1
ATOM 7621 N N . ALA D 1 60 ? 20.113 31.040 22.989 1.000 13.001 60 ALA DDD N 1
ATOM 7622 C CA . ALA D 1 60 ? 20.130 30.815 21.519 1.000 13.007 60 ALA DDD CA 1
ATOM 7623 C C . ALA D 1 60 ? 21.234 29.818 21.138 1.000 14.366 60 ALA DDD C 1
ATOM 7624 O O . ALA D 1 60 ? 22.318 29.882 21.719 1.000 16.493 60 ALA DDD O 1
ATOM 7631 N N . SER D 1 61 ? 20.968 28.985 20.131 1.000 14.656 61 SER DDD N 1
ATOM 7632 C CA . SER D 1 61 ? 21.912 27.987 19.565 1.000 14.512 61 SER DDD CA 1
ATOM 7633 C C . SER D 1 61 ? 23.238 28.656 19.151 1.000 14.052 61 SER DDD C 1
ATOM 7634 O O . SER D 1 61 ? 24.297 27.997 19.196 1.000 16.028 61 SER DDD O 1
ATOM 7642 N N . ASP D 1 62 ? 23.173 29.917 18.722 1.000 13.215 62 ASP DDD N 1
ATOM 7643 C CA . ASP D 1 62 ? 24.312 30.629 18.085 1.000 13.432 62 ASP DDD CA 1
ATOM 7644 C C . ASP D 1 62 ? 24.751 31.829 18.939 1.000 12.860 62 ASP DDD C 1
ATOM 7645 O O . ASP D 1 62 ? 25.493 32.671 18.417 1.000 13.659 62 ASP DDD O 1
ATOM 7654 N N . GLY D 1 63 ? 24.234 31.968 20.161 1.000 12.493 63 GLY DDD N 1
ATOM 7655 C CA . GLY D 1 63 ? 24.600 33.064 21.080 1.000 12.374 63 GLY DDD CA 1
ATOM 7656 C C . GLY D 1 63 ? 24.002 34.419 20.719 1.000 11.945 63 GLY DDD C 1
ATOM 7657 O O . GLY D 1 63 ? 24.316 35.410 21.387 1.000 12.873 63 GLY DDD O 1
ATOM 7661 N N . THR D 1 64 ? 23.120 34.493 19.719 1.000 11.392 64 THR DDD N 1
ATOM 7662 C CA . THR D 1 64 ? 22.554 35.791 19.268 1.000 13.548 64 THR DDD CA 1
ATOM 7663 C C . THR D 1 64 ? 21.630 36.392 20.339 1.000 12.284 64 THR DDD C 1
ATOM 7664 O O . THR D 1 64 ? 21.436 37.620 20.321 1.000 13.093 64 THR DDD O 1
ATOM 7675 N N . SER D 1 65 ? 21.091 35.575 21.243 1.000 11.924 65 SER DDD N 1
ATOM 7676 C CA . SER D 1 65 ? 20.239 36.028 22.373 1.000 12.168 65 SER DDD CA 1
ATOM 7677 C C . SER D 1 65 ? 20.993 36.996 23.295 1.000 10.948 65 SER DDD C 1
ATOM 7678 O O . SER D 1 65 ? 20.358 37.710 24.066 1.000 11.949 65 SER DDD O 1
ATOM 7686 N N . ALA D 1 66 ? 22.322 37.007 23.252 1.000 11.112 66 ALA DDD N 1
ATOM 7687 C CA . ALA D 1 66 ? 23.141 37.894 24.112 1.000 11.593 66 ALA DDD CA 1
ATOM 7688 C C . ALA D 1 66 ? 23.045 39.345 23.628 1.000 10.778 66 ALA DDD C 1
ATOM 7689 O O . ALA D 1 66 ? 23.485 40.252 24.363 1.000 12.104 66 ALA DDD O 1
ATOM 7696 N N . GLY D 1 67 ? 22.479 39.581 22.441 1.000 12.659 67 GLY DDD N 1
ATOM 7697 C CA . GLY D 1 67 ? 22.362 40.931 21.872 1.000 13.204 67 GLY DDD CA 1
ATOM 7698 C C . GLY D 1 67 ? 23.711 41.533 21.502 1.000 12.635 67 GLY DDD C 1
ATOM 7699 O O . GLY D 1 67 ? 24.652 40.776 21.248 1.000 13.584 67 GLY DDD O 1
ATOM 7703 N N . GLY D 1 68 ? 23.765 42.856 21.434 1.000 13.376 68 GLY DDD N 1
ATOM 7704 C CA . GLY D 1 68 ? 24.942 43.617 20.997 1.000 13.122 68 GLY DDD CA 1
ATOM 7705 C C . GLY D 1 68 ? 25.894 43.868 22.144 1.000 11.611 68 GLY DDD C 1
ATOM 7706 O O . GLY D 1 68 ? 25.717 43.293 23.229 1.000 12.922 68 GLY DDD O 1
ATOM 7710 N N . HIS D 1 69 ? 26.878 44.725 21.921 1.000 11.600 69 HIS DDD N 1
ATOM 7711 C CA . HIS D 1 69 ? 27.898 45.036 22.950 1.000 10.996 69 HIS DDD CA 1
ATOM 7712 C C . HIS D 1 69 ? 27.227 45.785 24.096 1.000 11.393 69 HIS DDD C 1
ATOM 7713 O O . HIS D 1 69 ? 26.339 46.605 23.847 1.000 14.028 69 HIS DDD O 1
ATOM 7728 N N . PHE D 1 70 ? 27.649 45.498 25.319 1.000 11.511 70 PHE DDD N 1
ATOM 7729 C CA . PHE D 1 70 ? 27.179 46.259 26.489 1.000 11.987 70 PHE DDD CA 1
ATOM 7730 C C . PHE D 1 70 ? 27.721 47.685 26.348 1.000 12.415 70 PHE DDD C 1
ATOM 7731 O O . PHE D 1 70 ? 28.965 47.911 26.378 1.000 12.402 70 PHE DDD O 1
ATOM 7748 N N . ASN D 1 71 ? 26.817 48.638 26.158 1.000 12.744 71 ASN DDD N 1
ATOM 7749 C CA . ASN D 1 71 ? 27.169 50.005 25.722 1.000 13.743 71 ASN DDD CA 1
ATOM 7750 C C . ASN D 1 71 ? 26.232 51.006 26.384 1.000 15.329 71 ASN DDD C 1
ATOM 7751 O O . ASN D 1 71 ? 25.556 51.777 25.705 1.000 16.911 71 ASN DDD O 1
ATOM 7762 N N . PRO D 1 72 ? 26.202 51.062 27.729 1.000 16.478 72 PRO DDD N 1
ATOM 7763 C CA . PRO D 1 72 ? 25.276 51.964 28.414 1.000 18.466 72 PRO DDD CA 1
ATOM 7764 C C . PRO D 1 72 ? 25.599 53.446 28.163 1.000 19.501 72 PRO DDD C 1
ATOM 7765 O O . PRO D 1 72 ? 24.714 54.260 28.316 1.000 21.577 72 PRO DDD O 1
ATOM 7776 N N . GLU D 1 73 ? 26.837 53.774 27.759 1.000 18.520 73 GLU DDD N 1
ATOM 7777 C CA A GLU D 1 73 ? 27.251 55.180 27.494 0.500 21.130 73 GLU DDD CA 1
ATOM 7778 C CA B GLU D 1 73 ? 27.253 55.181 27.496 0.500 20.574 73 GLU DDD CA 1
ATOM 7779 C C . GLU D 1 73 ? 26.950 55.565 26.039 1.000 20.273 73 GLU DDD C 1
ATOM 7780 O O . GLU D 1 73 ? 27.138 56.735 25.711 1.000 21.524 73 GLU DDD O 1
ATOM 7802 N N . GLU D 1 74 ? 26.496 54.618 25.207 1.000 18.408 74 GLU DDD N 1
ATOM 7803 C CA . GLU D 1 74 ? 26.127 54.888 23.787 1.000 19.984 74 GLU DDD CA 1
ATOM 7804 C C . GLU D 1 74 ? 27.345 55.459 23.055 1.000 18.595 74 GLU DDD C 1
ATOM 7805 O O . GLU D 1 74 ? 27.216 56.488 22.367 1.000 20.273 74 GLU DDD O 1
ATOM 7817 N N . LYS D 1 75 ? 28.493 54.801 23.220 1.000 17.266 75 LYS DDD N 1
ATOM 7818 C CA . LYS D 1 75 ? 29.773 55.196 22.579 1.000 17.418 75 LYS DDD CA 1
ATOM 7819 C C . LYS D 1 75 ? 30.071 54.237 21.421 1.000 15.694 75 LYS DDD C 1
ATOM 7820 O O . LYS D 1 75 ? 29.296 53.288 21.188 1.000 16.212 75 LYS DDD O 1
ATOM 7839 N N . SER D 1 76 ? 31.134 54.538 20.688 1.000 16.377 76 SER DDD N 1
ATOM 7840 C CA . SER D 1 76 ? 31.644 53.741 19.551 1.000 16.840 76 SER DDD CA 1
ATOM 7841 C C . SER D 1 76 ? 32.420 52.530 20.067 1.000 14.845 76 SER DDD C 1
ATOM 7842 O O . SER D 1 76 ? 32.892 52.557 21.208 1.000 15.309 76 SER DDD O 1
ATOM 7850 N N . HIS D 1 77 ? 32.571 51.522 19.217 1.000 14.742 77 HIS DDD N 1
ATOM 7851 C CA . HIS D 1 77 ? 33.378 50.313 19.491 1.000 13.515 77 HIS DDD CA 1
ATOM 7852 C C . HIS D 1 77 ? 34.857 50.682 19.470 1.000 13.813 77 HIS DDD C 1
ATOM 7853 O O . HIS D 1 77 ? 35.276 51.419 18.571 1.000 16.270 77 HIS DDD O 1
ATOM 7868 N N . GLY D 1 78 ? 35.643 50.147 20.400 1.000 12.799 78 GLY DDD N 1
ATOM 7869 C CA . GLY D 1 78 ? 37.104 50.344 20.369 1.000 14.099 78 GLY DDD CA 1
ATOM 7870 C C . GLY D 1 78 ? 37.835 49.291 21.162 1.000 13.507 78 GLY DDD C 1
ATOM 7871 O O . GLY D 1 78 ? 37.247 48.228 21.445 1.000 14.311 78 GLY DDD O 1
ATOM 7875 N N . ALA D 1 79 ? 39.093 49.587 21.487 1.000 14.682 79 ALA DDD N 1
ATOM 7876 C CA . ALA D 1 79 ? 39.995 48.731 22.280 1.000 15.153 79 ALA DDD CA 1
ATOM 7877 C C . ALA D 1 79 ? 39.823 49.056 23.757 1.000 14.257 79 ALA DDD C 1
ATOM 7878 O O . ALA D 1 79 ? 39.408 50.156 24.110 1.000 15.109 79 ALA DDD O 1
ATOM 7885 N N . PRO D 1 80 ? 40.170 48.113 24.660 1.000 14.996 80 PRO DDD N 1
ATOM 7886 C CA . PRO D 1 80 ? 40.084 48.358 26.100 1.000 16.376 80 PRO DDD CA 1
ATOM 7887 C C . PRO D 1 80 ? 40.776 49.657 26.551 1.000 16.803 80 PRO DDD C 1
ATOM 7888 O O . PRO D 1 80 ? 40.249 50.313 27.443 1.000 17.132 80 PRO DDD O 1
ATOM 7899 N N . MET D 1 81 ? 41.898 50.017 25.912 1.000 18.286 81 MET DDD N 1
ATOM 7900 C CA . MET D 1 81 ? 42.733 51.189 26.285 1.000 20.405 81 MET DDD CA 1
ATOM 7901 C C . MET D 1 81 ? 42.157 52.487 25.701 1.000 17.651 81 MET DDD C 1
ATOM 7902 O O . MET D 1 81 ? 42.671 53.562 26.070 1.000 20.550 81 MET DDD O 1
ATOM 7916 N N . ASP D 1 82 ? 41.168 52.405 24.803 1.000 17.031 82 ASP DDD N 1
ATOM 7917 C CA . ASP D 1 82 ? 40.586 53.593 24.124 1.000 16.303 82 ASP DDD CA 1
ATOM 7918 C C . ASP D 1 82 ? 39.575 54.268 25.058 1.000 17.311 82 ASP DDD C 1
ATOM 7919 O O . ASP D 1 82 ? 38.879 53.563 25.809 1.000 17.844 82 ASP DDD O 1
ATOM 7928 N N . MET D 1 83 ? 39.500 55.595 25.002 1.000 17.490 83 MET DDD N 1
ATOM 7929 C CA . MET D 1 83 ? 38.423 56.370 25.661 1.000 17.697 83 MET DDD CA 1
ATOM 7930 C C . MET D 1 83 ? 37.128 56.135 24.877 1.000 16.965 83 MET DDD C 1
ATOM 7931 O O . MET D 1 83 ? 36.071 55.987 25.499 1.000 17.802 83 MET DDD O 1
ATOM 7945 N N . SER D 1 84 ? 37.220 56.061 23.551 1.000 17.573 84 SER DDD N 1
ATOM 7946 C CA A SER D 1 84 ? 36.068 55.766 22.663 0.700 17.869 84 SER DDD CA 1
ATOM 7947 C CA B SER D 1 84 ? 36.066 55.764 22.661 0.300 16.840 84 SER DDD CA 1
ATOM 7948 C C . SER D 1 84 ? 35.889 54.245 22.576 1.000 16.949 84 SER DDD C 1
ATOM 7949 O O . SER D 1 84 ? 36.420 53.634 21.631 1.000 16.382 84 SER DDD O 1
ATOM 7963 N N . ARG D 1 85 ? 35.188 53.671 23.558 1.000 15.346 85 ARG DDD N 1
ATOM 7964 C CA . ARG D 1 85 ? 34.920 52.219 23.630 1.000 13.559 85 ARG DDD CA 1
ATOM 7965 C C . ARG D 1 85 ? 33.560 51.978 24.291 1.000 13.244 85 ARG DDD C 1
ATOM 7966 O O . ARG D 1 85 ? 33.077 52.843 25.040 1.000 15.132 85 ARG DDD O 1
ATOM 7987 N N . HIS D 1 86 ? 32.995 50.815 24.014 1.000 12.950 86 HIS DDD N 1
ATOM 7988 C CA . HIS D 1 86 ? 31.870 50.234 24.776 1.000 13.930 86 HIS DDD CA 1
ATOM 7989 C C . HIS D 1 86 ? 32.404 49.764 26.125 1.000 13.542 86 HIS DDD C 1
ATOM 7990 O O . HIS D 1 86 ? 33.569 49.319 26.188 1.000 14.039 86 HIS DDD O 1
ATOM 8005 N N . ILE D 1 87 ? 31.589 49.830 27.172 1.000 12.831 87 ILE DDD N 1
ATOM 8006 C CA . ILE D 1 87 ? 31.968 49.203 28.468 1.000 13.419 87 ILE DDD CA 1
ATOM 8007 C C . ILE D 1 87 ? 32.366 47.750 28.188 1.000 12.453 87 ILE DDD C 1
ATOM 8008 O O . ILE D 1 87 ? 33.345 47.280 28.776 1.000 13.494 87 ILE DDD O 1
ATOM 8024 N N . GLY D 1 88 ? 31.667 47.069 27.282 1.000 12.578 88 GLY DDD N 1
ATOM 8025 C CA . GLY D 1 88 ? 31.898 45.633 27.016 1.000 12.560 88 GLY DDD CA 1
ATOM 8026 C C . GLY D 1 88 ? 33.110 45.342 26.142 1.000 11.275 88 GLY DDD C 1
ATOM 8027 O O . GLY D 1 88 ? 33.315 44.148 25.821 1.000 12.582 88 GLY DDD O 1
ATOM 8031 N N . ASP D 1 89 ? 33.895 46.344 25.735 1.000 11.521 89 ASP DDD N 1
ATOM 8032 C CA . ASP D 1 89 ? 35.020 46.127 24.784 1.000 12.126 89 ASP DDD CA 1
ATOM 8033 C C . ASP D 1 89 ? 36.266 45.667 25.542 1.000 12.295 89 ASP DDD C 1
ATOM 8034 O O . ASP D 1 89 ? 37.102 46.530 25.913 1.000 14.664 89 ASP DDD O 1
ATOM 8043 N N . LEU D 1 90 ? 36.381 44.355 25.769 1.000 11.439 90 LEU DDD N 1
ATOM 8044 C CA . LEU D 1 90 ? 37.508 43.783 26.539 1.000 12.546 90 LEU DDD CA 1
ATOM 8045 C C . LEU D 1 90 ? 38.575 43.244 25.576 1.000 13.212 90 LEU DDD C 1
ATOM 8046 O O . LEU D 1 90 ? 39.469 42.558 26.052 1.000 15.134 90 LEU DDD O 1
ATOM 8062 N N . GLY D 1 91 ? 38.511 43.600 24.289 1.000 12.334 91 GLY DDD N 1
ATOM 8063 C CA . GLY D 1 91 ? 39.581 43.346 23.307 1.000 11.924 91 GLY DDD CA 1
ATOM 8064 C C . GLY D 1 91 ? 39.567 41.920 22.814 1.000 12.370 91 GLY DDD C 1
ATOM 8065 O O . GLY D 1 91 ? 38.498 41.431 22.369 1.000 13.565 91 GLY DDD O 1
ATOM 8069 N N . ASN D 1 92 ? 40.725 41.277 22.838 1.000 12.619 92 ASN DDD N 1
ATOM 8070 C CA . ASN D 1 92 ? 40.920 39.907 22.316 1.000 12.751 92 ASN DDD CA 1
ATOM 8071 C C . ASN D 1 92 ? 41.531 39.026 23.395 1.000 11.829 92 ASN DDD C 1
ATOM 8072 O O . ASN D 1 92 ? 42.314 39.529 24.236 1.000 15.289 92 ASN DDD O 1
ATOM 8083 N N . ILE D 1 93 ? 41.216 37.744 23.328 1.000 12.241 93 ILE DDD N 1
ATOM 8084 C CA . ILE D 1 93 ? 41.940 36.692 24.081 1.000 12.797 93 ILE DDD CA 1
ATOM 8085 C C . ILE D 1 93 ? 42.673 35.822 23.062 1.000 12.908 93 ILE DDD C 1
ATOM 8086 O O . ILE D 1 93 ? 42.114 35.544 21.986 1.000 13.698 93 ILE DDD O 1
ATOM 8102 N N . THR D 1 94 ? 43.903 35.441 23.378 1.000 13.502 94 THR DDD N 1
ATOM 8103 C CA . THR D 1 94 ? 44.763 34.655 22.468 1.000 13.921 94 THR DDD CA 1
ATOM 8104 C C . THR D 1 94 ? 44.798 33.209 22.952 1.000 13.454 94 THR DDD C 1
ATOM 8105 O O . THR D 1 94 ? 45.173 32.977 24.112 1.000 15.016 94 THR DDD O 1
ATOM 8116 N N . ALA D 1 95 ? 44.451 32.278 22.073 1.000 14.114 95 ALA DDD N 1
ATOM 8117 C CA . ALA D 1 95 ? 44.583 30.822 22.308 1.000 13.645 95 ALA DDD CA 1
ATOM 8118 C C . ALA D 1 95 ? 45.925 30.335 21.749 1.000 14.546 95 ALA DDD C 1
ATOM 8119 O O . ALA D 1 95 ? 46.301 30.743 20.628 1.000 17.084 95 ALA DDD O 1
ATOM 8126 N N . ASP D 1 96 ? 46.608 29.481 22.520 1.000 14.767 96 ASP DDD N 1
ATOM 8127 C CA . ASP D 1 96 ? 47.872 28.831 22.115 1.000 16.016 96 ASP DDD CA 1
ATOM 8128 C C . ASP D 1 96 ? 47.586 27.664 21.164 1.000 16.478 96 ASP DDD C 1
ATOM 8129 O O . ASP D 1 96 ? 46.403 27.436 20.792 1.000 15.391 96 ASP DDD O 1
ATOM 8138 N N . GLU D 1 97 ? 48.633 26.934 20.778 1.000 18.604 97 GLU DDD N 1
ATOM 8139 C CA . GLU D 1 97 ? 48.526 25.864 19.754 1.000 21.060 97 GLU DDD CA 1
ATOM 8140 C C . GLU D 1 97 ? 47.639 24.713 20.256 1.000 19.182 97 GLU DDD C 1
ATOM 8141 O O . GLU D 1 97 ? 47.155 23.935 19.409 1.000 22.388 97 GLU DDD O 1
ATOM 8153 N N . ASN D 1 98 ? 47.398 24.627 21.565 1.000 19.087 98 ASN DDD N 1
ATOM 8154 C CA . ASN D 1 98 ? 46.576 23.556 22.193 1.000 18.974 98 ASN DDD CA 1
ATOM 8155 C C . ASN D 1 98 ? 45.141 24.042 22.442 1.000 16.183 98 ASN DDD C 1
ATOM 8156 O O . ASN D 1 98 ? 44.339 23.243 22.944 1.000 20.276 98 ASN DDD O 1
ATOM 8167 N N . GLY D 1 99 ? 44.818 25.287 22.073 1.000 15.509 99 GLY DDD N 1
ATOM 8168 C CA . GLY D 1 99 ? 43.473 25.867 22.258 1.000 14.913 99 GLY DDD CA 1
ATOM 8169 C C . GLY D 1 99 ? 43.265 26.441 23.641 1.000 14.708 99 GLY DDD C 1
ATOM 8170 O O . GLY D 1 99 ? 42.134 26.823 23.945 1.000 15.180 99 GLY DDD O 1
ATOM 8174 N N . LYS D 1 100 ? 44.326 26.502 24.458 1.000 14.420 100 LYS DDD N 1
ATOM 8175 C CA . LYS D 1 100 ? 44.267 27.081 25.819 1.000 13.836 100 LYS DDD CA 1
ATOM 8176 C C . LYS D 1 100 ? 44.495 28.587 25.710 1.000 13.358 100 LYS DDD C 1
ATOM 8177 O O . LYS D 1 100 ? 45.422 29.015 25.010 1.000 14.892 100 LYS DDD O 1
ATOM 8196 N N . ALA D 1 101 ? 43.690 29.359 26.420 1.000 13.045 101 ALA DDD N 1
ATOM 8197 C CA . ALA D 1 101 ? 43.697 30.828 26.331 1.00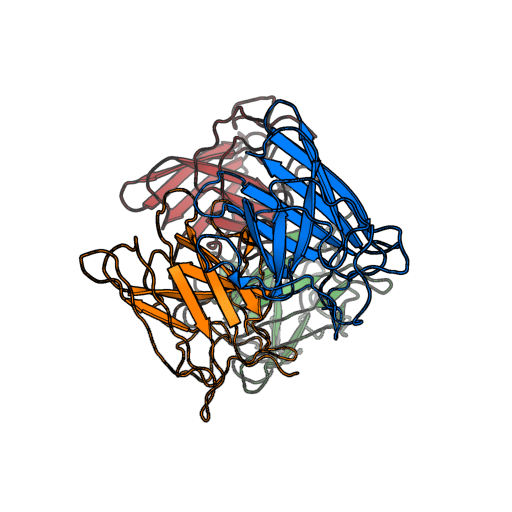0 13.793 101 ALA DDD CA 1
ATOM 8198 C C . ALA D 1 101 ? 43.678 31.394 27.740 1.000 13.032 101 ALA DDD C 1
ATOM 8199 O O . ALA D 1 101 ? 42.764 31.061 28.519 1.000 15.175 101 ALA DDD O 1
ATOM 8206 N N . HIS D 1 102 ? 44.643 32.244 28.036 1.000 13.804 102 HIS DDD N 1
ATOM 8207 C CA . HIS D 1 102 ? 44.773 32.975 29.307 1.000 13.379 102 HIS DDD CA 1
ATOM 8208 C C . HIS D 1 102 ? 44.815 34.464 28.986 1.000 12.409 102 HIS DDD C 1
ATOM 8209 O O . HIS D 1 102 ? 45.579 34.877 28.084 1.000 14.718 102 HIS DDD O 1
ATOM 8224 N N . LEU D 1 103 ? 44.085 35.246 29.758 1.000 12.996 103 LEU DDD N 1
ATOM 8225 C CA . LEU D 1 103 ? 44.116 36.719 29.660 1.000 13.667 103 LEU DDD CA 1
ATOM 8226 C C . LEU D 1 103 ? 44.024 37.282 31.070 1.000 13.188 103 LEU DDD C 1
ATOM 8227 O O . LEU D 1 103 ? 43.240 36.760 31.883 1.000 14.191 103 LEU DDD O 1
ATOM 8243 N N . GLU D 1 104 ? 44.844 38.287 31.343 1.000 13.844 104 GLU DDD N 1
ATOM 8244 C CA . GLU D 1 104 ? 44.808 39.055 32.605 1.000 13.399 104 GLU DDD CA 1
ATOM 8245 C C . GLU D 1 104 ? 45.071 40.511 32.256 1.000 13.629 104 GLU DDD C 1
ATOM 8246 O O . GLU D 1 104 ? 46.092 40.789 31.602 1.000 16.823 104 GLU DDD O 1
ATOM 8258 N N . TYR D 1 105 ? 44.191 41.417 32.663 1.000 13.831 105 TYR DDD N 1
ATOM 8259 C CA . TYR D 1 105 ? 44.459 42.868 32.532 1.000 14.874 105 TYR DDD CA 1
ATOM 8260 C C . TYR D 1 105 ? 43.559 43.604 33.514 1.000 14.056 105 TYR DDD C 1
ATOM 8261 O O . TYR D 1 105 ? 42.602 43.009 34.048 1.000 15.539 105 TYR DDD O 1
ATOM 8279 N N . ILE D 1 106 ? 43.881 44.868 33.734 1.000 14.915 106 ILE DDD N 1
ATOM 8280 C CA . ILE D 1 106 ? 43.144 45.779 34.642 1.000 15.287 106 ILE DDD CA 1
ATOM 8281 C C . ILE D 1 106 ? 42.271 46.680 33.779 1.000 15.303 106 ILE DDD C 1
ATOM 8282 O O . ILE D 1 106 ? 42.813 47.473 32.980 1.000 16.058 106 ILE DDD O 1
ATOM 8298 N N . ASP D 1 107 ? 40.962 46.563 33.963 1.000 15.666 107 ASP DDD N 1
ATOM 8299 C CA . ASP D 1 107 ? 39.957 47.392 33.270 1.000 15.193 107 ASP DDD CA 1
ATOM 8300 C C . ASP D 1 107 ? 39.533 48.518 34.218 1.000 14.978 107 ASP DDD C 1
ATOM 8301 O O . ASP D 1 107 ? 39.199 48.235 35.373 1.000 17.784 107 ASP DDD O 1
ATOM 8310 N N . LYS D 1 108 ? 39.542 49.757 33.739 1.000 15.508 108 LYS DDD N 1
ATOM 8311 C CA . LYS D 1 108 ? 39.243 50.964 34.554 1.000 17.167 108 LYS DDD CA 1
ATOM 8312 C C . LYS D 1 108 ? 37.797 51.423 34.333 1.000 17.142 108 LYS DDD C 1
ATOM 8313 O O . LYS D 1 108 ? 37.415 52.453 34.919 1.000 19.506 108 LYS DDD O 1
ATOM 8332 N N . MET D 1 109 ? 37.012 50.697 33.535 1.000 16.742 109 MET DDD N 1
ATOM 8333 C CA . MET D 1 109 ? 35.635 51.127 33.163 1.000 17.350 109 MET DDD CA 1
ATOM 8334 C C . MET D 1 109 ? 34.577 50.201 33.773 1.000 17.319 109 MET DDD C 1
ATOM 8335 O O . MET D 1 109 ? 33.499 50.705 34.124 1.000 20.970 109 MET DDD O 1
ATOM 8349 N N . ILE D 1 110 ? 34.847 48.906 33.896 1.000 17.331 110 ILE DDD N 1
ATOM 8350 C CA . ILE D 1 110 ? 33.799 47.950 34.352 1.000 19.696 110 ILE DDD CA 1
ATOM 8351 C C . ILE D 1 110 ? 33.600 48.084 35.870 1.000 17.052 110 ILE DDD C 1
ATOM 8352 O O . ILE D 1 110 ? 34.582 48.258 36.615 1.000 21.054 110 ILE DDD O 1
ATOM 8368 N N . VAL D 1 111 ? 32.339 48.047 36.301 1.000 16.878 111 VAL DDD N 1
ATOM 8369 C CA . VAL D 1 111 ? 31.933 48.127 37.738 1.000 18.226 111 VAL DDD CA 1
ATOM 8370 C C . VAL D 1 111 ? 30.863 47.066 38.008 1.000 17.202 111 VAL DDD C 1
ATOM 8371 O O . VAL D 1 111 ? 30.354 46.459 37.037 1.000 14.493 111 VAL DDD O 1
ATOM 8384 N N . PHE D 1 112 ? 30.514 46.869 39.285 1.000 17.683 112 PHE DDD N 1
ATOM 8385 C CA . PHE D 1 112 ? 29.568 45.817 39.738 1.000 17.725 112 PHE DDD CA 1
ATOM 8386 C C . PHE D 1 112 ? 28.279 46.432 40.292 1.000 20.019 112 PHE DDD C 1
ATOM 8387 O O . PHE D 1 112 ? 27.452 45.670 40.834 1.000 19.547 112 PHE DDD O 1
ATOM 8404 N N . GLU D 1 113 ? 28.099 47.747 40.181 1.000 20.929 113 GLU DDD N 1
ATOM 8405 C CA . GLU D 1 113 ? 26.894 48.430 40.726 1.000 25.155 113 GLU DDD CA 1
ATOM 8406 C C . GLU D 1 113 ? 26.523 49.594 39.808 1.000 26.235 113 GLU DDD C 1
ATOM 8407 O O . GLU D 1 113 ? 27.413 50.083 39.103 1.000 27.696 113 GLU DDD O 1
ATOM 8419 N N . GLY D 1 114 ? 25.245 49.988 39.817 1.000 29.603 114 GLY DDD N 1
ATOM 8420 C CA . GLY D 1 114 ? 24.717 51.129 39.050 1.000 32.532 114 GLY DDD CA 1
ATOM 8421 C C . GLY D 1 114 ? 24.527 50.798 37.578 1.000 35.815 114 GLY DDD C 1
ATOM 8422 O O . GLY D 1 114 ? 24.533 49.595 37.232 1.000 36.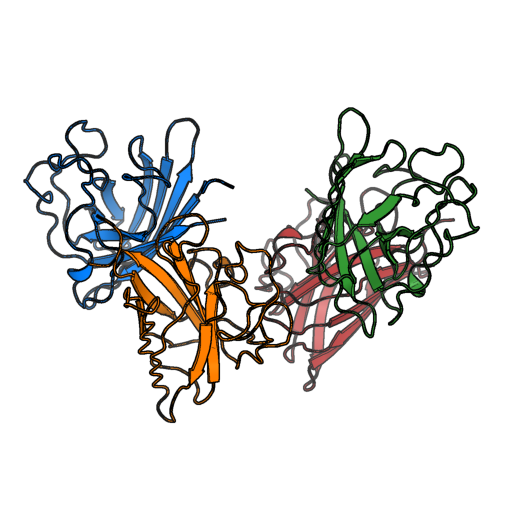885 114 GLY DDD O 1
ATOM 8426 N N . GLU D 1 115 ? 24.401 51.840 36.748 1.000 40.017 115 GLU DDD N 1
ATOM 8427 C CA . GLU D 1 115 ? 24.004 51.773 35.313 1.000 41.133 115 GLU DDD CA 1
ATOM 8428 C C . GLU D 1 115 ? 25.042 51.005 34.487 1.000 38.929 115 GLU DDD C 1
ATOM 8429 O O . GLU D 1 115 ? 24.640 50.347 33.513 1.000 40.531 115 GLU DDD O 1
ATOM 8441 N N . HIS D 1 116 ? 26.325 51.122 34.833 1.000 35.660 116 HIS DDD N 1
ATOM 8442 C CA . HIS D 1 116 ? 27.450 50.469 34.113 1.000 32.416 116 HIS DDD CA 1
ATOM 8443 C C . HIS D 1 116 ? 27.681 49.048 34.640 1.000 26.448 116 HIS DDD C 1
ATOM 8444 O O . HIS D 1 116 ? 28.644 48.431 34.177 1.000 29.837 116 HIS DDD O 1
ATOM 8459 N N . SER D 1 117 ? 26.888 48.559 35.606 1.000 23.169 117 SER DDD N 1
ATOM 8460 C CA . SER D 1 117 ? 27.170 47.255 36.263 1.000 18.280 117 SER DDD CA 1
ATOM 8461 C C . SER D 1 117 ? 27.181 46.155 35.208 1.000 14.572 117 SER DDD C 1
ATOM 8462 O O . SER D 1 117 ? 26.245 46.086 34.389 1.000 18.324 117 SER DDD O 1
ATOM 8470 N N . ILE D 1 118 ? 28.174 45.285 35.265 1.000 12.867 118 ILE DDD N 1
ATOM 8471 C CA . ILE D 1 118 ? 28.292 44.134 34.334 1.000 12.637 118 ILE DDD CA 1
ATOM 8472 C C . ILE D 1 118 ? 27.571 42.918 34.900 1.000 11.084 118 ILE DDD C 1
ATOM 8473 O O . ILE D 1 118 ? 27.487 41.907 34.191 1.000 11.285 118 ILE DDD O 1
ATOM 8489 N N . ILE D 1 119 ? 27.044 43.001 36.120 1.000 11.664 119 ILE DDD N 1
ATOM 8490 C CA . ILE D 1 119 ? 26.349 41.840 36.738 1.000 10.783 119 ILE DDD CA 1
ATOM 8491 C C . ILE D 1 119 ? 25.086 41.537 35.923 1.000 10.796 119 ILE DDD C 1
ATOM 8492 O O . ILE D 1 119 ? 24.284 42.459 35.680 1.000 12.350 119 ILE DDD O 1
ATOM 8508 N N . GLY D 1 120 ? 24.926 40.278 35.537 1.000 10.491 120 GLY DDD N 1
ATOM 8509 C CA . GLY D 1 120 ? 23.783 39.804 34.748 1.000 11.281 120 GLY DDD CA 1
ATOM 8510 C C . GLY D 1 120 ? 23.926 40.072 33.268 1.000 10.166 120 GLY DDD C 1
ATOM 8511 O O . GLY D 1 120 ? 22.995 39.754 32.529 1.000 11.514 120 GLY DDD O 1
ATOM 8515 N N . ARG D 1 121 ? 25.044 40.635 32.822 1.000 10.185 121 ARG DDD N 1
ATOM 8516 C CA . ARG D 1 121 ? 25.349 40.748 31.379 1.000 10.400 121 ARG DDD CA 1
ATOM 8517 C C . ARG D 1 121 ? 26.013 39.441 30.936 1.000 11.212 121 ARG DDD C 1
ATOM 8518 O O . ARG D 1 121 ? 26.219 38.544 31.768 1.000 11.465 121 ARG DDD O 1
ATOM 8539 N N . SER D 1 122 ? 26.332 39.321 29.654 1.000 11.415 122 SER DDD N 1
ATOM 8540 C CA . SER D 1 122 ? 26.958 38.094 29.114 1.000 10.529 122 SER DDD CA 1
ATOM 8541 C C . SER D 1 122 ? 28.407 38.366 28.716 1.000 10.981 122 SER DDD C 1
ATOM 8542 O O . SER D 1 122 ? 28.741 39.480 28.327 1.000 10.864 122 SER DDD O 1
ATOM 8550 N N . MET D 1 123 ? 29.213 37.323 28.794 1.000 11.404 123 MET DDD N 1
ATOM 8551 C CA . MET D 1 123 ? 30.493 37.255 28.060 1.000 10.971 123 MET DDD CA 1
ATOM 8552 C C . MET D 1 123 ? 30.221 36.497 26.766 1.000 10.836 123 MET DDD C 1
ATOM 8553 O O . MET D 1 123 ? 29.571 35.439 26.808 1.000 10.978 123 MET DDD O 1
ATOM 8567 N N . ILE D 1 124 ? 30.718 37.035 25.660 1.000 10.313 124 ILE DDD N 1
ATOM 8568 C CA . ILE D 1 124 ? 30.727 36.343 24.350 1.000 10.526 124 ILE DDD CA 1
ATOM 8569 C C . ILE D 1 124 ? 32.182 36.254 23.899 1.000 9.947 124 ILE DDD C 1
ATOM 8570 O O . ILE D 1 124 ? 32.879 37.274 23.914 1.000 10.620 124 ILE DDD O 1
ATOM 8586 N N . VAL D 1 125 ? 32.593 35.060 23.501 1.000 9.770 125 VAL DDD N 1
ATOM 8587 C CA . VAL D 1 125 ? 33.878 34.852 22.792 1.000 9.878 125 VAL DDD CA 1
ATOM 8588 C C . VAL D 1 125 ? 33.538 34.631 21.326 1.000 10.133 125 VAL DDD C 1
ATOM 8589 O O . VAL D 1 125 ? 32.601 33.895 21.016 1.000 11.432 125 VAL DDD O 1
ATOM 8602 N N . HIS D 1 126 ? 34.296 35.285 20.462 1.000 10.765 126 HIS DDD N 1
ATOM 8603 C CA . HIS D 1 126 ? 34.073 35.282 19.003 1.000 11.342 126 HIS DDD CA 1
ATOM 8604 C C . HIS D 1 126 ? 35.037 34.331 18.292 1.000 11.370 126 HIS DDD C 1
ATOM 8605 O O . HIS D 1 126 ? 36.111 33.999 18.825 1.000 13.109 126 HIS DDD O 1
ATOM 8620 N N . LYS D 1 127 ? 34.647 33.924 17.097 1.000 12.527 127 LYS DDD N 1
ATOM 8621 C CA . LYS D 1 127 ? 35.439 33.021 16.234 1.000 13.003 127 LYS DDD CA 1
ATOM 8622 C C . LYS D 1 127 ? 36.702 33.741 15.761 1.000 13.239 127 LYS DDD C 1
ATOM 8623 O O . LYS D 1 127 ? 37.768 33.107 15.731 1.000 14.714 127 LYS DDD O 1
ATOM 8642 N N . ASN D 1 128 ? 36.589 35.017 15.407 1.000 12.723 128 ASN DDD N 1
ATOM 8643 C CA . ASN D 1 128 ? 37.711 35.782 14.817 1.000 13.859 128 ASN DDD CA 1
ATOM 8644 C C . ASN D 1 128 ? 38.141 36.907 15.756 1.000 13.553 128 ASN DDD C 1
ATOM 8645 O O . ASN D 1 128 ? 37.516 37.143 16.797 1.000 13.557 128 ASN DDD O 1
ATOM 8656 N N . GLU D 1 129 ? 39.214 37.559 15.363 1.000 13.340 129 GLU DDD N 1
ATOM 8657 C CA . GLU D 1 129 ? 39.836 38.669 16.099 1.000 14.164 129 GLU DDD CA 1
ATOM 8658 C C . GLU D 1 129 ? 38.905 39.885 16.017 1.000 13.832 129 GLU DDD C 1
ATOM 8659 O O . GLU D 1 129 ? 38.314 40.149 14.951 1.000 15.931 129 GLU DDD O 1
ATOM 8671 N N . ASP D 1 130 ? 38.787 40.608 17.118 1.000 13.009 130 ASP DDD N 1
ATOM 8672 C CA . ASP D 1 130 ? 38.191 41.961 17.154 1.000 12.821 130 ASP DDD CA 1
ATOM 8673 C C . ASP D 1 130 ? 39.232 42.913 16.580 1.000 12.973 130 ASP DDD C 1
ATOM 8674 O O . ASP D 1 130 ? 40.316 43.004 17.196 1.000 13.689 130 ASP DDD O 1
ATOM 8683 N N . ASP D 1 131 ? 38.933 43.602 15.475 1.000 14.718 131 ASP DDD N 1
ATOM 8684 C CA . ASP D 1 131 ? 39.936 44.495 14.826 1.000 15.400 131 ASP DDD CA 1
ATOM 8685 C C . ASP D 1 131 ? 40.039 45.833 15.578 1.000 14.322 131 ASP DDD C 1
ATOM 8686 O O . ASP D 1 131 ? 40.880 46.642 15.187 1.000 15.877 131 ASP DDD O 1
ATOM 8695 N N . LEU D 1 132 ? 39.207 46.049 16.606 1.000 13.605 132 LEU DDD N 1
ATOM 8696 C CA . LEU D 1 132 ? 39.257 47.210 17.535 1.000 15.060 132 LEU DDD CA 1
ATOM 8697 C C . LEU D 1 132 ? 38.869 48.525 16.842 1.000 15.475 132 LEU DDD C 1
ATOM 8698 O O . LEU D 1 132 ? 39.010 49.587 17.486 1.000 17.141 132 LEU DDD O 1
ATOM 8714 N N . LYS D 1 133 ? 38.367 48.480 15.604 1.000 16.813 133 LYS DDD N 1
ATOM 8715 C CA . LYS D 1 133 ? 38.168 49.702 14.780 1.000 18.653 133 LYS DDD CA 1
ATOM 8716 C C . LYS D 1 133 ? 36.831 49.673 14.044 1.000 17.297 133 LYS DDD C 1
ATOM 8717 O O . LYS D 1 133 ? 36.182 50.729 13.994 1.000 20.434 133 LYS DDD O 1
ATOM 8736 N N . THR D 1 134 ? 36.467 48.551 13.428 1.000 18.020 134 THR DDD N 1
ATOM 8737 C CA . THR D 1 134 ? 35.240 48.444 12.604 1.000 19.117 134 THR DDD CA 1
ATOM 8738 C C . THR D 1 134 ? 34.018 48.618 13.513 1.000 18.496 134 THR DDD C 1
ATOM 8739 O O . THR D 1 134 ? 33.950 47.951 14.555 1.000 19.259 134 THR DDD O 1
ATOM 8750 N N . GLN D 1 135 ? 33.095 49.493 13.104 1.000 19.020 135 GLN DDD N 1
ATOM 8751 C CA . GLN D 1 135 ? 31.854 49.766 13.849 1.000 18.644 135 GLN DDD CA 1
ATOM 8752 C C . GLN D 1 135 ? 30.773 48.829 13.332 1.000 21.963 135 GLN DDD C 1
ATOM 8753 O O . GLN D 1 135 ? 30.739 48.531 12.136 1.000 26.239 135 GLN DDD O 1
ATOM 8767 N N . PRO D 1 136 ? 29.841 48.362 14.191 1.000 20.690 136 PRO DDD N 1
ATOM 8768 C CA . PRO D 1 136 ? 29.863 48.608 15.635 1.000 20.237 136 PRO DDD CA 1
ATOM 8769 C C . PRO D 1 136 ? 30.430 47.491 16.530 1.000 19.562 136 PRO DDD C 1
ATOM 8770 O O . PRO D 1 136 ? 30.339 47.618 17.741 1.000 20.089 136 PRO DDD O 1
ATOM 8781 N N . THR D 1 137 ? 30.986 46.428 15.949 1.000 19.916 137 THR DDD N 1
ATOM 8782 C CA . THR D 1 137 ? 31.359 45.192 16.700 1.000 24.148 137 THR DDD CA 1
ATOM 8783 C C . THR D 1 137 ? 32.832 44.789 16.551 1.000 18.813 137 THR DDD C 1
ATOM 8784 O O . THR D 1 137 ? 33.181 43.822 17.221 1.000 21.136 137 THR DDD O 1
ATOM 8795 N N . GLY D 1 138 ? 33.651 45.459 15.724 1.000 16.363 138 GLY DDD N 1
ATOM 8796 C CA . GLY D 1 138 ? 35.048 45.027 15.483 1.000 15.332 138 GLY DDD CA 1
ATOM 8797 C C . GLY D 1 138 ? 35.165 43.830 14.548 1.000 15.806 138 GLY DDD C 1
ATOM 8798 O O . GLY D 1 138 ? 36.288 43.293 14.419 1.000 15.666 138 GLY DDD O 1
ATOM 8802 N N . ASN D 1 139 ? 34.062 43.414 13.910 1.000 16.616 139 ASN DDD N 1
ATOM 8803 C CA . ASN D 1 139 ? 34.059 42.386 12.843 1.000 17.636 139 ASN DDD CA 1
ATOM 8804 C C . ASN D 1 139 ? 34.673 41.070 13.354 1.000 14.582 139 ASN DDD C 1
ATOM 8805 O O . ASN D 1 139 ? 35.415 40.412 12.604 1.000 16.382 139 ASN DDD O 1
ATOM 8816 N N . ALA D 1 140 ? 34.311 40.646 14.557 1.000 14.135 140 ALA DDD N 1
ATOM 8817 C CA . ALA D 1 140 ? 34.881 39.444 15.203 1.000 14.945 140 ALA DDD CA 1
ATOM 8818 C C . ALA D 1 140 ? 34.139 38.178 14.771 1.000 12.779 140 ALA DDD C 1
ATOM 8819 O O . ALA D 1 140 ? 34.531 37.087 15.190 1.000 14.220 140 ALA DDD O 1
ATOM 8826 N N . GLY D 1 141 ? 33.105 38.295 13.950 1.000 15.548 141 GLY DDD N 1
ATOM 8827 C CA . GLY D 1 141 ? 32.422 37.125 13.377 1.000 15.153 141 GLY DDD CA 1
ATOM 8828 C C . GLY D 1 141 ? 31.588 36.377 14.409 1.000 14.755 141 GLY DDD C 1
ATOM 8829 O O . GLY D 1 141 ? 31.079 37.006 15.374 1.000 14.740 141 GLY DDD O 1
ATOM 8833 N N . ALA D 1 142 ? 31.464 35.066 14.225 1.000 13.850 142 ALA DDD N 1
ATOM 8834 C CA . ALA D 1 142 ? 30.464 34.228 14.922 1.000 14.981 142 ALA DDD CA 1
ATOM 8835 C C . ALA D 1 142 ? 30.773 34.172 16.424 1.000 12.431 142 ALA DDD C 1
ATOM 8836 O O . ALA D 1 142 ? 31.923 34.471 16.860 1.000 14.156 142 ALA DDD O 1
ATOM 8843 N N . ARG D 1 143 ? 29.776 33.768 17.199 1.000 11.209 143 ARG DDD N 1
ATOM 8844 C CA . ARG D 1 143 ? 29.874 33.613 18.662 1.000 11.240 143 ARG DDD CA 1
ATOM 8845 C C . ARG D 1 143 ? 30.140 32.144 18.956 1.000 11.568 143 ARG DDD C 1
ATOM 8846 O O . ARG D 1 143 ? 29.313 31.302 18.579 1.000 13.499 143 ARG DDD O 1
ATOM 8867 N N . VAL D 1 144 ? 31.266 31.851 19.600 1.000 12.093 144 VAL DDD N 1
ATOM 8868 C CA . VAL D 1 144 ? 31.693 30.452 19.855 1.000 12.730 144 VAL DDD CA 1
ATOM 8869 C C . VAL D 1 144 ? 31.372 30.057 21.291 1.000 11.798 144 VAL DDD C 1
ATOM 8870 O O . VAL D 1 144 ? 31.376 28.864 21.583 1.000 11.979 144 VAL DDD O 1
ATOM 8883 N N . ALA D 1 145 ? 31.103 31.017 22.173 1.000 11.520 145 ALA DDD N 1
ATOM 8884 C CA . ALA D 1 145 ? 30.813 30.697 23.589 1.000 11.718 145 ALA DDD CA 1
ATOM 8885 C C . ALA D 1 145 ? 30.071 31.855 24.233 1.000 10.822 145 ALA DDD C 1
ATOM 8886 O O . ALA D 1 145 ? 30.226 32.994 23.794 1.000 10.680 145 ALA DDD O 1
ATOM 8893 N N . CYS D 1 146 ? 29.306 31.546 25.273 1.000 10.842 146 CYS DDD N 1
ATOM 8894 C CA . CYS D 1 146 ? 28.430 32.511 25.957 1.000 11.174 146 CYS DDD CA 1
ATOM 8895 C C . CYS D 1 146 ? 28.407 32.130 27.435 1.000 10.812 146 CYS DDD C 1
ATOM 8896 O O . CYS D 1 146 ? 28.342 30.929 27.750 1.000 12.047 146 CYS DDD O 1
ATOM 8903 N N . GLY D 1 147 ? 28.434 33.123 28.305 1.000 10.756 147 GLY DDD N 1
ATOM 8904 C CA . GLY D 1 147 ? 28.110 32.887 29.717 1.000 11.399 147 GLY DDD CA 1
ATOM 8905 C C . GLY D 1 147 ? 27.564 34.133 30.351 1.000 10.851 147 GLY DDD C 1
ATOM 8906 O O . GLY D 1 147 ? 27.698 35.210 29.771 1.000 12.720 147 GLY DDD O 1
ATOM 8910 N N . VAL D 1 148 ? 26.965 33.970 31.523 1.000 10.669 148 VAL DDD N 1
ATOM 8911 C CA . VAL D 1 148 ? 26.354 35.099 32.258 1.000 10.725 148 VAL DDD CA 1
ATOM 8912 C C . VAL D 1 148 ? 27.248 35.448 33.447 1.000 9.906 148 VAL DDD C 1
ATOM 8913 O O . VAL D 1 148 ? 27.731 34.537 34.137 1.000 10.374 148 VAL DDD O 1
ATOM 8926 N N . ILE D 1 149 ? 27.440 36.738 33.657 1.000 9.972 149 ILE DDD N 1
ATOM 8927 C CA . ILE D 1 149 ? 28.304 37.272 34.739 1.000 10.041 149 ILE DDD CA 1
ATOM 8928 C C . ILE D 1 149 ? 27.513 37.306 36.042 1.000 10.308 149 ILE DDD C 1
ATOM 8929 O O . ILE D 1 149 ? 26.497 38.026 36.115 1.000 12.347 149 ILE DDD O 1
ATOM 8945 N N . GLY D 1 150 ? 27.991 36.581 37.045 1.000 10.322 150 GLY DDD N 1
ATOM 8946 C CA . GLY D 1 150 ? 27.290 36.464 38.333 1.000 10.100 150 GLY DDD CA 1
ATOM 8947 C C . GLY D 1 150 ? 28.090 37.051 39.476 1.000 10.988 150 GLY DDD C 1
ATOM 8948 O O . GLY D 1 150 ? 29.309 37.329 39.314 1.000 12.703 150 GLY DDD O 1
ATOM 8952 N N . ILE D 1 151 ? 27.409 37.243 40.605 1.000 11.780 151 ILE DDD N 1
ATOM 8953 C CA . ILE D 1 151 ? 28.006 37.777 41.854 1.000 11.526 151 ILE DDD CA 1
ATOM 8954 C C . ILE D 1 151 ? 28.825 36.670 42.523 1.000 12.541 151 ILE DDD C 1
ATOM 8955 O O . ILE D 1 151 ? 28.269 35.587 42.795 1.000 12.781 151 ILE DDD O 1
ATOM 8971 N N . GLY D 1 152 ? 30.110 36.945 42.787 1.000 14.596 152 GLY DDD N 1
ATOM 8972 C CA . GLY D 1 152 ? 30.995 36.032 43.533 1.000 16.353 152 GLY DDD CA 1
ATOM 8973 C C . GLY D 1 152 ? 31.115 36.422 44.989 1.000 19.170 152 GLY DDD C 1
ATOM 8974 O O . GLY D 1 152 ? 30.742 37.562 45.324 1.000 21.387 152 GLY DDD O 1
ATOM 8978 N N . LYS D 1 153 ? 31.604 35.505 45.831 1.000 24.584 153 LYS DDD N 1
ATOM 8979 C CA . LYS D 1 153 ? 31.813 35.783 47.275 1.000 31.637 153 LYS DDD CA 1
ATOM 8980 C C . LYS D 1 153 ? 33.179 36.453 47.427 1.000 37.913 153 LYS DDD C 1
ATOM 8981 O O . LYS D 1 153 ? 34.054 36.327 46.569 1.000 44.541 153 LYS DDD O 1
#

Solvent-accessible surface area: 26421 Å² total; per-residue (Å²): 133,150,37,97,68,0,2,0,22,1,52,52,9,142,132,79,156,3,59,12,48,0,34,0,56,97,33,151,66,12,2,76,0,33,0,69,0,62,18,6,63,87,31,109,4,0,0,0,0,2,63,11,0,13,15,55,32,63,72,0,81,30,0,22,30,16,7,43,48,89,157,89,56,5,2,11,39,163,34,143,57,5,9,7,0,0,2,4,28,0,74,4,66,156,128,4,118,0,106,35,94,45,66,3,157,50,3,56,18,100,64,157,51,15,0,15,0,47,0,0,0,0,8,95,71,82,0,60,53,154,65,93,94,57,0,105,2,45,51,46,3,0,4,4,14,0,0,26,8,200,132,150,35,88,62,0,3,0,22,1,48,54,10,117,131,72,173,3,60,12,46,0,36,0,55,122,28,154,97,23,8,86,0,46,1,64,0,61,42,7,66,87,30,111,4,0,0,0,0,0,68,11,0,16,15,53,32,71,49,0,27,27,0,8,5,10,7,47,54,44,75,74,48,6,1,16,37,181,56,176,60,7,10,1,0,0,3,4,30,0,76,4,67,156,108,4,100,0,118,35,124,49,64,2,140,66,4,60,21,107,65,156,49,16,0,16,0,46,0,0,0,0,0,95,68,84,1,62,54,155,63,85,64,5,0,66,0,13,33,8,3,0,5,3,13,0,0,24,9,207,133,155,35,93,60,0,3,0,22,1,47,54,10,121,135,73,170,3,43,10,47,0,35,0,42,135,28,155,86,22,8,85,0,47,1,54,1,60,41,7,68,88,30,110,4,0,0,0,0,0,67,11,0,16,13,53,32,71,72,0,83,31,0,22,31,13,6,45,53,63,160,63,57,5,2,15,35,181,50,145,60,3,10,2,0,0,3,4,32,1,76,4,68,154,109,5,41,0,102,36,128,50,81,3,156,50,3,61,23,110,65,156,51,16,0,16,0,46,0,0,0,0,3,96,70,83,0,64,56,157,64,94,93,40,0,103,0,42,50,43,3,0,4,3,13,0,0,25,9,205,133,155,37,100,68,0,3,0,22,1,52,52,10,46,17,62,126,3,57,12,48,0,34,0,55,96,38,154,93,12,1,76,0,34,0,70,1,61,32,7,61,89,30,111,5,0,0,0,0,2,61,9,0,12,15,56,32,28,33,0,72,31,0,21,31,16,6,44,51,82,156,81,56,6,2,10,38,165,44,142,58,4,8,3,0,0,2,3,30,0,74,4,67,157,127,4,120,1,107,33,98,47,74,2,159,44,4,56,18,106,65,158,52,16,0,14,0,45,0,0,0,0,9,94,71,84,0,57,58,167,65,94,92,57,0,104,1,44,27,48,3,0,4,4,14,0,0,24,8,218

Radius of gyration: 26.2 Å; Cα contacts (8 Å, |Δi|>4): 2004; chains: 4; bounding box: 57×56×79 Å

Nearest PDB structures (foldseek):
  7b4p-assembly1_AAA  TM=1.004E+00  e=3.271E-30  Bacteroidetes bacterium GWA2_30_7
  6zs1-assembly1_C  TM=9.211E-01  e=4.355E-15  Thermochaetoides thermophila DSM 1495
  1b4t-assembly1_A-2  TM=9.126E-01  e=1.205E-14  Saccharomyces cerevisiae
  1f1a-assembly1_A-2  TM=9.154E-01  e=1.598E-14  Saccharomyces cerevisiae
  1f1d-assembly1_A-2  TM=9.101E-01  e=1.623E-13  Saccharomyces cerevisiae

Foldseek 3Di:
DFFQKKKKWKQWQQVFGKTWIWMWGQDPQATKIKIKIFRAAAFKKFKWWACAQDCPDSFSCNLPGGQALVVFAPAAQPDPRHGLTRPFIWGAHNRRITIDIDGRHREDCDDSRHSARIKIWIANAGQCRDDPHTSCRHTTTIMIGMHGDD/DFFFKKKKWKQFAPPFGKTWMWMWGQDPQAIKIKIKIFRAAFFKKFKWWACAQDCPDSFSCNLPGGQALVVFAPAALPDPRHGLTRPFIWGAHNRRITIDIDGRNREGCDDPRHSARIKIWIANAGQCRDDPHRSPNHTTGIMIGMHGDD/DFFFKKKKWKQFAPPFGKTWIWMWGQDPQAIKIKTKIFRAAFFKKFKWWACAQDCPDSFSCNLPGGQALVVFAPAALPDPRHGLTRPFIWGAHNRRITIDIDGRNREGCDDPRHSARIKIWIANAGQCRDDPHRSPNHTTGIMIGMHGDD/DFFQKKKKWKQWQQVFGKTWIWMWGQDPQAIKIKIKIARAAAFKKFKWWACAQDCPDSFSCNLPGGQALVVFAPAALPDPRHGLTRPFIWGAHNRRITIDIDGRHREDCDDSRHSARIKIWIANAGQCRDDPHTSCRHTTTIMIGMHGDD

B-factor: mean 21.45, std 13.18, range [9.16, 361.51]

Sequence (600 aa):
GKTQKAVCVIYPTQDYKVTGVITFTKSDDGVKVVADLNGLSPGKHGFHIHECGDCSASDGTSAGGHFNPEEKSHGAPMMDMSSRHIGDLGNITADENGKAHLEYIDKMIVFEGEHSIIGRSMIVHKNEDDLKTQPTGNAGARVACGVIGIGKGKTQKAVCVIYPTQDYKVTGVITFTTKSDDGVKVVADDLNNGLSPGKHGFHIHECGDCSASDGTSAGGHFNPEEKSHGAPMDMSRHIGDLGNITADENGKAHHLEEYIDKMMIVFEEGEHSIIGRSMIVHKNEDDLKTQPTGNAGARVACGVIGIGKGKTQKAVCVIYPTQDYKVTGVITFTTKSDDGVKVVADDLNNGLSPGKHGFHIHECGDCSASDGTSAGGHFNPEEKSHGAPMDMSRHIGDLGNITADENGKAHHLEEYIDKMMIVFEGEHSIIGRSMIVHKNEDDLKTQPTGNAGARVACGVIGIGKGKTQKAVCVIIYPTQDYKVTGVITFTKSDDGVKVVADLNGLSPGKHGFHIHECGDCSASDGTSAGGHFNPEEEKSHGAPMDMSSRHIGDLGNITADENGKAHLEYIDKMIVFEGEHSIIGRSMIVHKNEDDLKTQPTGNAGARVACGVIGIGK